Protein AF-0000000069470345 (afdb_homodimer)

Radius of gyration: 26.61 Å; Cα contacts (8 Å, |Δi|>4): 631; chains: 2; bounding box: 76×82×81 Å

Organism: Araneus ventricosus (NCBI:txid182803)

Structure (mmCIF, N/CA/C/O backbone):
data_AF-0000000069470345-model_v1
#
loop_
_entity.id
_entity.type
_entity.pdbx_description
1 polymer 'Retrovirus-related Pol polyprotein from transposon TNT 1-94'
#
loop_
_atom_site.group_PDB
_atom_site.id
_atom_site.type_symbol
_atom_site.label_atom_id
_atom_site.label_alt_id
_atom_site.label_comp_id
_atom_site.label_asym_id
_atom_site.label_entity_id
_atom_site.label_seq_id
_atom_site.pdbx_PDB_ins_code
_atom_site.Cartn_x
_atom_site.Cartn_y
_atom_site.Cartn_z
_atom_site.occupancy
_atom_site.B_iso_or_equiv
_atom_site.auth_seq_id
_atom_site.auth_comp_id
_atom_site.auth_asym_id
_atom_site.auth_atom_id
_atom_site.pdbx_PDB_model_num
ATOM 1 N N . MET A 1 1 ? 32.719 -18.219 -53.125 1 23.25 1 MET A N 1
ATOM 2 C CA . MET A 1 1 ? 32.312 -16.828 -53.281 1 23.25 1 MET A CA 1
ATOM 3 C C . MET A 1 1 ? 31.094 -16.547 -52.406 1 23.25 1 MET A C 1
ATOM 5 O O . MET A 1 1 ? 30.391 -15.555 -52.625 1 23.25 1 MET A O 1
ATOM 9 N N . SER A 1 2 ? 30.766 -17.188 -51.438 1 23.42 2 SER A N 1
ATOM 10 C C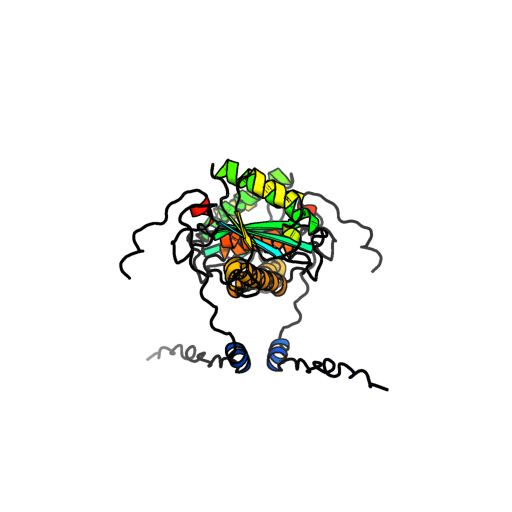A . SER A 1 2 ? 29.531 -17.5 -50.719 1 23.42 2 SER A CA 1
ATOM 11 C C . SER A 1 2 ? 29.094 -16.328 -49.812 1 23.42 2 SER A C 1
ATOM 13 O O . SER A 1 2 ? 29.797 -15.969 -48.875 1 23.42 2 SER A O 1
ATOM 15 N N . LYS A 1 3 ? 28.375 -15.18 -50.312 1 26.31 3 LYS A N 1
ATOM 16 C CA . LYS A 1 3 ? 27.953 -13.836 -49.938 1 26.31 3 LYS A CA 1
ATOM 17 C C . LYS A 1 3 ? 27.016 -13.875 -48.75 1 26.31 3 LYS A C 1
ATOM 19 O O . LYS A 1 3 ? 26.062 -14.648 -48.719 1 26.31 3 LYS A O 1
ATOM 24 N N . HIS A 1 4 ? 27.453 -13.414 -47.562 1 24.97 4 HIS A N 1
ATOM 25 C CA . HIS A 1 4 ? 27 -13.289 -46.156 1 24.97 4 HIS A CA 1
ATOM 26 C C . HIS A 1 4 ? 25.719 -12.461 -46.094 1 24.97 4 HIS A C 1
ATOM 28 O O . HIS A 1 4 ? 25.688 -11.312 -46.531 1 24.97 4 HIS A O 1
ATOM 34 N N . LYS A 1 5 ? 24.516 -12.969 -46.219 1 27.31 5 LYS A N 1
ATOM 35 C CA . LYS A 1 5 ? 23.203 -12.328 -46.344 1 27.31 5 LYS A CA 1
ATOM 36 C C . LYS A 1 5 ? 22.922 -11.422 -45.156 1 27.31 5 LYS A C 1
ATOM 38 O O . LYS A 1 5 ? 22.984 -11.859 -44 1 27.31 5 LYS A O 1
ATOM 43 N N . SER A 1 6 ? 23.109 -10.086 -45.219 1 26.3 6 SER A N 1
ATOM 44 C CA . SER A 1 6 ? 23.078 -8.875 -44.406 1 26.3 6 SER A CA 1
ATOM 45 C C . SER A 1 6 ? 21.719 -8.703 -43.75 1 26.3 6 SER A C 1
ATOM 47 O O . SER A 1 6 ? 20.672 -8.867 -44.375 1 26.3 6 SER A O 1
ATOM 49 N N . VAL A 1 7 ? 21.594 -9.039 -42.469 1 27.48 7 VAL A N 1
ATOM 50 C CA . VAL A 1 7 ? 20.469 -8.984 -41.531 1 27.48 7 VAL A CA 1
ATOM 51 C C . VAL A 1 7 ? 19.875 -7.578 -41.531 1 27.48 7 VAL A C 1
ATOM 53 O O . VAL A 1 7 ? 20.5 -6.633 -41.031 1 27.48 7 VAL A O 1
ATOM 56 N N . ILE A 1 8 ? 19.188 -7.035 -42.469 1 23.7 8 ILE A N 1
ATOM 57 C CA . ILE A 1 8 ? 18.75 -5.695 -42.875 1 23.7 8 ILE A CA 1
ATOM 58 C C . ILE A 1 8 ? 17.922 -5.086 -41.719 1 23.7 8 ILE A C 1
ATOM 60 O O . ILE A 1 8 ? 18.188 -3.965 -41.281 1 23.7 8 ILE A O 1
ATOM 64 N N . GLY A 1 9 ? 16.531 -5.23 -41.531 1 23.06 9 GLY A N 1
ATOM 65 C CA . GLY A 1 9 ? 15.484 -4.215 -41.562 1 23.06 9 GLY A CA 1
ATOM 66 C C . GLY A 1 9 ? 15.156 -3.672 -40.188 1 23.06 9 GLY A C 1
ATOM 67 O O . GLY A 1 9 ? 14.094 -3.094 -39.969 1 23.06 9 GLY A O 1
ATOM 68 N N . LEU A 1 10 ? 15.773 -3.971 -39.156 1 24 10 LEU A N 1
ATOM 69 C CA . LEU A 1 10 ? 15.281 -3.633 -37.812 1 24 10 LEU A CA 1
ATOM 70 C C . LEU A 1 10 ? 15.289 -2.123 -37.625 1 24 10 LEU A C 1
ATOM 72 O O . LEU A 1 10 ? 15.039 -1.647 -36.5 1 24 10 LEU A O 1
ATOM 76 N N . GLU A 1 11 ? 15.711 -1.311 -38.469 1 26.06 11 GLU A N 1
ATOM 77 C CA . GLU A 1 11 ? 16.062 0.085 -38.25 1 26.06 11 GLU A CA 1
ATOM 78 C C . GLU A 1 11 ? 14.852 0.891 -37.781 1 26.06 11 GLU A C 1
ATOM 80 O O . GLU A 1 11 ? 14.953 1.725 -36.875 1 26.06 11 GLU A O 1
ATOM 85 N N . ASN A 1 12 ? 13.781 1.126 -38.562 1 26.55 12 ASN A N 1
ATOM 86 C CA . ASN A 1 12 ? 12.984 2.344 -38.688 1 26.55 12 ASN A CA 1
ATOM 87 C C . ASN A 1 12 ? 11.906 2.418 -37.625 1 26.55 12 ASN A C 1
ATOM 89 O O . ASN A 1 12 ? 10.867 3.053 -37.812 1 26.55 12 ASN A O 1
ATOM 93 N N . LEU A 1 13 ? 11.789 1.723 -36.719 1 24.05 13 LEU A N 1
ATOM 94 C CA . LEU A 1 13 ? 10.594 1.872 -35.906 1 24.05 13 LEU A CA 1
ATOM 95 C C . LEU A 1 13 ? 10.625 3.186 -35.125 1 24.05 13 LEU A C 1
ATOM 97 O O . LEU A 1 13 ? 10.547 3.188 -33.906 1 24.05 13 LEU A O 1
ATOM 101 N N . LYS A 1 14 ? 11.289 4.379 -35.594 1 28.42 14 LYS A N 1
ATOM 102 C CA . LYS A 1 14 ? 11.195 5.754 -35.125 1 28.42 14 LYS A CA 1
ATOM 103 C C . LYS A 1 14 ? 9.766 6.277 -35.219 1 28.42 14 LYS A C 1
ATOM 105 O O . LYS A 1 14 ? 9.469 7.113 -36.094 1 28.42 14 LYS A O 1
ATOM 110 N N . GLY A 1 15 ? 8.805 5.555 -35.406 1 27.95 15 GLY A N 1
ATOM 111 C CA . GLY A 1 15 ? 7.59 6.324 -35.594 1 27.95 15 GLY A CA 1
ATOM 112 C C . GLY A 1 15 ? 7.379 7.391 -34.562 1 27.95 15 GLY A C 1
ATOM 113 O O . GLY A 1 15 ? 7.82 7.238 -33.406 1 27.95 15 GLY A O 1
ATOM 114 N N . SER A 1 16 ? 7.25 8.703 -34.938 1 26.62 16 SER A N 1
ATOM 115 C CA . SER A 1 16 ? 6.926 9.953 -34.25 1 26.62 16 SER A CA 1
ATOM 116 C C . SER A 1 16 ? 5.766 9.758 -33.281 1 26.62 16 SER A C 1
ATOM 118 O O . SER A 1 16 ? 4.66 9.391 -33.688 1 26.62 16 SER A O 1
ATOM 120 N N . LEU A 1 17 ? 5.918 9.234 -32.281 1 27.73 17 LEU A N 1
ATOM 121 C CA . LEU A 1 17 ? 4.914 9.336 -31.219 1 27.73 17 LEU A CA 1
ATOM 122 C C . LEU A 1 17 ? 4.391 10.758 -31.109 1 27.73 17 LEU A C 1
ATOM 124 O O . LEU A 1 17 ? 5.039 11.617 -30.5 1 27.73 17 LEU A O 1
ATOM 128 N N . GLU A 1 18 ? 3.883 11.328 -32.25 1 27.62 18 GLU A N 1
ATOM 129 C CA . GLU A 1 18 ? 3.135 12.578 -32.281 1 27.62 18 GLU A CA 1
ATOM 130 C C . GLU A 1 18 ? 2.221 12.68 -31.047 1 27.62 18 GLU A C 1
ATOM 132 O O . GLU A 1 18 ? 1.421 11.781 -30.797 1 27.62 18 GLU A O 1
ATOM 137 N N . CYS A 1 19 ? 2.688 13.344 -30.094 1 28.58 19 CYS A N 1
ATOM 138 C CA . CYS A 1 19 ? 2.074 13.867 -28.875 1 28.58 19 CYS A CA 1
ATOM 139 C C . CYS A 1 19 ? 0.67 14.391 -29.156 1 28.58 19 CYS A C 1
ATOM 141 O O . CYS A 1 19 ? 0.481 15.234 -30.031 1 28.58 19 CYS A O 1
ATOM 143 N N . CYS A 1 20 ? -0.293 13.531 -29.125 1 29.48 20 CYS A N 1
ATOM 144 C CA . CYS A 1 20 ? -1.642 13.992 -29.438 1 29.48 20 CYS A CA 1
ATOM 145 C C . CYS A 1 20 ? -1.871 15.406 -28.922 1 29.48 20 CYS A C 1
ATOM 147 O O . CYS A 1 20 ? -1.357 15.773 -27.859 1 29.48 20 CYS A O 1
ATOM 149 N N . ASP A 1 21 ? -2.18 16.391 -29.766 1 30.81 21 ASP A N 1
ATOM 150 C CA . ASP A 1 21 ? -2.561 17.781 -29.562 1 30.81 21 ASP A CA 1
ATOM 151 C C . ASP A 1 21 ? -3.4 17.953 -28.297 1 30.81 21 ASP A C 1
ATOM 153 O O . ASP A 1 21 ? -3.314 18.969 -27.609 1 30.81 21 ASP A O 1
ATOM 157 N N . ILE A 1 22 ? -4.324 17.031 -28.109 1 29.52 22 ILE A N 1
ATOM 158 C CA . ILE A 1 22 ? -5.203 17.203 -26.953 1 29.52 22 ILE A CA 1
ATOM 159 C C . ILE A 1 22 ? -4.379 17.188 -25.672 1 29.52 22 ILE A C 1
ATOM 161 O O . ILE A 1 22 ? -4.676 17.922 -24.734 1 29.52 22 ILE A O 1
ATOM 165 N N . CYS A 1 23 ? -3.387 16.297 -25.641 1 30.36 23 CYS A N 1
ATOM 166 C CA . CYS A 1 23 ? -2.57 16.328 -24.422 1 30.36 23 CYS A CA 1
ATOM 167 C C . CYS A 1 23 ? -1.811 17.656 -24.312 1 30.36 23 CYS A C 1
ATOM 169 O O . CYS A 1 23 ? -1.246 17.969 -23.266 1 30.36 23 CYS A O 1
ATOM 171 N N . LYS A 1 24 ? -1.574 18.297 -25.453 1 31.83 24 LYS A N 1
ATOM 172 C CA . LYS A 1 24 ? -0.945 19.625 -25.438 1 31.83 24 LYS A CA 1
ATOM 173 C C . LYS A 1 24 ? -1.844 20.656 -24.766 1 31.83 24 LYS A C 1
ATOM 175 O O . LYS A 1 24 ? -1.356 21.562 -24.078 1 31.83 24 LYS A O 1
ATOM 180 N N . VAL A 1 25 ? -3.17 20.688 -25.203 1 32.97 25 VAL A N 1
ATOM 181 C CA . VAL A 1 25 ? -4.055 21.703 -24.641 1 32.97 25 VAL A CA 1
ATOM 182 C C . VAL A 1 25 ? -4.172 21.5 -23.125 1 32.97 25 VAL A C 1
ATOM 184 O O . VAL A 1 25 ? -4.262 22.484 -22.375 1 32.97 25 VAL A O 1
ATOM 187 N N . SER A 1 26 ? -4.355 20.281 -22.688 1 31.19 26 SER A N 1
ATOM 188 C CA . SER A 1 26 ? -4.469 20.156 -21.234 1 31.19 26 SER A CA 1
ATOM 189 C C . SER A 1 26 ? -3.164 20.531 -20.547 1 31.19 26 SER A C 1
ATOM 191 O O . SER A 1 26 ? -3.111 20.641 -19.328 1 31.19 26 SER A O 1
ATOM 193 N N . LYS A 1 27 ? -2.113 20.484 -21.312 1 33.53 27 LYS A N 1
ATOM 194 C CA . LYS A 1 27 ? -0.826 21 -20.859 1 33.53 27 LYS A CA 1
ATOM 195 C C . LYS A 1 27 ? -0.884 22.516 -20.656 1 33.53 27 LYS A C 1
ATOM 197 O O . LYS A 1 27 ? 0.056 23.109 -20.125 1 33.53 27 LYS A O 1
ATOM 202 N N . LEU A 1 28 ? -1.699 23.172 -21.438 1 33.84 28 LEU A N 1
ATOM 203 C CA . LEU A 1 28 ? -1.59 24.641 -21.438 1 33.84 28 LEU A CA 1
ATOM 204 C C . LEU A 1 28 ? -1.852 25.203 -20.047 1 33.84 28 LEU A C 1
ATOM 206 O O . LEU A 1 28 ? -1.167 26.125 -19.609 1 33.84 28 LEU A O 1
ATOM 210 N N . THR A 1 29 ? -3.18 25.156 -19.547 1 33.75 29 THR A N 1
ATOM 211 C CA . THR A 1 29 ? -3.531 26.062 -18.469 1 33.75 29 THR A CA 1
ATOM 212 C C . THR A 1 29 ? -2.973 25.578 -17.141 1 33.75 29 THR A C 1
ATOM 214 O O . THR A 1 29 ? -3.689 25.531 -16.125 1 33.75 29 THR A O 1
ATOM 217 N N . LYS A 1 30 ? -2.203 24.453 -17.125 1 38.25 30 LYS A N 1
ATOM 218 C CA . LYS A 1 30 ? -1.75 24.188 -15.766 1 38.25 30 LYS A CA 1
ATOM 219 C C . LYS A 1 30 ? -0.969 25.375 -15.195 1 38.25 30 LYS A C 1
ATOM 221 O O . LYS A 1 30 ? 0.001 25.828 -15.805 1 38.25 30 LYS A O 1
ATOM 226 N N . LYS A 1 31 ? -1.584 26.328 -14.57 1 40.62 31 LYS A N 1
ATOM 227 C CA . LYS A 1 31 ? -0.811 27.25 -13.75 1 40.62 31 LYS A CA 1
ATOM 228 C C . LYS A 1 31 ? 0.409 26.562 -13.141 1 40.62 31 LYS A C 1
ATOM 230 O O . LYS A 1 31 ? 0.362 25.375 -12.82 1 40.62 31 LYS A O 1
ATOM 235 N N . PRO A 1 32 ? 1.59 27 -13.336 1 42.81 32 PRO A N 1
ATOM 236 C CA . PRO A 1 32 ? 2.816 26.453 -12.75 1 42.81 32 PRO A CA 1
ATOM 237 C C . PRO A 1 32 ? 2.596 25.859 -11.359 1 42.81 32 PRO A C 1
ATOM 239 O O . PRO A 1 32 ? 1.746 26.344 -10.609 1 42.81 32 PRO A O 1
ATOM 242 N N . SER A 1 33 ? 2.619 24.594 -11.172 1 48.12 33 SER A N 1
ATOM 243 C CA . SER A 1 33 ? 2.584 23.938 -9.867 1 48.12 33 SER A CA 1
ATOM 244 C C . SER A 1 33 ? 3.201 24.812 -8.789 1 48.12 33 SER A C 1
ATOM 246 O O . SER A 1 33 ? 4.367 25.203 -8.891 1 48.12 33 SER A O 1
ATOM 248 N N . LYS A 1 34 ? 2.514 25.719 -8.297 1 52.88 34 LYS A N 1
ATOM 249 C CA . LYS A 1 34 ? 3.055 26.531 -7.223 1 52.88 34 LYS A CA 1
ATOM 250 C C . LYS A 1 34 ? 3.955 25.719 -6.305 1 52.88 34 LYS A C 1
ATOM 252 O O . LYS A 1 34 ? 3.656 24.562 -6.008 1 52.88 34 LYS A O 1
ATOM 257 N N . GLU A 1 35 ? 5.23 26.047 -6.348 1 59.31 35 GLU A N 1
ATOM 258 C CA . GLU A 1 35 ? 6.25 25.453 -5.492 1 59.31 35 GLU A CA 1
ATOM 259 C C . GLU A 1 35 ? 5.715 25.203 -4.082 1 59.31 35 GLU A C 1
ATOM 261 O O . GLU A 1 35 ? 4.816 25.922 -3.625 1 59.31 35 GLU A O 1
ATOM 266 N N . LEU A 1 36 ? 5.902 24 -3.619 1 64.12 36 LEU A N 1
ATOM 267 C CA . LEU A 1 36 ? 5.559 23.703 -2.23 1 64.12 36 LEU A CA 1
ATOM 268 C C . LEU A 1 36 ? 6.008 24.844 -1.313 1 64.12 36 LEU A C 1
ATOM 270 O O . LEU A 1 36 ? 7.109 25.375 -1.471 1 64.12 36 LEU A O 1
ATOM 274 N N . PRO A 1 37 ? 5.066 25.344 -0.544 1 66.75 37 PRO A N 1
ATOM 275 C CA . PRO A 1 37 ? 5.496 26.344 0.429 1 66.75 37 PRO A CA 1
ATOM 276 C C . PRO A 1 37 ? 6.738 25.922 1.211 1 66.75 37 PRO A C 1
ATOM 278 O O . PRO A 1 37 ? 6.898 24.734 1.519 1 66.75 37 PRO A O 1
ATOM 281 N N . GLU A 1 38 ? 7.668 26.734 1.308 1 73.44 38 GLU A N 1
ATOM 282 C CA . GLU A 1 38 ? 8.906 26.469 2.029 1 73.44 38 GLU A CA 1
ATOM 283 C C . GLU A 1 38 ? 8.633 26.078 3.477 1 73.44 38 GLU A C 1
ATOM 285 O O . GLU A 1 38 ? 7.648 26.531 4.07 1 73.44 38 GLU A O 1
ATOM 290 N N . ARG A 1 39 ? 9.477 25.234 3.959 1 79.38 39 ARG A N 1
ATOM 291 C CA . ARG A 1 39 ? 9.43 24.844 5.367 1 79.38 39 ARG A CA 1
ATOM 292 C C . ARG A 1 39 ? 9.734 26.031 6.273 1 79.38 39 ARG A C 1
ATOM 294 O O . ARG A 1 39 ? 10.602 26.844 5.969 1 79.38 39 ARG A O 1
ATOM 301 N N . THR A 1 40 ? 9.008 26.156 7.258 1 81.44 40 THR A N 1
ATOM 302 C CA . THR A 1 40 ? 9.195 27.281 8.18 1 81.44 40 THR A CA 1
ATOM 303 C C . THR A 1 40 ? 9.719 26.781 9.523 1 81.44 40 THR A C 1
ATOM 305 O O . THR A 1 40 ? 9.906 27.578 10.453 1 81.44 40 THR A O 1
ATOM 308 N N . THR A 1 41 ? 9.938 25.422 9.602 1 92 41 THR A N 1
ATOM 309 C CA . THR A 1 41 ? 10.297 24.828 10.883 1 92 41 THR A CA 1
ATOM 310 C C . THR A 1 41 ? 11.648 24.125 10.797 1 92 41 THR A C 1
ATOM 312 O O . THR A 1 41 ? 12.156 23.875 9.703 1 92 41 THR A O 1
ATOM 315 N N . SER A 1 42 ? 12.258 23.906 11.984 1 90.88 42 SER A N 1
ATOM 316 C CA . SER A 1 42 ? 13.586 23.297 12.031 1 90.88 42 SER A CA 1
ATOM 317 C C . SER A 1 42 ? 13.57 21.984 12.789 1 90.88 42 SER A C 1
ATOM 319 O O . SER A 1 42 ? 14.586 21.266 12.836 1 90.88 42 SER A O 1
ATOM 321 N N . GLN A 1 43 ? 12.414 21.703 13.445 1 92.88 43 GLN A N 1
ATOM 322 C CA . GLN A 1 43 ? 12.266 20.453 14.188 1 92.88 43 GLN A CA 1
ATOM 323 C C . GLN A 1 43 ? 10.867 19.859 14.016 1 92.88 43 GLN A C 1
ATOM 325 O O . GLN A 1 43 ? 9.922 20.594 13.719 1 92.88 43 GLN A O 1
ATOM 330 N N . PRO A 1 44 ? 10.766 18.594 14.266 1 95.06 44 PRO A N 1
ATOM 331 C CA . PRO A 1 44 ? 9.438 17.969 14.172 1 95.06 44 PRO A CA 1
ATOM 332 C C . PRO A 1 44 ? 8.445 18.547 15.18 1 95.06 44 PRO A C 1
ATOM 334 O O . PRO A 1 44 ? 8.828 18.891 16.297 1 95.06 44 PRO A O 1
ATOM 337 N N . LEU A 1 45 ? 7.168 18.719 14.781 1 96.94 45 LEU A N 1
ATOM 338 C CA . LEU A 1 45 ? 6.016 19.047 15.625 1 96.94 45 LEU A CA 1
ATOM 339 C C . LEU A 1 45 ? 6 20.531 15.984 1 96.94 45 LEU A C 1
ATOM 341 O O . LEU A 1 45 ? 5.137 20.984 16.734 1 96.94 45 LEU A O 1
ATOM 345 N N . GLU A 1 46 ? 6.926 21.297 15.43 1 96.56 46 GLU A N 1
ATOM 346 C CA . GLU A 1 46 ? 6.84 22.734 15.609 1 96.56 46 GLU A CA 1
ATOM 347 C C . GLU A 1 46 ? 5.578 23.297 14.961 1 96.56 46 GLU A C 1
ATOM 349 O O . GLU A 1 46 ? 4.941 24.203 15.508 1 96.56 46 GLU A O 1
ATOM 354 N N . LEU A 1 47 ? 5.289 22.703 13.867 1 95.44 47 LEU A N 1
ATOM 355 C CA . LEU A 1 47 ? 4.086 23.062 13.125 1 95.44 47 LEU A CA 1
AT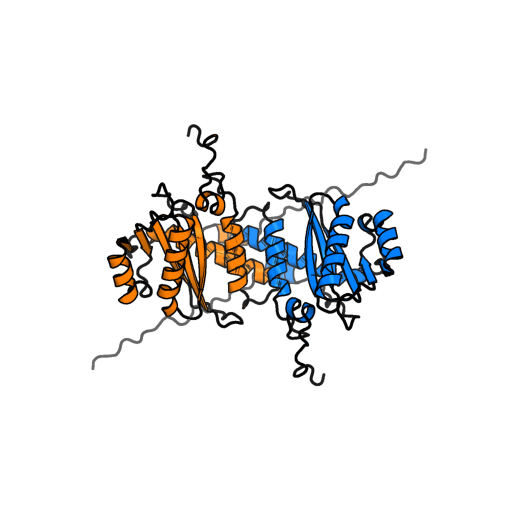OM 356 C C . LEU A 1 47 ? 3.508 21.844 12.406 1 95.44 47 LEU A C 1
ATOM 358 O O . LEU A 1 47 ? 4.234 21.109 11.734 1 95.44 47 LEU A O 1
ATOM 362 N N . ILE A 1 48 ? 2.26 21.656 12.594 1 95.75 48 ILE A N 1
ATOM 363 C CA . ILE A 1 48 ? 1.584 20.609 11.844 1 95.75 48 ILE A CA 1
ATOM 364 C C . ILE A 1 48 ? 0.464 21.203 11 1 95.75 48 ILE A C 1
ATOM 366 O O . ILE A 1 48 ? -0.247 22.109 11.445 1 95.75 48 ILE A O 1
ATOM 370 N N . HIS A 1 49 ? 0.326 20.734 9.773 1 94.25 49 HIS A N 1
ATOM 371 C CA . HIS A 1 49 ? -0.772 21.094 8.883 1 94.25 49 HIS A CA 1
ATOM 372 C C . HIS A 1 49 ? -1.88 20.047 8.938 1 94.25 49 HIS A C 1
ATOM 374 O O . HIS A 1 49 ? -1.614 18.844 8.828 1 94.25 49 HIS A O 1
ATOM 380 N N . MET A 1 50 ? -3.068 20.5 9.078 1 93.38 50 MET A N 1
ATOM 381 C CA . MET A 1 50 ? -4.191 19.562 9.156 1 93.38 50 MET A CA 1
ATOM 382 C C . MET A 1 50 ? -5.277 19.938 8.156 1 93.38 50 MET A C 1
ATOM 384 O O . MET A 1 50 ? -5.496 21.125 7.875 1 93.38 50 MET A O 1
ATOM 388 N N . ASP A 1 51 ? -5.922 18.938 7.645 1 92.5 51 ASP A N 1
ATOM 389 C CA . ASP A 1 51 ? -7.051 19.109 6.734 1 92.5 51 ASP A CA 1
ATOM 390 C C . ASP A 1 51 ? -7.973 17.891 6.785 1 92.5 51 ASP A C 1
ATOM 392 O O . ASP A 1 51 ? -7.531 16.781 7.086 1 92.5 51 ASP A O 1
ATOM 396 N N . VAL A 1 52 ? -9.227 18.172 6.617 1 93.69 52 VAL A N 1
ATOM 397 C CA . VAL A 1 52 ? -10.203 17.094 6.531 1 93.69 52 VAL A CA 1
ATOM 398 C C . VAL A 1 52 ? -10.766 17.016 5.113 1 93.69 52 VAL A C 1
ATOM 400 O O . VAL A 1 52 ? -11.195 18.031 4.555 1 93.69 52 VAL A O 1
ATOM 403 N N . TRP A 1 53 ? -10.742 15.82 4.586 1 93.56 53 TRP A N 1
ATOM 404 C CA . TRP A 1 53 ? -11.32 15.602 3.264 1 93.56 53 TRP A CA 1
ATOM 405 C C . TRP A 1 53 ? -12.578 14.742 3.359 1 93.56 53 TRP A C 1
ATOM 407 O O . TRP A 1 53 ? -12.609 13.766 4.117 1 93.56 53 TRP A O 1
ATOM 417 N N . GLY A 1 54 ? -13.508 15.023 2.561 1 91.81 54 GLY A N 1
ATOM 418 C CA . GLY A 1 54 ? -14.75 14.266 2.486 1 91.81 54 GLY A CA 1
ATOM 419 C C . GLY A 1 54 ? -15.984 15.148 2.477 1 91.81 54 GLY A C 1
ATOM 420 O O . GLY A 1 54 ? -15.875 16.375 2.498 1 91.81 54 GLY A O 1
ATOM 421 N N . PRO A 1 55 ? -17.172 14.727 2.381 1 93.31 55 PRO A N 1
ATOM 422 C CA . PRO A 1 55 ? -17.391 13.289 2.221 1 93.31 55 PRO A CA 1
ATOM 423 C C . PRO A 1 55 ? -16.969 12.781 0.843 1 93.31 55 PRO A C 1
ATOM 425 O O . PRO A 1 55 ? -17.109 13.492 -0.153 1 93.31 55 PRO A O 1
ATOM 428 N N . SER A 1 56 ? -16.422 11.602 0.867 1 93.62 56 SER A N 1
ATOM 429 C CA . SER A 1 56 ? -16.078 10.961 -0.401 1 93.62 56 SER A CA 1
ATOM 430 C C . SER A 1 56 ? -17.328 10.695 -1.231 1 93.62 56 SER A C 1
ATOM 432 O O . SER A 1 56 ? -18.359 10.281 -0.695 1 93.62 56 SER A O 1
ATOM 434 N N . PRO A 1 57 ? -17.203 10.875 -2.502 1 89.75 57 PRO A N 1
ATOM 435 C CA . PRO A 1 57 ? -18.344 10.531 -3.357 1 89.75 57 PRO A CA 1
ATOM 436 C C . PRO A 1 57 ? -18.672 9.039 -3.324 1 89.75 57 PRO A C 1
ATOM 438 O O . PRO A 1 57 ? -19.828 8.656 -3.535 1 89.75 57 PRO A O 1
ATOM 441 N N . ILE A 1 58 ? -17.703 8.227 -3.109 1 89.88 58 ILE A N 1
ATOM 442 C CA . ILE A 1 58 ? -17.875 6.785 -2.99 1 89.88 58 ILE A CA 1
ATOM 443 C C . ILE A 1 58 ? -17.562 6.34 -1.564 1 89.88 58 ILE A C 1
ATOM 445 O O . ILE A 1 58 ? -16.469 6.598 -1.062 1 89.88 58 ILE A O 1
ATOM 449 N N . LYS A 1 59 ? -18.609 5.773 -0.971 1 85.81 59 LYS A N 1
ATOM 450 C CA . LYS A 1 59 ? -18.344 5.207 0.349 1 85.81 59 LYS A CA 1
ATOM 451 C C . LYS A 1 59 ? -17.516 3.936 0.245 1 85.81 59 LYS A C 1
ATOM 453 O O . LYS A 1 59 ? -17.719 3.121 -0.658 1 85.81 59 LYS A O 1
ATOM 458 N N . SER A 1 60 ? -16.609 3.889 1.146 1 85.69 60 SER A N 1
ATOM 459 C CA . SER A 1 60 ? -15.836 2.648 1.171 1 85.69 60 SER A CA 1
ATOM 460 C C . SER A 1 60 ? -16.703 1.473 1.616 1 85.69 60 SER A C 1
ATOM 462 O O . SER A 1 60 ? -17.812 1.663 2.107 1 85.69 60 SER A O 1
ATOM 464 N N . LYS A 1 61 ? -16.219 0.209 1.4 1 76.19 61 LYS A N 1
ATOM 465 C CA . LYS A 1 61 ? -16.953 -0.99 1.792 1 76.19 61 LYS A CA 1
ATOM 466 C C . LYS A 1 61 ? -17.266 -0.976 3.285 1 76.19 61 LYS A C 1
ATOM 468 O O . LYS A 1 61 ? -18.344 -1.424 3.699 1 76.19 61 LYS A O 1
ATOM 473 N N . SER A 1 62 ? -16.359 -0.402 4.078 1 81.38 62 SER A N 1
ATOM 474 C CA . SER A 1 62 ? -16.531 -0.373 5.527 1 81.38 62 SER A CA 1
ATOM 475 C C . SER A 1 62 ? -17.328 0.851 5.969 1 81.38 62 SER A C 1
ATOM 477 O O . SER A 1 62 ? -17.578 1.039 7.16 1 81.38 62 SER A O 1
ATOM 479 N N . GLY A 1 63 ? -17.656 1.712 5.051 1 90 63 GLY A N 1
ATOM 480 C CA . GLY A 1 63 ? -18.469 2.873 5.371 1 90 63 GLY A CA 1
ATOM 481 C C . GLY A 1 63 ? -17.656 4.133 5.59 1 90 63 GLY A C 1
ATOM 482 O O . GLY A 1 63 ? -18.172 5.145 6.059 1 90 63 GLY A O 1
ATOM 483 N N . ILE A 1 64 ? -16.438 4.051 5.273 1 94 64 ILE A N 1
ATOM 484 C CA . ILE A 1 64 ? -15.547 5.195 5.426 1 94 64 ILE A CA 1
ATOM 485 C C . ILE A 1 64 ? -15.875 6.25 4.375 1 94 64 ILE A C 1
ATOM 487 O O . ILE A 1 64 ? -16.047 5.93 3.195 1 94 64 ILE A O 1
ATOM 491 N N . SER A 1 65 ? -15.938 7.574 4.855 1 95.62 65 SER A N 1
ATOM 492 C CA . SER A 1 65 ? -16.297 8.625 3.906 1 95.62 65 SER A CA 1
ATOM 493 C C . SER A 1 65 ? -15.375 9.836 4.047 1 95.62 65 SER A C 1
ATOM 495 O O . SER A 1 65 ? -15.391 10.734 3.205 1 95.62 65 SER A O 1
ATOM 497 N N . TYR A 1 66 ? -14.594 9.859 5.125 1 95.12 66 TYR A N 1
ATOM 498 C CA . TYR A 1 66 ? -13.727 11 5.402 1 95.12 66 TYR A CA 1
ATOM 499 C C . TYR A 1 66 ? -12.312 10.539 5.746 1 95.12 66 TYR A C 1
ATOM 501 O O . TYR A 1 66 ? -12.094 9.359 6.051 1 95.12 66 TYR A O 1
ATOM 509 N N . PHE A 1 67 ? -11.375 11.438 5.598 1 95.88 67 PHE A N 1
ATOM 510 C CA . PHE A 1 67 ? -10.094 11.195 6.258 1 95.88 67 PHE A CA 1
ATOM 511 C C . PHE A 1 67 ? -9.5 12.5 6.781 1 95.88 67 PHE A C 1
ATOM 513 O O . PHE A 1 67 ? -9.766 13.57 6.23 1 95.88 67 PHE A O 1
ATOM 520 N N . LEU A 1 68 ? -8.82 12.406 7.875 1 96.31 68 LEU A N 1
ATOM 521 C CA . LEU A 1 68 ? -8.039 13.484 8.469 1 96.31 68 LEU A CA 1
ATOM 522 C C . LEU A 1 68 ? -6.578 13.398 8.031 1 96.31 68 LEU A C 1
ATOM 524 O O . LEU A 1 68 ? -5.953 12.336 8.148 1 96.31 68 LEU A O 1
ATOM 528 N N . LEU A 1 69 ? -6.152 14.461 7.527 1 96.75 69 LEU A N 1
ATOM 529 C CA . LEU A 1 69 ? -4.758 14.578 7.102 1 96.75 69 LEU A CA 1
ATOM 530 C C . LEU A 1 69 ? -3.951 15.406 8.094 1 96.75 69 LEU A C 1
ATOM 532 O O . LEU A 1 69 ? -4.355 16.516 8.453 1 96.75 69 LEU A O 1
ATOM 536 N N . ILE A 1 70 ? -2.846 14.891 8.562 1 96.94 70 ILE A N 1
ATOM 537 C CA . ILE A 1 70 ? -1.903 15.602 9.422 1 96.94 70 ILE A CA 1
ATOM 538 C C . ILE A 1 70 ? -0.502 15.523 8.82 1 96.94 70 ILE A C 1
ATOM 540 O O . ILE A 1 70 ? 0.032 14.43 8.609 1 96.94 70 ILE A O 1
ATOM 544 N N . ILE A 1 71 ? 0.087 16.672 8.562 1 96.75 71 ILE A N 1
ATOM 545 C CA . ILE A 1 71 ? 1.421 16.719 7.977 1 96.75 71 ILE A CA 1
ATOM 546 C C . ILE A 1 71 ? 2.35 17.547 8.859 1 96.75 71 ILE A C 1
ATOM 548 O O . ILE A 1 71 ? 2.045 18.688 9.188 1 96.75 71 ILE A O 1
ATOM 552 N N . ASP A 1 72 ? 3.418 16.969 9.219 1 96.19 72 ASP A N 1
ATOM 553 C CA . ASP A 1 72 ? 4.453 17.719 9.922 1 96.19 72 ASP A CA 1
ATOM 554 C C . ASP A 1 72 ? 5.207 18.656 8.969 1 96.19 72 ASP A C 1
ATOM 556 O O . ASP A 1 72 ? 5.676 18.219 7.914 1 96.19 72 ASP A O 1
ATOM 560 N N . ASP A 1 73 ? 5.371 19.812 9.32 1 93.88 73 ASP A N 1
ATOM 561 C CA . ASP A 1 73 ? 5.965 20.797 8.438 1 93.88 73 ASP A CA 1
ATOM 562 C C . ASP A 1 73 ? 7.441 20.5 8.18 1 93.88 73 ASP A C 1
ATOM 564 O O . ASP A 1 73 ? 7.918 20.609 7.047 1 93.88 73 ASP A O 1
ATOM 568 N N . TYR A 1 74 ? 8.148 20.172 9.156 1 93.12 74 TYR A N 1
ATOM 569 C CA . TYR A 1 74 ? 9.586 19.984 9.047 1 93.12 74 TYR A CA 1
ATOM 570 C C . TYR A 1 74 ? 9.914 18.688 8.312 1 93.12 74 TYR A C 1
ATOM 572 O O . TYR A 1 74 ? 10.609 18.703 7.293 1 93.12 74 TYR A O 1
ATOM 580 N N . THR A 1 75 ? 9.367 17.562 8.805 1 93.38 75 THR A N 1
ATOM 581 C CA . THR A 1 75 ? 9.719 16.266 8.25 1 93.38 75 THR A CA 1
ATOM 582 C C . THR A 1 75 ? 8.898 15.977 6.996 1 93.38 75 THR A C 1
ATOM 584 O O . THR A 1 75 ? 9.266 15.117 6.195 1 93.38 75 THR A O 1
ATOM 587 N N . ARG A 1 76 ? 7.723 16.531 6.934 1 94.25 76 ARG A N 1
ATOM 588 C CA . ARG A 1 76 ? 6.723 16.281 5.902 1 94.25 76 ARG A CA 1
ATOM 589 C C . ARG A 1 76 ? 6.148 14.867 6.023 1 94.25 76 ARG A C 1
ATOM 591 O O . ARG A 1 76 ? 5.547 14.352 5.078 1 94.25 76 ARG A O 1
ATOM 598 N N . LYS A 1 77 ? 6.391 14.297 7.184 1 96.25 77 LYS A N 1
ATOM 599 C CA . LYS A 1 77 ? 5.699 13.047 7.473 1 96.25 77 LYS A CA 1
ATOM 600 C C . LYS A 1 77 ? 4.184 13.234 7.449 1 96.25 77 LYS A C 1
ATOM 602 O O . LYS A 1 77 ? 3.664 14.188 8.023 1 96.25 77 LYS A O 1
ATOM 607 N N . VAL A 1 78 ? 3.588 12.305 6.777 1 97.5 78 VAL A N 1
ATOM 608 C CA . VAL A 1 78 ? 2.143 12.391 6.594 1 97.5 78 VAL A CA 1
ATOM 609 C C . VAL A 1 78 ? 1.451 11.305 7.422 1 97.5 78 VAL A C 1
ATOM 611 O O . VAL A 1 78 ? 1.878 10.148 7.422 1 97.5 78 VAL A O 1
ATOM 614 N N . HIS A 1 79 ? 0.459 11.703 8.125 1 97.56 79 HIS A N 1
ATOM 615 C CA . HIS A 1 79 ? -0.446 10.789 8.82 1 97.56 79 HIS A CA 1
ATOM 616 C C . HIS A 1 79 ? -1.876 10.945 8.312 1 97.56 79 HIS A C 1
ATOM 618 O O . HIS A 1 79 ? -2.393 12.062 8.234 1 97.56 79 HIS A O 1
ATOM 624 N N . VAL A 1 80 ? -2.453 9.82 7.98 1 97.62 80 VAL A N 1
ATOM 625 C CA . VAL A 1 80 ? -3.83 9.82 7.5 1 97.62 80 VAL A CA 1
ATOM 626 C C . VAL A 1 80 ? -4.691 8.938 8.398 1 97.62 80 VAL A C 1
ATOM 628 O O . VAL A 1 80 ? -4.32 7.797 8.695 1 97.62 80 VAL A O 1
ATOM 631 N N . TYR A 1 81 ? -5.77 9.477 8.836 1 96.69 81 TYR A N 1
ATOM 632 C CA . TYR A 1 81 ? -6.77 8.742 9.594 1 96.69 81 TYR A CA 1
ATOM 633 C C . TYR A 1 81 ? -8.102 8.703 8.852 1 96.69 81 TYR A C 1
ATOM 635 O O . TYR A 1 81 ? -8.766 9.727 8.695 1 96.69 81 TYR A O 1
ATOM 643 N N . VAL A 1 82 ? -8.445 7.535 8.406 1 95.75 82 VAL A N 1
ATOM 644 C CA . VAL A 1 82 ? -9.719 7.391 7.719 1 95.75 82 VAL A CA 1
ATOM 645 C C . VAL A 1 82 ? -10.852 7.344 8.734 1 95.75 82 VAL A C 1
ATOM 647 O O . VAL A 1 82 ? -10.711 6.762 9.812 1 95.75 82 VAL A O 1
ATOM 650 N N . MET A 1 83 ? -11.953 8.039 8.406 1 95.25 83 MET A N 1
ATOM 651 C CA . MET A 1 83 ? -13.016 8.234 9.383 1 95.25 83 MET A CA 1
ATOM 652 C C . MET A 1 83 ? -14.383 7.984 8.758 1 95.25 83 MET A C 1
ATOM 654 O O . MET A 1 83 ? -14.586 8.258 7.57 1 95.25 83 MET A O 1
ATOM 658 N N . TYR A 1 84 ? -15.344 7.547 9.594 1 93.12 84 TYR A N 1
ATOM 659 C CA . TYR A 1 84 ? -16.719 7.336 9.172 1 93.12 84 TYR A CA 1
ATOM 660 C C . TYR A 1 84 ? -17.5 8.648 9.18 1 93.12 84 TYR A C 1
ATOM 662 O O . TYR A 1 84 ? -18.453 8.82 8.406 1 93.12 84 TYR A O 1
ATOM 670 N N . ASN A 1 85 ? -17.062 9.461 10.102 1 91.44 85 ASN A N 1
ATOM 671 C CA . ASN A 1 85 ? -17.797 10.711 10.344 1 91.44 85 ASN A CA 1
ATOM 672 C C . ASN A 1 85 ? -16.844 11.852 10.664 1 91.44 85 ASN A C 1
ATOM 674 O O . ASN A 1 85 ? -15.836 11.656 11.359 1 91.44 85 ASN A O 1
ATOM 678 N N . LYS A 1 86 ? -17.203 12.977 10.211 1 89.81 86 LYS A N 1
ATOM 679 C CA . LYS A 1 86 ? -16.375 14.164 10.398 1 89.81 86 LYS A CA 1
ATOM 680 C C . LYS A 1 86 ? -16.266 14.523 11.875 1 89.81 86 LYS A C 1
ATOM 682 O O . LYS A 1 86 ? -15.312 15.195 12.289 1 89.81 86 LYS A O 1
ATOM 687 N N . LYS A 1 87 ? -17.141 14.133 12.695 1 89.06 87 LYS A N 1
ATOM 688 C CA . LYS A 1 87 ? -17.172 14.453 14.125 1 89.06 87 LYS A CA 1
ATOM 689 C C . LYS A 1 87 ? -16.031 13.742 14.859 1 89.06 87 LYS A C 1
ATOM 691 O O . LYS A 1 87 ? -15.734 14.07 16.016 1 89.06 87 LYS A O 1
ATOM 696 N N . ASN A 1 88 ? -15.398 12.781 14.164 1 92.38 88 ASN A N 1
ATOM 697 C CA . ASN A 1 88 ? -14.367 11.984 14.812 1 92.38 88 ASN A CA 1
ATOM 698 C C . ASN A 1 88 ? -13 12.664 14.727 1 92.38 88 ASN A C 1
ATOM 700 O O . ASN A 1 88 ? -11.992 12.094 15.141 1 92.38 88 ASN A O 1
ATOM 704 N N . VAL A 1 89 ? -12.891 13.836 14.242 1 93.88 89 VAL A N 1
ATOM 705 C CA . VAL A 1 89 ? -11.633 14.539 14.016 1 93.88 89 VAL A CA 1
ATOM 706 C C . VAL A 1 89 ? -10.883 14.703 15.336 1 93.88 89 VAL A C 1
ATOM 708 O O . VAL A 1 89 ? -9.68 14.422 15.414 1 93.88 89 VAL A O 1
ATOM 711 N N . PHE A 1 90 ? -11.617 15.109 16.344 1 93.38 90 PHE A N 1
ATOM 712 C CA . PHE A 1 90 ? -10.984 15.359 17.641 1 93.38 90 PHE A CA 1
ATOM 713 C C . PHE A 1 90 ? -10.406 14.07 18.219 1 93.38 90 PHE A C 1
ATOM 715 O O . PHE A 1 90 ? -9.273 14.062 18.719 1 93.38 90 PHE A O 1
ATOM 722 N N . LYS A 1 91 ? -11.102 13.039 18.125 1 94.81 91 LYS A N 1
ATOM 723 C CA . LYS A 1 91 ? -10.648 11.734 18.609 1 94.81 91 LYS A CA 1
ATOM 724 C C . LYS A 1 91 ? -9.32 11.344 17.953 1 94.81 91 LYS A C 1
ATOM 726 O O . LYS A 1 91 ? -8.375 10.953 18.656 1 94.81 91 LYS A O 1
ATOM 731 N N . TYR A 1 92 ? -9.273 11.461 16.688 1 95.69 92 TYR A N 1
ATOM 732 C CA . TYR A 1 92 ? -8.086 11.039 15.961 1 95.69 92 TYR A CA 1
ATOM 733 C C . TYR A 1 92 ? -6.934 12.008 16.188 1 95.69 92 TYR A C 1
ATOM 735 O O . TYR A 1 92 ? -5.77 11.609 16.203 1 95.69 92 TYR A O 1
ATOM 743 N N . PHE A 1 93 ? -7.227 13.281 16.359 1 95.5 93 PHE A N 1
ATOM 744 C CA . PHE A 1 93 ? -6.184 14.227 16.719 1 95.5 93 PHE A CA 1
ATOM 745 C C . PHE A 1 93 ? -5.531 13.844 18.047 1 95.5 93 PHE A C 1
ATOM 747 O O . PHE A 1 93 ? -4.305 13.867 18.172 1 95.5 93 PHE A O 1
ATOM 754 N N . LEU A 1 94 ? -6.348 13.461 19.031 1 95.75 94 LEU A N 1
ATOM 755 C CA . LEU A 1 94 ? -5.816 13.047 20.312 1 95.75 94 LEU A CA 1
ATOM 756 C C . LEU A 1 94 ? -4.918 11.828 20.172 1 95.75 94 LEU A C 1
ATOM 758 O O . LEU A 1 94 ? -3.877 11.734 20.828 1 95.75 94 LEU A O 1
ATOM 762 N N . GLN A 1 95 ? -5.336 10.961 19.359 1 96.62 95 GLN A N 1
ATOM 763 C CA . GLN A 1 95 ? -4.523 9.781 19.094 1 96.62 95 GLN A CA 1
ATOM 764 C C . GLN A 1 95 ? -3.172 10.164 18.5 1 96.62 95 GLN A C 1
ATOM 766 O O . GLN A 1 95 ? -2.133 9.648 18.906 1 96.62 95 GLN A O 1
ATOM 771 N N . PHE A 1 96 ? -3.244 11.016 17.594 1 97.38 96 PHE A N 1
ATOM 772 C CA . PHE A 1 96 ? -2.012 11.484 16.984 1 97.38 96 PHE A CA 1
ATOM 773 C C . PHE A 1 96 ? -1.115 12.164 18 1 97.38 96 PHE A C 1
ATOM 775 O O . PHE A 1 96 ? 0.089 11.906 18.047 1 97.38 96 PHE A O 1
ATOM 782 N N . GLN A 1 97 ? -1.737 13.078 18.719 1 96.31 97 GLN A N 1
ATOM 783 C CA . GLN A 1 97 ? -0.999 13.82 19.734 1 96.31 97 GLN A CA 1
ATOM 784 C C . GLN A 1 97 ? -0.296 12.875 20.703 1 96.31 97 GLN A C 1
ATOM 786 O O . GLN A 1 97 ? 0.886 13.055 21 1 96.31 97 GLN A O 1
ATOM 791 N N . ALA A 1 98 ? -0.988 11.906 21.203 1 95.5 98 ALA A N 1
ATOM 792 C CA . ALA A 1 98 ? -0.43 10.93 22.125 1 95.5 98 ALA A CA 1
ATOM 793 C C . ALA A 1 98 ? 0.709 10.148 21.484 1 95.5 98 ALA A C 1
ATOM 795 O O . ALA A 1 98 ? 1.761 9.945 22.094 1 95.5 98 ALA A O 1
ATOM 796 N N . MET A 1 99 ? 0.478 9.711 20.297 1 95 99 MET A N 1
ATOM 797 C CA . MET A 1 99 ? 1.492 8.961 19.562 1 95 99 MET A CA 1
ATOM 798 C C . MET A 1 99 ? 2.746 9.805 19.359 1 95 99 MET A C 1
ATOM 800 O O . MET A 1 99 ? 3.859 9.344 19.609 1 95 99 MET A O 1
ATOM 804 N N . ALA A 1 100 ? 2.586 11.016 18.844 1 94.75 100 ALA A N 1
ATOM 805 C CA . ALA A 1 100 ? 3.709 11.906 18.562 1 94.75 100 ALA A CA 1
ATOM 806 C C . ALA A 1 100 ? 4.512 12.203 19.812 1 94.75 100 ALA A C 1
ATOM 808 O O . ALA A 1 100 ? 5.746 12.188 19.797 1 94.75 100 ALA A O 1
ATOM 809 N N . ASP A 1 101 ? 3.828 12.492 20.922 1 92.69 101 ASP A N 1
ATOM 810 C CA . ASP A 1 101 ? 4.469 12.758 22.203 1 92.69 101 ASP A CA 1
ATOM 811 C C . ASP A 1 101 ? 5.316 11.57 22.656 1 92.69 101 ASP A C 1
ATOM 813 O O . ASP A 1 101 ? 6.461 11.75 23.078 1 92.69 101 ASP A O 1
ATOM 817 N N . ARG A 1 102 ? 4.789 10.422 22.562 1 92.12 102 ARG A N 1
ATOM 818 C CA . ARG A 1 102 ? 5.457 9.211 23.047 1 92.12 102 ARG A CA 1
ATOM 819 C C . ARG A 1 102 ? 6.641 8.852 22.156 1 92.12 102 ARG A C 1
ATOM 821 O O . ARG A 1 102 ? 7.707 8.484 22.656 1 92.12 102 ARG A O 1
ATOM 828 N N . GLN A 1 103 ? 6.465 9.016 20.828 1 91.25 103 GLN A N 1
ATOM 829 C CA . GLN A 1 103 ? 7.48 8.57 19.875 1 91.25 103 GLN A CA 1
ATOM 830 C C . GLN A 1 103 ? 8.633 9.562 19.797 1 91.25 103 GLN A C 1
ATOM 832 O O . GLN A 1 103 ? 9.789 9.172 19.625 1 91.25 103 GLN A O 1
ATOM 837 N N . LEU A 1 104 ? 8.367 10.859 19.875 1 93 104 LEU A N 1
ATOM 838 C CA . LEU A 1 104 ? 9.383 11.867 19.594 1 93 104 LEU A CA 1
ATOM 839 C C . LEU A 1 104 ? 9.836 12.555 20.891 1 93 104 LEU A C 1
ATOM 841 O O . LEU A 1 104 ? 10.867 13.234 20.906 1 93 104 LEU A O 1
ATOM 845 N N . ASN A 1 105 ? 9.062 12.32 21.969 1 91.62 105 ASN A N 1
ATOM 846 C CA . ASN A 1 105 ? 9.297 13.062 23.203 1 91.62 105 ASN A CA 1
ATOM 847 C C . ASN A 1 105 ? 9.312 14.57 22.953 1 91.62 105 ASN A C 1
ATOM 849 O O . ASN A 1 105 ? 10.195 15.273 23.453 1 91.62 105 ASN A O 1
ATOM 853 N N . ARG A 1 106 ? 8.508 15.023 22.062 1 92.44 106 ARG A N 1
ATOM 854 C CA . ARG A 1 106 ? 8.273 16.422 21.719 1 92.44 106 ARG A CA 1
ATOM 855 C C . ARG A 1 106 ? 6.777 16.734 21.703 1 92.44 106 ARG A C 1
ATOM 857 O O . ARG A 1 106 ? 5.949 15.836 21.562 1 92.44 106 ARG A O 1
ATOM 864 N N . LYS A 1 107 ? 6.547 18 21.859 1 94.75 107 LYS A N 1
ATOM 865 C CA . LYS A 1 107 ? 5.148 18.422 21.891 1 94.75 107 LYS A CA 1
ATOM 866 C C . LYS A 1 107 ? 4.816 19.297 20.688 1 94.75 107 LYS A C 1
ATOM 868 O O . LYS A 1 107 ? 5.664 20.047 20.203 1 94.75 107 LYS A O 1
ATOM 873 N N . ILE A 1 108 ? 3.662 19.203 20.297 1 96.69 108 ILE A N 1
ATOM 874 C CA . ILE A 1 108 ? 3.178 20.047 19.203 1 96.69 108 ILE A CA 1
ATOM 875 C C . ILE A 1 108 ? 3.141 21.5 19.656 1 96.69 108 ILE A C 1
ATOM 877 O O . ILE A 1 108 ? 2.637 21.812 20.734 1 96.69 108 ILE A O 1
ATOM 881 N N . LYS A 1 109 ? 3.631 22.406 18.828 1 96.31 109 LYS A N 1
ATOM 882 C CA . LYS A 1 109 ? 3.648 23.812 19.219 1 96.31 109 LYS A CA 1
ATOM 883 C C . LYS A 1 109 ? 2.529 24.578 18.531 1 96.31 109 LYS A C 1
ATOM 885 O O . LYS A 1 109 ? 1.845 25.391 19.156 1 96.31 109 LYS A O 1
ATOM 890 N N . ARG A 1 110 ? 2.383 24.344 17.203 1 95 110 ARG A N 1
ATOM 891 C CA . ARG A 1 110 ? 1.399 25.062 16.422 1 95 110 ARG A CA 1
ATOM 892 C C . ARG A 1 110 ? 0.664 24.141 15.461 1 95 110 ARG A C 1
ATOM 894 O O . ARG A 1 110 ? 1.239 23.172 14.969 1 95 110 ARG A O 1
ATOM 901 N N . ILE A 1 111 ? -0.526 24.5 15.18 1 93.25 111 ILE A N 1
ATOM 902 C CA . ILE A 1 111 ? -1.324 23.781 14.188 1 93.25 111 ILE A CA 1
ATOM 903 C C . ILE A 1 111 ? -1.897 24.766 13.172 1 93.25 111 ILE A C 1
ATOM 905 O O . ILE A 1 111 ? -2.344 25.859 13.547 1 93.25 111 ILE A O 1
ATOM 909 N N . ARG A 1 112 ? -1.79 24.375 11.945 1 90.69 112 ARG A N 1
ATOM 910 C CA . ARG A 1 112 ? -2.387 25.156 10.859 1 90.69 112 ARG A CA 1
ATOM 911 C C . ARG A 1 112 ? -3.549 24.391 10.219 1 90.69 112 ARG A C 1
ATOM 913 O O . ARG A 1 112 ? -3.402 23.234 9.836 1 90.69 112 ARG A O 1
ATOM 920 N N . THR A 1 113 ? -4.68 24.906 10.227 1 87.62 113 THR A N 1
ATOM 921 C CA . THR A 1 113 ? -5.871 24.312 9.633 1 87.62 113 THR A CA 1
ATOM 922 C C . THR A 1 113 ? -6.629 25.344 8.789 1 87.62 113 THR A C 1
ATOM 924 O O . THR A 1 113 ? -6.406 26.547 8.93 1 87.62 113 THR A O 1
ATOM 927 N N . ASP A 1 114 ? -7.359 24.734 7.926 1 77.62 114 ASP A N 1
ATOM 928 C CA . ASP A 1 114 ? -8.281 25.656 7.27 1 77.62 114 ASP A CA 1
ATOM 929 C C . ASP A 1 114 ? -9.469 25.984 8.18 1 77.62 114 ASP A C 1
ATOM 931 O O . ASP A 1 114 ? -9.578 25.453 9.281 1 77.62 114 ASP A O 1
ATOM 935 N N . ASN A 1 115 ? -10.227 26.938 8.055 1 67 115 ASN A N 1
ATOM 936 C CA . ASN A 1 115 ? -11.32 27.406 8.906 1 67 115 ASN A CA 1
ATOM 937 C C . ASN A 1 115 ? -12.523 26.469 8.836 1 67 115 ASN A C 1
ATOM 939 O O . ASN A 1 115 ? -13.672 26.906 8.891 1 67 115 ASN A O 1
ATOM 943 N N . GLY A 1 116 ? -12.047 25.156 8.766 1 69.69 116 GLY A N 1
ATOM 944 C CA . GLY A 1 116 ? -13.164 24.219 8.766 1 69.69 116 GLY A CA 1
ATOM 945 C C . GLY A 1 116 ? -13.812 24.062 10.125 1 69.69 116 GLY A C 1
ATOM 946 O O . GLY A 1 116 ? -13.133 24.109 11.156 1 69.69 116 GLY A O 1
ATOM 947 N N . MET A 1 117 ? -15.016 23.891 10.195 1 69.06 117 MET A N 1
ATOM 948 C CA . MET A 1 117 ? -15.836 23.797 11.406 1 69.06 117 MET A CA 1
ATOM 949 C C . MET A 1 117 ? -15.422 22.609 12.25 1 69.06 117 MET A C 1
ATOM 951 O O . MET A 1 117 ? -15.656 22.578 13.461 1 69.06 117 MET A O 1
ATOM 955 N N . GLU A 1 118 ? -14.75 21.719 11.625 1 71 118 GLU A N 1
ATOM 956 C CA . GLU A 1 118 ? -14.375 20.484 12.32 1 71 118 GLU A CA 1
ATOM 957 C C . GLU A 1 118 ? -13.297 20.75 13.367 1 71 118 GLU A C 1
ATOM 959 O O . GLU A 1 118 ? -13.117 19.969 14.297 1 71 118 GLU A O 1
ATOM 964 N N . PHE A 1 119 ? -12.703 21.875 13.312 1 75.06 119 PHE A N 1
ATOM 965 C CA . PHE A 1 119 ? -11.586 22.172 14.195 1 75.06 119 PHE A CA 1
ATOM 966 C C . PHE A 1 119 ? -11.992 23.172 15.273 1 75.06 119 PHE A C 1
ATOM 968 O O . PHE A 1 119 ? -11.164 23.578 16.094 1 75.06 119 PHE A O 1
ATOM 975 N N . ILE A 1 120 ? -13.305 23.469 15.297 1 72.62 120 ILE A N 1
ATOM 976 C CA . ILE A 1 120 ? -13.703 24.562 16.156 1 72.62 120 ILE A CA 1
ATOM 977 C C . ILE A 1 120 ? -14.602 24.047 17.281 1 72.62 120 ILE A C 1
ATOM 979 O O . ILE A 1 120 ? -15.148 24.828 18.062 1 72.62 120 ILE A O 1
ATOM 983 N N . SER A 1 121 ? -14.641 22.812 17.422 1 81.62 121 SER A N 1
ATOM 984 C CA . SER A 1 121 ? -15.453 22.328 18.547 1 81.62 121 SER A CA 1
ATOM 985 C C . SER A 1 121 ? -14.883 22.781 19.875 1 81.62 121 SER A C 1
ATOM 987 O O . SER A 1 121 ? -13.695 23.094 19.984 1 81.62 121 SER A O 1
ATOM 989 N N . LYS A 1 122 ? -15.758 22.969 20.859 1 86.5 122 LYS A N 1
ATOM 990 C CA . LYS A 1 122 ? -15.352 23.406 22.188 1 86.5 122 LYS A CA 1
ATOM 991 C C . LYS A 1 122 ? -14.305 22.469 22.781 1 86.5 122 LYS A C 1
ATOM 993 O O . LYS A 1 122 ? -13.305 22.922 23.344 1 86.5 122 LYS A O 1
ATOM 998 N N . GLU A 1 123 ? -14.602 21.203 22.625 1 89.62 123 GLU A N 1
ATOM 999 C CA . GLU A 1 123 ? -13.672 20.219 23.172 1 89.62 123 GLU A CA 1
ATOM 1000 C C . GLU A 1 123 ? -12.297 20.328 22.516 1 89.62 123 GLU A C 1
ATOM 1002 O O . GLU A 1 123 ? -11.273 20.25 23.203 1 89.62 123 GLU A O 1
ATOM 1007 N N . PHE A 1 124 ? -12.312 20.562 21.281 1 90.38 124 PHE A N 1
ATOM 1008 C CA . PHE A 1 124 ? -11.062 20.688 20.531 1 90.38 124 PHE A CA 1
ATOM 1009 C C . PHE A 1 124 ? -10.305 21.938 20.969 1 90.38 124 PHE A C 1
ATOM 1011 O O . PHE A 1 124 ? -9.117 21.859 21.297 1 90.38 124 PHE A O 1
ATOM 1018 N N . THR A 1 125 ? -10.977 22.984 21.031 1 89.06 125 THR A N 1
ATOM 1019 C CA . THR A 1 125 ? -10.383 24.266 21.391 1 89.06 125 THR A CA 1
ATOM 1020 C C . THR A 1 125 ? -9.836 24.219 22.828 1 89.06 125 THR A C 1
ATOM 1022 O O . THR A 1 125 ? -8.742 24.719 23.094 1 89.06 125 THR A O 1
ATOM 1025 N N . GLU A 1 126 ? -10.555 23.641 23.656 1 92.56 126 GLU A N 1
ATOM 1026 C CA . GLU A 1 126 ? -10.117 23.531 25.047 1 92.56 126 GLU A CA 1
ATOM 1027 C C . GLU A 1 126 ? -8.852 22.688 25.172 1 92.56 126 GLU A C 1
ATOM 1029 O O . GLU A 1 126 ? -7.949 23.016 25.938 1 92.56 126 GLU A O 1
ATOM 1034 N N . ASN A 1 127 ? -8.875 21.625 24.438 1 93.06 127 ASN A N 1
ATOM 1035 C CA . ASN A 1 127 ? -7.684 20.781 24.453 1 93.06 127 ASN A CA 1
ATOM 1036 C C . ASN A 1 127 ? -6.457 21.531 23.953 1 93.06 127 ASN A C 1
ATOM 1038 O O . ASN A 1 127 ? -5.375 21.422 24.531 1 93.06 127 ASN A O 1
ATOM 1042 N N . LEU A 1 128 ? -6.586 22.234 22.906 1 92.31 128 LEU A N 1
ATOM 1043 C CA . LEU A 1 128 ? -5.477 23 22.344 1 92.31 128 LEU A CA 1
ATOM 1044 C C . LEU A 1 128 ? -4.965 24.031 23.344 1 92.31 128 LEU A C 1
ATOM 1046 O O . LEU A 1 128 ? -3.754 24.156 23.547 1 92.31 128 LEU A O 1
ATOM 1050 N N . LYS A 1 129 ? -5.836 24.719 24 1 92.31 129 LYS A N 1
ATOM 1051 C CA . LYS A 1 129 ? -5.477 25.719 24.984 1 92.31 129 LYS A CA 1
ATOM 1052 C C . LYS A 1 129 ? -4.766 25.094 26.188 1 92.31 129 LYS A C 1
ATOM 1054 O O . LYS A 1 129 ? -3.707 25.578 26.609 1 92.31 129 LYS A O 1
ATOM 1059 N N . SER A 1 130 ? -5.34 24.062 26.672 1 94.81 130 SER A N 1
ATOM 1060 C CA . SER A 1 130 ? -4.789 23.406 27.859 1 94.81 130 SER A CA 1
ATOM 1061 C C . SER A 1 130 ? -3.418 22.812 27.562 1 94.81 130 SER A C 1
ATOM 1063 O O . SER A 1 130 ? -2.576 22.719 28.469 1 94.81 130 SER A O 1
ATOM 1065 N N . SER A 1 131 ? -3.217 22.453 26.281 1 94.31 131 SER A N 1
ATOM 1066 C CA . SER A 1 131 ? -1.954 21.844 25.891 1 94.31 131 SER A CA 1
ATOM 1067 C C . SER A 1 131 ? -0.94 22.891 25.453 1 94.31 131 SER A C 1
ATOM 1069 O O . SER A 1 131 ? 0.212 22.562 25.156 1 94.31 131 SER A O 1
ATOM 1071 N N . GLY A 1 132 ? -1.385 24.141 25.375 1 94.25 132 GLY A N 1
ATOM 1072 C CA . GLY A 1 132 ? -0.493 25.219 24.969 1 94.25 132 GLY A CA 1
ATOM 1073 C C . GLY A 1 132 ? -0.2 25.219 23.484 1 94.25 132 GLY A C 1
ATOM 1074 O O . GLY A 1 132 ? 0.864 25.672 23.047 1 94.25 132 GLY A O 1
ATOM 1075 N N . ILE A 1 133 ? -1.044 24.625 22.719 1 94.38 133 ILE A N 1
ATOM 1076 C CA . ILE A 1 133 ? -0.865 24.562 21.266 1 94.38 133 ILE A CA 1
ATOM 1077 C C . ILE A 1 133 ? -1.489 25.797 20.625 1 94.38 133 ILE A C 1
ATOM 1079 O O . ILE A 1 133 ? -2.66 26.094 20.859 1 94.38 133 ILE A O 1
ATOM 1083 N N . LYS A 1 134 ? -0.749 26.5 19.797 1 93.5 134 LYS A N 1
ATOM 1084 C CA . LYS A 1 134 ? -1.253 27.672 19.078 1 93.5 134 LYS A CA 1
ATOM 1085 C C . LYS A 1 134 ? -1.936 27.266 17.781 1 93.5 134 LYS A C 1
ATOM 1087 O O . LYS A 1 134 ? -1.42 26.438 17.031 1 93.5 134 LYS A O 1
ATOM 1092 N N . VAL A 1 135 ? -3.035 27.906 17.531 1 89.06 135 VAL A N 1
ATOM 1093 C CA . VAL A 1 135 ? -3.783 27.594 16.312 1 89.06 135 VAL A CA 1
ATOM 1094 C C . VAL A 1 135 ? -3.594 28.719 15.297 1 89.06 135 VAL A C 1
ATOM 1096 O O . VAL A 1 135 ? -3.779 29.891 15.617 1 89.06 135 VAL A O 1
ATOM 1099 N N . GLU A 1 136 ? -3.174 28.312 14.102 1 86.44 136 GLU A N 1
ATOM 1100 C CA . GLU A 1 136 ? -3.074 29.234 12.977 1 86.44 136 GLU A CA 1
ATOM 1101 C C . GLU A 1 136 ? -4.125 28.922 11.914 1 86.44 136 GLU A C 1
ATOM 1103 O O . GLU A 1 136 ? -4.086 27.859 11.289 1 86.44 136 GLU A O 1
ATOM 1108 N N . ARG A 1 137 ? -5.051 29.734 11.781 1 80.94 137 ARG A N 1
ATOM 1109 C CA . ARG A 1 137 ? -6.113 29.531 10.805 1 80.94 137 ARG A CA 1
ATOM 1110 C C . ARG A 1 137 ? -5.789 30.219 9.484 1 80.94 137 ARG A C 1
ATOM 1112 O O . ARG A 1 137 ? -5.258 31.328 9.477 1 80.94 137 ARG A O 1
ATOM 1119 N N . THR A 1 138 ? -5.871 29.438 8.461 1 73.19 138 THR A N 1
ATOM 1120 C CA . THR A 1 138 ? -5.598 30.016 7.148 1 73.19 138 THR A CA 1
ATOM 1121 C C . THR A 1 138 ? -6.727 30.953 6.73 1 73.19 138 THR A C 1
ATOM 1123 O O . THR A 1 138 ? -7.902 30.672 6.988 1 73.19 138 THR A O 1
ATOM 1126 N N . ASN A 1 139 ? -6.348 32.25 6.633 1 61.22 139 ASN A N 1
ATOM 1127 C CA . ASN A 1 139 ? -7.312 33.281 6.258 1 61.22 139 ASN A CA 1
ATOM 1128 C C . ASN A 1 139 ? -7.805 33.094 4.824 1 61.22 139 ASN A C 1
ATOM 1130 O O . ASN A 1 139 ? -7.09 32.531 3.986 1 61.22 139 ASN A O 1
ATOM 1134 N N . ILE A 1 140 ? -9.102 33.281 4.684 1 59.06 140 ILE A N 1
ATOM 1135 C CA . ILE A 1 140 ? -9.75 33.25 3.377 1 59.06 140 ILE A CA 1
ATOM 1136 C C . ILE A 1 140 ? -8.883 34 2.363 1 59.06 140 ILE A C 1
ATOM 1138 O O . ILE A 1 140 ? -8.82 33.625 1.192 1 59.06 140 ILE A O 1
ATOM 1142 N N . TYR A 1 141 ? -8.078 34.938 2.865 1 55.19 141 TYR A N 1
ATOM 1143 C CA . TYR A 1 141 ? -7.336 35.781 1.95 1 55.19 141 TYR A CA 1
ATOM 1144 C C . TYR A 1 141 ? -5.961 35.188 1.65 1 55.19 141 TYR A C 1
ATOM 1146 O O . TYR A 1 141 ? -5.281 35.656 0.72 1 55.19 141 TYR A O 1
ATOM 1154 N N . CYS A 1 142 ? -5.535 34.156 2.449 1 60.31 142 CYS A N 1
ATOM 1155 C CA . CYS A 1 142 ? -4.234 33.562 2.18 1 60.31 142 CYS A CA 1
ATOM 1156 C C . CYS A 1 142 ? -4.344 32.031 2.105 1 60.31 142 CYS A C 1
ATOM 1158 O O . CYS A 1 142 ? -3.75 31.328 2.922 1 60.31 142 CYS A O 1
ATOM 1160 N N . PRO A 1 143 ? -5.094 31.578 1.223 1 60.72 143 PRO A N 1
ATOM 1161 C CA . PRO A 1 143 ? -5.34 30.141 1.091 1 60.72 143 PRO A CA 1
ATOM 1162 C C . PRO A 1 143 ? -4.059 29.328 0.906 1 60.72 143 PRO A C 1
ATOM 1164 O O . PRO A 1 143 ? -4.031 28.125 1.191 1 60.72 143 PRO A O 1
ATOM 1167 N N . GLU A 1 144 ? -3 30.031 0.58 1 63.91 144 GLU A N 1
ATOM 1168 C CA . GLU A 1 144 ? -1.723 29.375 0.317 1 63.91 144 GLU A CA 1
ATOM 1169 C C . GLU A 1 144 ? -1.143 28.766 1.591 1 63.91 144 GLU A C 1
ATOM 1171 O O . GLU A 1 144 ? -0.307 27.875 1.527 1 63.91 144 GLU A O 1
ATOM 1176 N N . MET A 1 145 ? -1.685 29.188 2.715 1 66.75 145 MET A N 1
ATOM 1177 C CA . MET A 1 145 ? -1.125 28.719 3.98 1 66.75 145 MET A CA 1
ATOM 1178 C C . MET A 1 145 ? -1.41 27.234 4.191 1 66.75 145 MET A C 1
ATOM 1180 O O . MET A 1 145 ? -0.619 26.531 4.816 1 66.75 145 MET A O 1
ATOM 1184 N N . ASN A 1 146 ? -2.498 26.781 3.625 1 79 146 ASN A N 1
ATOM 1185 C CA . ASN A 1 146 ? -2.773 25.359 3.762 1 79 146 ASN A CA 1
ATOM 1186 C C . ASN A 1 146 ? -2.363 24.594 2.514 1 79 146 ASN A C 1
ATOM 1188 O O . ASN A 1 146 ? -2.902 23.516 2.236 1 79 146 ASN A O 1
ATOM 1192 N N . GLY A 1 147 ? -1.446 25.188 1.815 1 85 147 GLY A N 1
ATOM 1193 C CA . GLY A 1 147 ? -0.995 24.672 0.535 1 85 147 GLY A CA 1
ATOM 1194 C C . GLY A 1 147 ? -0.349 23.297 0.644 1 85 147 GLY A C 1
ATOM 1195 O O . GLY A 1 147 ? -0.479 22.469 -0.261 1 85 147 GLY A O 1
ATOM 1196 N N . VAL A 1 148 ? 0.318 23.047 1.798 1 88.62 148 VAL A N 1
ATOM 1197 C CA . VAL A 1 148 ? 1.003 21.766 1.992 1 88.62 148 VAL A CA 1
ATOM 1198 C C . VAL A 1 148 ? -0.018 20.641 2.033 1 88.62 148 VAL A C 1
ATOM 1200 O O . VAL A 1 148 ? 0.116 19.641 1.312 1 88.62 148 VAL A O 1
ATOM 1203 N N . ALA A 1 149 ? -1.076 20.797 2.836 1 90.94 149 ALA A N 1
ATOM 1204 C CA . ALA A 1 149 ? -2.113 19.766 2.957 1 90.94 149 ALA A CA 1
ATOM 1205 C C . ALA A 1 149 ? -2.9 19.625 1.657 1 90.94 149 ALA A C 1
ATOM 1207 O O . ALA A 1 149 ? -3.195 18.516 1.222 1 90.94 149 ALA A O 1
ATOM 1208 N N . GLU A 1 150 ? -3.223 20.766 1.035 1 87.44 150 GLU A N 1
ATOM 1209 C CA . GLU A 1 150 ? -3.998 20.75 -0.202 1 87.44 150 GLU A CA 1
ATOM 1210 C C . GLU A 1 150 ? -3.248 20.047 -1.321 1 87.44 150 GLU A C 1
ATOM 1212 O O . GLU A 1 150 ? -3.84 19.266 -2.078 1 87.44 150 GLU A O 1
ATOM 1217 N N . ARG A 1 151 ? -2.031 20.328 -1.452 1 89.06 151 ARG A N 1
ATOM 1218 C CA . ARG A 1 151 ? -1.223 19.688 -2.486 1 89.06 151 ARG A CA 1
ATOM 1219 C C . ARG A 1 151 ? -1.153 18.188 -2.277 1 89.06 151 ARG A C 1
ATOM 1221 O O . ARG A 1 151 ? -1.237 17.406 -3.236 1 89.06 151 ARG A O 1
ATOM 1228 N N . TYR A 1 152 ? -0.919 17.781 -1.046 1 93.06 152 TYR A N 1
ATOM 1229 C CA . TYR A 1 152 ? -0.923 16.344 -0.771 1 93.06 152 TYR A CA 1
ATOM 1230 C C . TYR A 1 152 ? -2.242 15.711 -1.196 1 93.06 152 TYR A C 1
ATOM 1232 O O . TYR A 1 152 ? -2.254 14.68 -1.867 1 93.06 152 TYR A O 1
ATOM 1240 N N . ASN A 1 153 ? -3.334 16.328 -0.79 1 93.5 153 ASN A N 1
ATOM 1241 C CA . ASN A 1 153 ? -4.637 15.742 -1.098 1 93.5 153 ASN A CA 1
ATOM 1242 C C . ASN A 1 153 ? -4.84 15.586 -2.602 1 9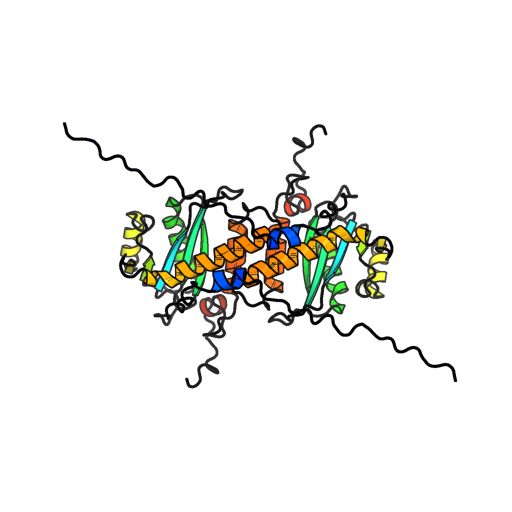3.5 153 ASN A C 1
ATOM 1244 O O . ASN A 1 153 ? -5.305 14.539 -3.062 1 93.5 153 ASN A O 1
ATOM 1248 N N . ARG A 1 154 ? -4.492 16.594 -3.287 1 92.69 154 ARG A N 1
ATOM 1249 C CA . ARG A 1 154 ? -4.645 16.547 -4.738 1 92.69 154 ARG A CA 1
ATOM 1250 C C . ARG A 1 154 ? -3.838 15.391 -5.332 1 92.69 154 ARG A C 1
ATOM 1252 O O . ARG A 1 154 ? -4.375 14.562 -6.074 1 92.69 154 ARG A O 1
ATOM 1259 N N . THR A 1 155 ? -2.594 15.336 -4.953 1 94.19 155 THR A N 1
ATOM 1260 C CA . THR A 1 155 ? -1.682 14.336 -5.488 1 94.19 155 THR A CA 1
ATOM 1261 C C . THR A 1 155 ? -2.094 12.938 -5.035 1 94.19 155 THR A C 1
ATOM 1263 O O . THR A 1 155 ? -2.121 12 -5.84 1 94.19 155 THR A O 1
ATOM 1266 N N . ALA A 1 156 ? -2.369 12.805 -3.809 1 96.25 156 ALA A N 1
ATOM 1267 C CA . ALA A 1 156 ? -2.74 11.516 -3.244 1 96.25 156 ALA A CA 1
ATOM 1268 C C . ALA A 1 156 ? -4.008 10.969 -3.9 1 96.25 156 ALA A C 1
ATOM 1270 O O . ALA A 1 156 ? -4.047 9.812 -4.332 1 96.25 156 ALA A O 1
ATOM 1271 N N . LEU A 1 157 ? -4.984 11.789 -4.023 1 96.06 157 LEU A N 1
ATOM 1272 C CA . LEU A 1 157 ? -6.266 11.344 -4.555 1 96.06 157 LEU A CA 1
ATOM 1273 C C . LEU A 1 157 ? -6.156 11.016 -6.039 1 96.06 157 LEU A C 1
ATOM 1275 O O . LEU A 1 157 ? -6.773 10.062 -6.52 1 96.06 157 LEU A O 1
ATOM 1279 N N . GLU A 1 158 ? -5.355 11.781 -6.703 1 95.31 158 GLU A N 1
ATOM 1280 C CA . GLU A 1 158 ? -5.113 11.469 -8.109 1 95.31 158 GLU A CA 1
ATOM 1281 C C . GLU A 1 158 ? -4.398 10.133 -8.258 1 95.31 158 GLU A C 1
ATOM 1283 O O . GLU A 1 158 ? -4.766 9.312 -9.109 1 95.31 158 GLU A O 1
ATOM 1288 N N . GLY A 1 159 ? -3.371 9.945 -7.477 1 95.62 159 GLY A N 1
ATOM 1289 C CA . GLY A 1 159 ? -2.666 8.672 -7.488 1 95.62 159 GLY A CA 1
ATOM 1290 C C . GLY A 1 159 ? -3.555 7.496 -7.137 1 95.62 159 GLY A C 1
ATOM 1291 O O . GLY A 1 159 ? -3.525 6.469 -7.816 1 95.62 159 GLY A O 1
ATOM 1292 N N . VAL A 1 160 ? -4.336 7.66 -6.156 1 95.94 160 VAL A N 1
ATOM 1293 C CA . VAL A 1 160 ? -5.223 6.609 -5.672 1 95.94 160 VAL A CA 1
ATOM 1294 C C . VAL A 1 160 ? -6.258 6.273 -6.746 1 95.94 160 VAL A C 1
ATOM 1296 O O . VAL A 1 160 ? -6.492 5.098 -7.043 1 95.94 160 VAL A O 1
ATOM 1299 N N . ARG A 1 161 ? -6.824 7.277 -7.289 1 95.38 161 ARG A N 1
ATOM 1300 C CA . ARG A 1 161 ? -7.812 7.07 -8.344 1 95.38 161 ARG A CA 1
ATOM 1301 C C . ARG A 1 161 ? -7.203 6.316 -9.523 1 95.38 161 ARG A C 1
ATOM 1303 O O . ARG A 1 161 ? -7.816 5.387 -10.055 1 95.38 161 ARG A O 1
ATOM 1310 N N . SER A 1 162 ? -6.094 6.719 -9.898 1 95.56 162 SER A N 1
ATOM 1311 C CA . SER A 1 162 ? -5.422 6.09 -11.031 1 95.56 162 SER A CA 1
ATOM 1312 C C . SER A 1 162 ? -5.086 4.633 -10.734 1 95.56 162 SER A C 1
ATOM 1314 O O . SER A 1 162 ? -5.262 3.764 -11.594 1 95.56 162 SER A O 1
ATOM 1316 N N . LEU A 1 163 ? -4.57 4.375 -9.578 1 95.06 163 LEU A N 1
ATOM 1317 C CA . LEU A 1 163 ? -4.254 3.012 -9.164 1 95.06 163 LEU A CA 1
ATOM 1318 C C . LEU A 1 163 ? -5.48 2.113 -9.266 1 95.06 163 LEU A C 1
ATOM 1320 O O . LEU A 1 163 ? -5.418 1.032 -9.859 1 95.06 163 LEU A O 1
ATOM 1324 N N . LEU A 1 164 ? -6.562 2.584 -8.703 1 94.94 164 LEU A N 1
ATOM 1325 C CA . LEU A 1 164 ? -7.773 1.774 -8.656 1 94.94 164 LEU A CA 1
ATOM 1326 C C . LEU A 1 164 ? -8.336 1.547 -10.055 1 94.94 164 LEU A C 1
ATOM 1328 O O . LEU A 1 164 ? -8.734 0.43 -10.391 1 94.94 164 LEU A O 1
ATOM 1332 N N . ASN A 1 165 ? -8.312 2.572 -10.836 1 95.06 165 ASN A N 1
ATOM 1333 C CA . ASN A 1 165 ? -8.844 2.475 -12.188 1 95.06 165 ASN A CA 1
ATOM 1334 C C . ASN A 1 165 ? -7.996 1.552 -13.062 1 95.06 165 ASN A C 1
ATOM 1336 O O . ASN A 1 165 ? -8.508 0.587 -13.633 1 95.06 165 ASN A O 1
ATOM 1340 N N . GLU A 1 166 ? -6.734 1.818 -13.102 1 93.88 166 GLU A N 1
ATOM 1341 C CA . GLU A 1 166 ? -5.844 1.059 -13.977 1 93.88 166 GLU A CA 1
ATOM 1342 C C . GLU A 1 166 ? -5.57 -0.332 -13.414 1 93.88 166 GLU A C 1
ATOM 1344 O O . GLU A 1 166 ? -5.266 -1.263 -14.156 1 93.88 166 GLU A O 1
ATOM 1349 N N . GLY A 1 167 ? -5.668 -0.455 -12.141 1 93.19 167 GLY A N 1
ATOM 1350 C CA . GLY A 1 167 ? -5.484 -1.741 -11.484 1 93.19 167 GLY A CA 1
ATOM 1351 C C . GLY A 1 167 ? -6.746 -2.588 -11.469 1 93.19 167 GLY A C 1
ATOM 1352 O O . GLY A 1 167 ? -6.742 -3.703 -10.945 1 93.19 167 GLY A O 1
ATOM 1353 N N . LYS A 1 168 ? -7.844 -2.027 -11.977 1 92.25 168 LYS A N 1
ATOM 1354 C CA . LYS A 1 168 ? -9.133 -2.713 -12.039 1 92.25 168 LYS A CA 1
ATOM 1355 C C . LYS A 1 168 ? -9.594 -3.139 -10.656 1 92.25 168 LYS A C 1
ATOM 1357 O O . LYS A 1 168 ? -10.031 -4.277 -10.461 1 92.25 168 LYS A O 1
ATOM 1362 N N . LEU A 1 169 ? -9.375 -2.326 -9.773 1 92.81 169 LEU A N 1
ATOM 1363 C CA . LEU A 1 169 ? -9.875 -2.492 -8.414 1 92.81 169 LEU A CA 1
ATOM 1364 C C . LEU A 1 169 ? -11.102 -1.61 -8.172 1 92.81 169 LEU A C 1
ATOM 1366 O O . LEU A 1 169 ? -11.242 -0.555 -8.789 1 92.81 169 LEU A O 1
ATOM 1370 N N . PRO A 1 170 ? -11.992 -2.043 -7.344 1 91.81 170 PRO A N 1
ATOM 1371 C CA . PRO A 1 170 ? -13.195 -1.238 -7.102 1 91.81 170 PRO A CA 1
ATOM 1372 C C . PRO A 1 170 ? -12.883 0.107 -6.449 1 91.81 170 PRO A C 1
ATOM 1374 O O . PRO A 1 170 ? -11.984 0.194 -5.605 1 91.81 170 PRO A O 1
ATOM 1377 N N . ALA A 1 171 ? -13.602 1.08 -6.75 1 92.56 171 ALA A N 1
ATOM 1378 C CA . ALA A 1 171 ? -13.406 2.441 -6.262 1 92.56 171 ALA A CA 1
ATOM 1379 C C . ALA A 1 171 ? -13.633 2.52 -4.754 1 92.56 171 ALA A C 1
ATOM 1381 O O . ALA A 1 171 ? -13.086 3.393 -4.078 1 92.56 171 ALA A O 1
ATOM 1382 N N . ASN A 1 172 ? -14.43 1.613 -4.254 1 92.44 172 ASN A N 1
ATOM 1383 C CA . ASN A 1 172 ? -14.75 1.667 -2.832 1 92.44 172 ASN A CA 1
ATOM 1384 C C . ASN A 1 172 ? -13.57 1.227 -1.974 1 92.44 172 ASN A C 1
ATOM 1386 O O . ASN A 1 172 ? -13.656 1.213 -0.745 1 92.44 172 ASN A O 1
ATOM 1390 N N . MET A 1 173 ? -12.438 0.938 -2.617 1 94.44 173 MET A N 1
ATOM 1391 C CA . MET A 1 173 ? -11.219 0.599 -1.896 1 94.44 173 MET A CA 1
ATOM 1392 C C . MET A 1 173 ? -10.312 1.819 -1.751 1 94.44 173 MET A C 1
ATOM 1394 O O . MET A 1 173 ? -9.125 1.686 -1.444 1 94.44 173 MET A O 1
ATOM 1398 N N . TRP A 1 174 ? -10.836 3.006 -1.913 1 95.31 174 TRP A N 1
ATOM 1399 C CA . TRP A 1 174 ? -10.039 4.227 -1.94 1 95.31 174 TRP A CA 1
ATOM 1400 C C . TRP A 1 174 ? -9.344 4.453 -0.603 1 95.31 174 TRP A C 1
ATOM 1402 O O . TRP A 1 174 ? -8.219 4.961 -0.558 1 95.31 174 TRP A O 1
ATOM 1412 N N . ALA A 1 175 ? -10.008 4.098 0.48 1 94.81 175 ALA A N 1
ATOM 1413 C CA . ALA A 1 175 ? -9.406 4.332 1.791 1 94.81 175 ALA A CA 1
ATOM 1414 C C . ALA A 1 175 ? -8.141 3.494 1.973 1 94.81 175 ALA A C 1
ATOM 1416 O O . ALA A 1 175 ? -7.105 4.008 2.396 1 94.81 175 ALA A O 1
ATOM 1417 N N . GLU A 1 176 ? -8.219 2.225 1.605 1 94.19 176 GLU A N 1
ATOM 1418 C CA . GLU A 1 176 ? -7.059 1.345 1.675 1 94.19 176 GLU A CA 1
ATOM 1419 C C . GLU A 1 176 ? -5.957 1.809 0.725 1 94.19 176 GLU A C 1
ATOM 1421 O O . GLU A 1 176 ? -4.777 1.782 1.076 1 94.19 176 GLU A O 1
ATOM 1426 N N . ALA A 1 177 ? -6.367 2.174 -0.41 1 95.94 177 ALA A N 1
ATOM 1427 C CA . ALA A 1 177 ? -5.41 2.66 -1.398 1 95.94 177 ALA A CA 1
ATOM 1428 C C . ALA A 1 177 ? -4.719 3.932 -0.914 1 95.94 177 ALA A C 1
ATOM 1430 O O . ALA A 1 177 ? -3.52 4.117 -1.134 1 95.94 177 ALA A O 1
ATOM 1431 N N . LEU A 1 178 ? -5.457 4.777 -0.298 1 96.56 178 LEU A N 1
ATOM 1432 C CA . LEU A 1 178 ? -4.906 6.02 0.238 1 96.56 178 LEU A CA 1
ATOM 1433 C C . LEU A 1 178 ? -3.852 5.73 1.3 1 96.56 178 LEU A C 1
ATOM 1435 O O . LEU A 1 178 ? -2.799 6.371 1.323 1 96.56 178 LEU A O 1
ATOM 1439 N N . LEU A 1 179 ? -4.164 4.84 2.137 1 95.81 179 LEU A N 1
ATOM 1440 C CA . LEU A 1 179 ? -3.205 4.457 3.166 1 95.81 179 LEU A CA 1
ATOM 1441 C C . LEU A 1 179 ? -1.932 3.898 2.543 1 95.81 179 LEU A C 1
ATOM 1443 O O . LEU A 1 179 ? -0.829 4.18 3.016 1 95.81 179 LEU A O 1
ATOM 1447 N N . SER A 1 180 ? -2.088 3.137 1.504 1 93.94 180 SER A N 1
ATOM 1448 C CA . SER A 1 180 ? -0.933 2.619 0.776 1 93.94 180 SER A CA 1
ATOM 1449 C C . SER A 1 180 ? -0.12 3.748 0.153 1 93.94 180 SER A C 1
ATOM 1451 O O . SER A 1 180 ? 1.11 3.746 0.221 1 93.94 180 SER A O 1
ATOM 1453 N N . PHE A 1 181 ? -0.808 4.656 -0.437 1 96.62 181 PHE A N 1
ATOM 1454 C CA . PHE A 1 181 ? -0.137 5.805 -1.033 1 96.62 181 PHE A CA 1
ATOM 1455 C C . PHE A 1 181 ? 0.67 6.562 0.013 1 96.62 181 PHE A C 1
ATOM 1457 O O . PHE A 1 181 ? 1.826 6.918 -0.224 1 96.62 181 PHE A O 1
ATOM 1464 N N . THR A 1 182 ? 0.041 6.797 1.109 1 96.75 182 THR A N 1
ATOM 1465 C CA . THR A 1 182 ? 0.695 7.531 2.188 1 96.75 182 THR A CA 1
ATOM 1466 C C . THR A 1 182 ? 1.93 6.781 2.682 1 96.75 182 THR A C 1
ATOM 1468 O O . THR A 1 182 ? 2.961 7.395 2.963 1 96.75 182 THR A O 1
ATOM 1471 N N . TYR A 1 183 ? 1.792 5.516 2.762 1 95.62 183 TYR A N 1
ATOM 1472 C CA . TYR A 1 183 ? 2.92 4.664 3.119 1 95.62 183 TYR A CA 1
ATOM 1473 C C . TYR A 1 183 ? 4.094 4.891 2.176 1 95.62 183 TYR A C 1
ATOM 1475 O O . TYR A 1 183 ? 5.23 5.062 2.621 1 95.62 183 TYR A O 1
ATOM 1483 N N . LEU A 1 184 ? 3.818 4.906 0.931 1 94.25 184 LEU A N 1
ATOM 1484 C CA . LEU A 1 184 ? 4.852 5.109 -0.078 1 94.25 184 LEU A CA 1
ATOM 1485 C C . LEU A 1 184 ? 5.441 6.512 0.024 1 94.25 184 LEU A C 1
ATOM 1487 O O . LEU A 1 184 ? 6.664 6.68 -0.014 1 94.25 184 LEU A O 1
ATOM 1491 N N . LYS A 1 185 ? 4.602 7.457 0.185 1 94.88 185 LYS A N 1
ATOM 1492 C CA . LYS A 1 185 ? 5.023 8.852 0.257 1 94.88 185 LYS A CA 1
ATOM 1493 C C . LYS A 1 185 ? 5.984 9.078 1.422 1 94.88 185 LYS A C 1
ATOM 1495 O O . LYS A 1 185 ? 6.965 9.812 1.293 1 94.88 185 LYS A O 1
ATOM 1500 N N . ASN A 1 186 ? 5.746 8.453 2.529 1 95.44 186 ASN A N 1
ATOM 1501 C CA . ASN A 1 186 ? 6.555 8.625 3.73 1 95.44 186 ASN A CA 1
ATOM 1502 C C . ASN A 1 186 ? 7.918 7.957 3.584 1 95.44 186 ASN A C 1
ATOM 1504 O O . ASN A 1 186 ? 8.82 8.203 4.387 1 95.44 186 ASN A O 1
ATOM 1508 N N . ARG A 1 187 ? 8.031 7.184 2.57 1 91.69 187 ARG A N 1
ATOM 1509 C CA . ARG A 1 187 ? 9.266 6.438 2.389 1 91.69 187 ARG A CA 1
ATOM 1510 C C . ARG A 1 187 ? 10.008 6.895 1.136 1 91.69 187 ARG A C 1
ATOM 1512 O O . ARG A 1 187 ? 11.039 6.328 0.776 1 91.69 187 ARG A O 1
ATOM 1519 N N . PHE A 1 188 ? 9.492 7.883 0.605 1 89.06 188 PHE A N 1
ATOM 1520 C CA . PHE A 1 188 ? 10.094 8.508 -0.564 1 89.06 188 PHE A CA 1
ATOM 1521 C C . PHE A 1 188 ? 11.172 9.508 -0.148 1 89.06 188 PHE A C 1
ATOM 1523 O O . PHE A 1 188 ? 10.945 10.336 0.735 1 89.06 188 PHE A O 1
ATOM 1530 N N . ILE A 1 189 ? 12.289 9.352 -0.821 1 82.31 189 ILE A N 1
ATOM 1531 C CA . ILE A 1 189 ? 13.367 10.289 -0.528 1 82.31 189 ILE A CA 1
ATOM 1532 C C . ILE A 1 189 ? 13.031 11.664 -1.082 1 82.31 189 ILE A C 1
ATOM 1534 O O . ILE A 1 189 ? 12.688 11.805 -2.26 1 82.31 189 ILE A O 1
ATOM 1538 N N . GLN A 1 190 ? 13.055 12.516 -0.287 1 81.38 190 GLN A N 1
ATOM 1539 C CA . GLN A 1 190 ? 12.789 13.891 -0.707 1 81.38 190 GLN A CA 1
ATOM 1540 C C . GLN A 1 190 ? 14.039 14.539 -1.29 1 81.38 190 GLN A C 1
ATOM 1542 O O . GLN A 1 190 ? 15.125 14.43 -0.718 1 81.38 190 GLN A O 1
ATOM 1547 N N . ARG A 1 191 ? 13.875 15.141 -2.41 1 73.56 191 ARG A N 1
ATOM 1548 C CA . ARG A 1 191 ? 14.992 15.727 -3.143 1 73.56 191 ARG A CA 1
ATOM 1549 C C . ARG A 1 191 ? 15.711 16.781 -2.303 1 73.56 191 ARG A C 1
ATOM 1551 O O . ARG A 1 191 ? 16.938 16.875 -2.314 1 73.56 191 ARG A O 1
ATOM 1558 N N . LYS A 1 192 ? 14.945 17.562 -1.534 1 72.31 192 LYS A N 1
ATOM 1559 C CA . LYS A 1 192 ? 15.516 18.688 -0.794 1 72.31 192 LYS A CA 1
ATOM 1560 C C . LYS A 1 192 ? 16.391 18.203 0.357 1 72.31 192 LYS A C 1
ATOM 1562 O O . LYS A 1 192 ? 17.438 18.797 0.644 1 72.31 192 LYS A O 1
ATOM 1567 N N . THR A 1 193 ? 16.031 17.062 0.969 1 75.69 193 THR A N 1
ATOM 1568 C CA . THR A 1 193 ? 16.719 16.641 2.186 1 75.69 193 THR A CA 1
ATOM 1569 C C . THR A 1 193 ? 17.5 15.352 1.957 1 75.69 193 THR A C 1
ATOM 1571 O O . THR A 1 193 ? 18.344 14.977 2.77 1 75.69 193 THR A O 1
ATOM 1574 N N . ASN A 1 194 ? 17.172 14.625 0.888 1 82.19 194 ASN A N 1
ATOM 1575 C CA . ASN A 1 194 ? 17.734 13.32 0.575 1 82.19 194 ASN A CA 1
ATOM 1576 C C . ASN A 1 194 ? 17.484 12.312 1.693 1 82.19 194 ASN A C 1
ATOM 1578 O O . ASN A 1 194 ? 18.328 11.469 1.986 1 82.19 194 ASN A O 1
ATOM 1582 N N . ILE A 1 195 ? 16.594 12.641 2.482 1 90.25 195 ILE A N 1
ATOM 1583 C CA . ILE A 1 195 ? 16.125 11.773 3.561 1 90.25 195 ILE A CA 1
ATOM 1584 C C . ILE A 1 195 ? 14.609 11.586 3.453 1 90.25 195 ILE A C 1
ATOM 1586 O O . ILE A 1 195 ? 13.898 12.461 2.949 1 90.25 195 ILE A O 1
ATOM 1590 N N . THR A 1 196 ? 14.141 10.461 3.803 1 92.5 196 THR A N 1
ATOM 1591 C CA . THR A 1 196 ? 12.703 10.242 3.736 1 92.5 196 THR A CA 1
ATOM 1592 C C . THR A 1 196 ? 11.992 10.906 4.914 1 92.5 196 THR A C 1
ATOM 1594 O O . THR A 1 196 ? 12.586 11.078 5.98 1 92.5 196 THR A O 1
ATOM 1597 N N . PRO A 1 197 ? 10.734 11.258 4.762 1 93.81 197 PRO A N 1
ATOM 1598 C CA . PRO A 1 197 ? 9.961 11.797 5.883 1 93.81 197 PRO A CA 1
ATOM 1599 C C . PRO A 1 197 ? 9.953 10.867 7.094 1 93.81 197 PRO A C 1
ATOM 1601 O O . PRO A 1 197 ? 10.062 11.336 8.234 1 93.81 197 PRO A O 1
ATOM 1604 N N . LEU A 1 198 ? 9.906 9.617 6.82 1 93.31 198 LEU A N 1
ATOM 1605 C CA . LEU A 1 198 ? 9.891 8.648 7.906 1 93.31 198 LEU A CA 1
ATOM 1606 C C . LEU A 1 198 ? 11.211 8.664 8.672 1 93.31 198 LEU A C 1
ATOM 1608 O O . LEU A 1 198 ? 11.219 8.656 9.906 1 93.31 198 LEU A O 1
ATOM 1612 N N . GLU A 1 199 ? 12.281 8.695 7.961 1 91.81 199 GLU A N 1
ATOM 1613 C CA . GLU A 1 199 ? 13.602 8.734 8.594 1 91.81 199 GLU A CA 1
ATOM 1614 C C . GLU A 1 199 ? 13.797 10.023 9.375 1 91.81 199 GLU A C 1
ATOM 1616 O O . GLU A 1 199 ? 14.328 10.008 10.492 1 91.81 199 GLU A O 1
ATOM 1621 N N . LEU A 1 200 ? 13.414 11.102 8.797 1 91.06 200 LEU A N 1
ATOM 1622 C CA . LEU A 1 200 ? 13.523 12.383 9.477 1 91.06 200 LEU A CA 1
ATOM 1623 C C . LEU A 1 200 ? 12.664 12.398 10.742 1 91.06 200 LEU A C 1
ATOM 1625 O O . LEU A 1 200 ? 13.078 12.922 11.773 1 91.06 200 LEU A O 1
ATOM 1629 N N . TRP A 1 201 ? 11.492 11.812 10.664 1 92.94 201 TRP A N 1
ATOM 1630 C CA . TRP A 1 201 ? 10.578 11.695 11.789 1 92.94 201 TRP A CA 1
ATOM 1631 C C . TRP A 1 201 ? 11.203 10.875 12.914 1 92.94 201 TRP A C 1
ATOM 1633 O O . TRP A 1 201 ? 11.023 11.188 14.094 1 92.94 201 TRP A O 1
ATOM 1643 N N . CYS A 1 202 ? 12.023 9.906 12.492 1 90.56 202 CYS A N 1
ATOM 1644 C CA . CYS A 1 202 ? 12.656 9.023 13.477 1 90.56 202 CYS A CA 1
ATOM 1645 C C . CYS A 1 202 ? 13.961 9.617 13.984 1 90.56 202 CYS A C 1
ATOM 1647 O O . CYS A 1 202 ? 14.633 9.016 14.82 1 90.56 202 CYS A O 1
ATOM 1649 N N . GLY A 1 203 ? 14.352 10.766 13.484 1 86.31 203 GLY A N 1
ATOM 1650 C CA . GLY A 1 203 ? 15.477 11.484 14.062 1 86.31 203 GLY A CA 1
ATOM 1651 C C . GLY A 1 203 ? 16.734 11.391 13.227 1 86.31 203 GLY A C 1
ATOM 1652 O O . GLY A 1 203 ? 17.797 11.875 13.633 1 86.31 203 GLY A O 1
ATOM 1653 N N . LYS A 1 204 ? 16.641 10.688 12.055 1 81.25 204 LYS A N 1
ATOM 1654 C CA . LYS A 1 204 ? 17.812 10.672 11.18 1 81.25 204 LYS A CA 1
ATOM 1655 C C . LYS A 1 204 ? 18.062 12.055 10.578 1 81.25 204 LYS A C 1
ATOM 1657 O O . LYS A 1 204 ? 17.109 12.742 10.188 1 81.25 204 LYS A O 1
ATOM 1662 N N . LYS A 1 205 ? 19.297 12.484 10.609 1 75.12 205 LYS A N 1
ATOM 1663 C CA . LYS A 1 205 ? 19.641 13.812 10.102 1 75.12 205 LYS A CA 1
ATOM 1664 C C . LYS A 1 205 ? 19.984 13.758 8.609 1 75.12 205 LYS A C 1
ATOM 1666 O O . LYS A 1 205 ? 20.562 12.781 8.141 1 75.12 205 LYS A O 1
ATOM 1671 N N . PRO A 1 206 ? 19.516 14.773 7.879 1 67.31 206 PRO A N 1
ATOM 1672 C CA . PRO A 1 206 ? 19.906 14.844 6.469 1 67.31 206 PRO A CA 1
ATOM 1673 C C . PRO A 1 206 ? 21.406 14.922 6.281 1 67.31 206 PRO A C 1
ATOM 1675 O O . PRO A 1 206 ? 22.125 15.398 7.168 1 67.31 206 PRO A O 1
ATOM 1678 N N . SER A 1 207 ? 21.875 14.156 5.242 1 55.88 207 SER A N 1
ATOM 1679 C CA . SER A 1 207 ? 23.312 14.242 4.957 1 55.88 207 SER A CA 1
ATOM 1680 C C . SER A 1 207 ? 23.688 15.617 4.414 1 55.88 207 SER A C 1
ATOM 1682 O O . SER A 1 207 ? 22.969 16.172 3.584 1 55.88 207 SER A O 1
ATOM 1684 N N . ILE A 1 208 ? 24.297 16.5 5.129 1 44.53 208 ILE A N 1
ATOM 1685 C CA . ILE A 1 208 ? 24.812 17.812 4.754 1 44.53 208 ILE A CA 1
ATOM 1686 C C . ILE A 1 208 ? 25.672 17.688 3.492 1 44.53 208 ILE A C 1
ATOM 1688 O O . ILE A 1 208 ? 26.234 18.672 3.016 1 44.53 208 ILE A O 1
ATOM 1692 N N . ARG A 1 209 ? 26 16.656 2.967 1 40.44 209 ARG A N 1
ATOM 1693 C CA . ARG A 1 209 ? 26.984 16.859 1.905 1 40.44 209 ARG A CA 1
ATOM 1694 C C . ARG A 1 209 ? 26.422 17.734 0.802 1 40.44 209 ARG A C 1
ATOM 1696 O O . ARG A 1 209 ? 27.141 18.562 0.224 1 40.44 209 ARG A O 1
ATOM 1703 N N . HIS A 1 210 ? 25.266 17.453 0.236 1 37.88 210 HIS A N 1
ATOM 1704 C CA . HIS A 1 210 ? 24.969 18.141 -1.008 1 37.88 210 HIS A CA 1
ATOM 1705 C C . HIS A 1 210 ? 24.328 19.5 -0.736 1 37.88 210 HIS A C 1
ATOM 1707 O O . HIS A 1 210 ? 23.938 20.219 -1.669 1 37.88 210 HIS A O 1
ATOM 1713 N N . ILE A 1 211 ? 23.891 19.828 0.459 1 33.84 211 ILE A N 1
ATOM 1714 C CA . ILE A 1 211 ? 23.516 21.234 0.459 1 33.84 211 ILE A CA 1
ATOM 1715 C C . ILE A 1 211 ? 24.719 22.094 0.07 1 33.84 211 ILE A C 1
ATOM 1717 O O . ILE A 1 211 ? 25.5 22.516 0.933 1 33.84 211 ILE A O 1
ATOM 1721 N N . LYS A 1 212 ? 25.734 21.656 -0.541 1 28 212 LYS A N 1
ATOM 1722 C CA . LYS A 1 212 ? 26.625 22.734 -0.959 1 28 212 LYS A CA 1
ATOM 1723 C C . LYS A 1 212 ? 25.844 23.922 -1.516 1 28 212 LYS A C 1
ATOM 1725 O O . LYS A 1 212 ? 24.688 23.766 -1.946 1 28 212 LYS A O 1
ATOM 1730 N N . LYS A 1 213 ? 26.625 24.891 -2.035 1 29.47 213 LYS A N 1
ATOM 1731 C CA . LYS A 1 213 ? 26.641 26.297 -2.43 1 29.47 213 LYS A CA 1
ATOM 1732 C C . LYS A 1 213 ? 25.609 26.562 -3.514 1 29.47 213 LYS A C 1
ATOM 1734 O O . LYS A 1 213 ? 25.703 26.047 -4.625 1 29.47 213 LYS A O 1
ATOM 1739 N N . ILE A 1 214 ? 24.188 26.438 -3.314 1 22.12 214 ILE A N 1
ATOM 1740 C CA . ILE A 1 214 ? 23.828 27.625 -4.07 1 22.12 214 ILE A CA 1
ATOM 1741 C C . ILE A 1 214 ? 24.344 28.875 -3.352 1 22.12 214 ILE A C 1
ATOM 1743 O O . ILE A 1 214 ? 24.109 29.047 -2.152 1 22.12 214 ILE A O 1
ATOM 1747 N N . MET B 1 1 ? -44.125 47.906 -6.586 1 23.72 1 MET B N 1
ATOM 1748 C CA . MET B 1 1 ? -44.188 47.062 -7.773 1 23.72 1 MET B CA 1
ATOM 1749 C C . MET B 1 1 ? -42.812 46.438 -8.055 1 23.72 1 MET B C 1
ATOM 1751 O O . MET B 1 1 ? -42.594 45.906 -9.141 1 23.72 1 MET B O 1
ATOM 1755 N N . SER B 1 2 ? -41.812 46.625 -7.297 1 23.12 2 SER B N 1
ATOM 1756 C CA . SER B 1 2 ? -40.375 46.469 -7.578 1 23.12 2 SER B CA 1
ATOM 1757 C C . SER B 1 2 ? -40 45.031 -7.789 1 23.12 2 SER B C 1
ATOM 1759 O O . SER B 1 2 ? -40.25 44.188 -6.91 1 23.12 2 SER B O 1
ATOM 1761 N N . LYS B 1 3 ? -39.938 44.469 -9.125 1 26.78 3 LYS B N 1
ATOM 1762 C CA . LYS B 1 3 ? -39.719 43.25 -9.914 1 26.78 3 LYS B CA 1
ATOM 1763 C C . LYS B 1 3 ? -38.406 42.594 -9.555 1 26.78 3 LYS B C 1
ATOM 1765 O O . LYS B 1 3 ? -37.344 43.25 -9.617 1 26.78 3 LYS B O 1
ATOM 1770 N N . HIS B 1 4 ? -38.375 41.594 -8.648 1 24.84 4 HIS B N 1
ATOM 1771 C CA . HIS B 1 4 ? -37.406 40.719 -8.047 1 24.84 4 HIS B CA 1
ATOM 1772 C C . HIS B 1 4 ? -36.531 40.031 -9.109 1 24.84 4 HIS B C 1
ATOM 1774 O O . HIS B 1 4 ? -37.062 39.375 -10.016 1 24.84 4 HIS B O 1
ATOM 1780 N N . LYS B 1 5 ? -35.438 40.594 -9.586 1 26.64 5 LYS B N 1
ATOM 1781 C CA . LYS B 1 5 ? -34.531 40.25 -10.672 1 26.64 5 LYS B CA 1
ATOM 1782 C C . LYS B 1 5 ? -34.031 38.812 -10.555 1 26.64 5 LYS B C 1
ATOM 1784 O O . LYS B 1 5 ? -33.5 38.406 -9.508 1 26.64 5 LYS B O 1
ATOM 1789 N N . SER B 1 6 ? -34.562 37.812 -11.289 1 26.36 6 SER B N 1
ATOM 1790 C CA . SER B 1 6 ? -34.562 36.375 -11.516 1 26.36 6 SER B CA 1
ATOM 1791 C C . SER B 1 6 ? -33.125 35.906 -11.844 1 26.36 6 SER B C 1
ATOM 1793 O O . SER B 1 6 ? -32.438 36.469 -12.672 1 26.36 6 SER B O 1
ATOM 1795 N N . VAL B 1 7 ? -32.375 35.406 -10.852 1 26.72 7 VAL B N 1
ATOM 1796 C CA . VAL B 1 7 ? -31.016 34.875 -10.883 1 26.72 7 VAL B CA 1
ATOM 1797 C C . VAL B 1 7 ? -30.875 33.875 -12.016 1 26.72 7 VAL B C 1
ATOM 1799 O O . VAL B 1 7 ? -31.484 32.812 -11.992 1 26.72 7 VAL B O 1
ATOM 1802 N N . ILE B 1 8 ? -30.719 34.156 -13.273 1 23.5 8 ILE B N 1
ATOM 1803 C CA . ILE B 1 8 ? -30.797 33.531 -14.586 1 23.5 8 ILE B CA 1
ATOM 1804 C C . ILE B 1 8 ? -29.828 32.344 -14.633 1 23.5 8 ILE B C 1
ATOM 1806 O O . ILE B 1 8 ? -30.234 31.234 -14.992 1 23.5 8 ILE B O 1
ATOM 1810 N N . GLY B 1 9 ? -28.453 32.375 -15.031 1 22.39 9 GLY B N 1
ATOM 1811 C CA . GLY B 1 9 ? -27.781 31.75 -16.172 1 22.39 9 GLY B CA 1
ATOM 1812 C C . GLY B 1 9 ? -27.156 30.422 -15.828 1 22.39 9 GLY B C 1
ATOM 1813 O O . GLY B 1 9 ? -26.266 29.938 -16.547 1 22.39 9 GLY B O 1
ATOM 1814 N N . LEU B 1 10 ? -27.203 29.859 -14.719 1 23.83 10 LEU B N 1
ATOM 1815 C CA . LEU B 1 10 ? -26.344 28.734 -14.375 1 23.83 10 LEU B CA 1
ATOM 1816 C C . LEU B 1 10 ? -26.703 27.516 -15.203 1 23.83 10 LEU B C 1
ATOM 1818 O O . LEU B 1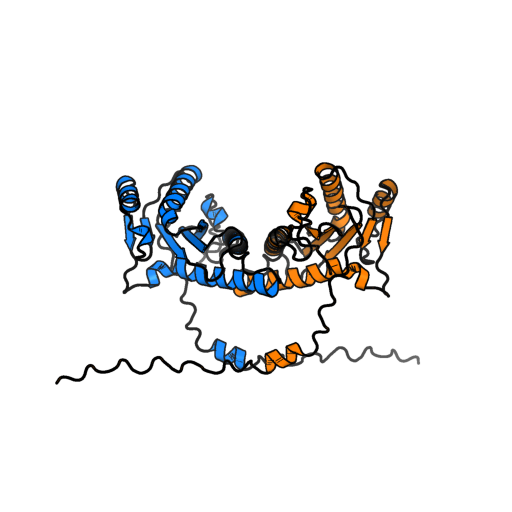 10 ? -26.203 26.422 -14.938 1 23.83 10 LEU B O 1
ATOM 1822 N N . GLU B 1 11 ? -27.641 27.547 -16.094 1 25.45 11 GLU B N 1
ATOM 1823 C CA . GLU B 1 11 ? -28.219 26.344 -16.688 1 25.45 11 GLU B CA 1
ATOM 1824 C C . GLU B 1 11 ? -27.172 25.547 -17.469 1 25.45 11 GLU B C 1
ATOM 1826 O O . GLU B 1 11 ? -27.156 24.328 -17.406 1 25.45 11 GLU B O 1
ATOM 1831 N N . ASN B 1 12 ? -26.531 26 -18.578 1 25.78 12 ASN B N 1
ATOM 1832 C CA . ASN B 1 12 ? -26.188 25.297 -19.797 1 25.78 12 ASN B CA 1
ATOM 1833 C C . ASN B 1 12 ? -24.859 24.562 -19.672 1 25.78 12 ASN B C 1
ATOM 1835 O O . ASN B 1 12 ? -24.172 24.297 -20.672 1 25.78 12 ASN B O 1
ATOM 1839 N N . LEU B 1 13 ? -24.203 24.453 -18.719 1 24.02 13 LEU B N 1
ATOM 1840 C CA . LEU B 1 13 ? -22.859 23.891 -18.875 1 24.02 13 LEU B CA 1
ATOM 1841 C C . LEU B 1 13 ? -22.953 22.406 -19.266 1 24.02 13 LEU B C 1
ATOM 1843 O O . LEU B 1 13 ? -22.625 21.531 -18.469 1 24.02 13 LEU B O 1
ATOM 1847 N N . LYS B 1 14 ? -24.016 21.875 -20.062 1 28.22 14 LYS B N 1
ATOM 1848 C CA . LYS B 1 14 ? -24.078 20.578 -20.734 1 28.22 14 LYS B CA 1
ATOM 1849 C C . LYS B 1 14 ? -22.938 20.406 -21.734 1 28.22 14 LYS B C 1
ATOM 1851 O O . LYS B 1 14 ? -23.141 20.438 -22.938 1 28.22 14 LYS B O 1
ATOM 1856 N N . GLY B 1 15 ? -21.938 21.125 -21.703 1 27.83 15 GLY B N 1
ATOM 1857 C CA . GLY B 1 15 ? -21.078 20.844 -22.844 1 27.83 15 GLY B CA 1
ATOM 1858 C C . GLY B 1 15 ? -20.797 19.359 -23.031 1 27.83 15 GLY B C 1
ATOM 1859 O O . GLY B 1 15 ? -20.812 18.594 -22.062 1 27.83 15 GLY B O 1
ATOM 1860 N N . SER B 1 16 ? -21.109 18.766 -24.203 1 26.55 16 SER B N 1
ATOM 1861 C CA . SER B 1 16 ? -20.859 17.469 -24.812 1 26.55 16 SER B CA 1
ATOM 1862 C C . SER B 1 16 ? -19.438 16.984 -24.531 1 26.55 16 SER B C 1
ATOM 1864 O O . SER B 1 16 ? -18.469 17.656 -24.922 1 26.55 16 SER B O 1
ATOM 1866 N N . LEU B 1 17 ? -19.172 16.531 -23.5 1 27.64 17 LEU B N 1
ATOM 1867 C CA . LEU B 1 17 ? -17.922 15.789 -23.312 1 27.64 17 LEU B CA 1
ATOM 1868 C C . LEU B 1 17 ? -17.656 14.852 -24.484 1 27.64 17 LEU B C 1
ATOM 1870 O O . LEU B 1 17 ? -18.234 13.766 -24.547 1 27.64 17 LEU B O 1
ATOM 1874 N N . GLU B 1 18 ? -17.672 15.422 -25.719 1 27.53 18 GLU B N 1
ATOM 1875 C CA . GLU B 1 18 ? -17.219 14.711 -26.906 1 27.53 18 GLU B CA 1
ATOM 1876 C C . GLU B 1 18 ? -15.984 13.859 -26.609 1 27.53 18 GLU B C 1
ATOM 1878 O O . GLU B 1 18 ? -14.992 14.359 -26.078 1 27.53 18 GLU B O 1
ATOM 1883 N N . CYS B 1 19 ? -16.234 12.648 -26.375 1 28.31 19 CYS B N 1
ATOM 1884 C CA . CYS B 1 19 ? -15.367 11.477 -26.266 1 28.31 19 CYS B CA 1
ATOM 1885 C C . CYS B 1 19 ? -14.242 11.531 -27.297 1 28.31 19 CYS B C 1
ATOM 1887 O O . CYS B 1 19 ? -14.492 11.648 -28.5 1 28.31 19 CYS B O 1
ATOM 1889 N N . CYS B 1 20 ? -13.18 12.211 -26.969 1 29.28 20 CYS B N 1
ATOM 1890 C CA . CYS B 1 20 ? -12.094 12.32 -27.938 1 29.28 20 CYS B CA 1
ATOM 1891 C C . CYS B 1 20 ? -11.953 11.039 -28.75 1 29.28 20 CYS B C 1
ATOM 1893 O O . CYS B 1 20 ? -12.094 9.938 -28.203 1 29.28 20 CYS B O 1
ATOM 1895 N N . ASP B 1 21 ? -12.211 11.023 -30.047 1 30.88 21 ASP B N 1
ATOM 1896 C CA . ASP B 1 21 ? -12.039 10.023 -31.094 1 30.88 21 ASP B CA 1
ATOM 1897 C C . ASP B 1 21 ? -10.805 9.164 -30.844 1 30.88 21 ASP B C 1
ATOM 1899 O O . ASP B 1 21 ? -10.789 7.977 -31.172 1 30.88 21 ASP B O 1
ATOM 1903 N N . ILE B 1 22 ? -9.742 9.828 -30.391 1 29.88 22 ILE B N 1
ATOM 1904 C CA . ILE B 1 22 ? -8.523 9.055 -30.25 1 29.88 22 ILE B CA 1
ATOM 1905 C C . ILE B 1 22 ? -8.727 7.945 -29.219 1 29.88 22 ILE B C 1
ATOM 1907 O O . ILE B 1 22 ? -8.219 6.832 -29.375 1 29.88 22 ILE B O 1
ATOM 1911 N N . CYS B 1 23 ? -9.422 8.289 -28.156 1 30.45 23 CYS B N 1
ATOM 1912 C CA . CYS B 1 23 ? -9.633 7.219 -27.188 1 30.45 23 CYS B CA 1
ATOM 1913 C C . CYS B 1 23 ? -10.523 6.129 -27.766 1 30.45 23 CYS B C 1
ATOM 1915 O O . CYS B 1 23 ? -10.672 5.059 -27.172 1 30.45 23 CYS B O 1
ATOM 1917 N N . LYS B 1 24 ? -11.312 6.504 -28.766 1 32.34 24 LYS B N 1
ATOM 1918 C CA . LYS B 1 24 ? -12.109 5.496 -29.453 1 32.34 24 LYS B CA 1
ATOM 1919 C C . LYS B 1 24 ? -11.219 4.496 -30.188 1 32.34 24 LYS B C 1
ATOM 1921 O O . LYS B 1 24 ? -11.555 3.311 -30.266 1 32.34 24 LYS B O 1
ATOM 1926 N N . VAL B 1 25 ? -10.219 5.074 -30.953 1 33.56 25 VAL B N 1
ATOM 1927 C CA . VAL B 1 25 ? -9.406 4.168 -31.766 1 33.56 25 VAL B CA 1
ATOM 1928 C C . VAL B 1 25 ? -8.688 3.176 -30.844 1 33.56 25 VAL B C 1
ATOM 1930 O O . VAL B 1 25 ? -8.508 2.008 -31.203 1 33.56 25 VAL B O 1
ATOM 1933 N N . SER B 1 26 ? -8.141 3.703 -29.75 1 32.06 26 SER B N 1
ATOM 1934 C CA . SER B 1 26 ? -7.422 2.701 -28.969 1 32.06 26 SER B CA 1
ATOM 1935 C C . SER B 1 26 ? -8.383 1.674 -28.375 1 32.06 26 SER B C 1
ATOM 1937 O O . SER B 1 26 ? -7.945 0.674 -27.797 1 32.06 26 SER B O 1
ATOM 1939 N N . LYS B 1 27 ? -9.656 1.977 -28.344 1 34.09 27 LYS B N 1
ATOM 1940 C CA . LYS B 1 27 ? -10.719 1.043 -27.984 1 34.09 27 LYS B CA 1
ATOM 1941 C C . LYS B 1 27 ? -10.797 -0.114 -28.984 1 34.09 27 LYS B C 1
ATOM 1943 O O . LYS B 1 27 ? -11.531 -1.079 -28.766 1 34.09 27 LYS B O 1
ATOM 1948 N N . LEU B 1 28 ? -10.523 0.194 -30.234 1 34.41 28 LEU B N 1
ATOM 1949 C CA . LEU B 1 28 ? -10.875 -0.833 -31.219 1 34.41 28 LEU B CA 1
ATOM 1950 C C . LEU B 1 28 ? -10.227 -2.166 -30.859 1 34.41 28 LEU B C 1
ATOM 1952 O O . LEU B 1 28 ? -10.859 -3.219 -30.969 1 34.41 28 LEU B O 1
ATOM 1956 N N . THR B 1 29 ? -8.836 -2.277 -31.062 1 34.06 29 THR B N 1
ATOM 1957 C CA . THR B 1 29 ? -8.32 -3.631 -31.219 1 34.06 29 THR B CA 1
ATOM 1958 C C . THR B 1 29 ? -8.234 -4.344 -29.875 1 34.06 29 THR B C 1
ATOM 1960 O O . THR B 1 29 ? -7.242 -5.016 -29.578 1 34.06 29 THR B O 1
ATOM 1963 N N . LYS B 1 30 ? -8.625 -3.693 -28.766 1 37.66 30 LYS B N 1
ATOM 1964 C CA . LYS B 1 30 ? -8.445 -4.555 -27.609 1 37.66 30 LYS B CA 1
ATOM 1965 C C . LYS B 1 30 ? -9.25 -5.848 -27.75 1 37.66 30 LYS B C 1
ATOM 1967 O O . LYS B 1 30 ? -10.461 -5.809 -27.984 1 37.66 30 LYS B O 1
ATOM 1972 N N . LYS B 1 31 ? -8.688 -6.922 -28.328 1 40.56 31 LYS B N 1
ATOM 1973 C CA . LYS B 1 31 ? -9.305 -8.234 -28.188 1 40.56 31 LYS B CA 1
ATOM 1974 C C . LYS B 1 31 ? -10.016 -8.367 -26.844 1 40.56 31 LYS B C 1
ATOM 1976 O O . LYS B 1 31 ? -9.57 -7.812 -25.844 1 40.56 31 LYS B O 1
ATOM 1981 N N . PRO B 1 32 ? -11.258 -8.672 -26.781 1 43.19 32 PRO B N 1
ATOM 1982 C CA . PRO B 1 32 ? -12.031 -8.891 -25.562 1 43.19 32 PRO B CA 1
ATOM 1983 C C . PRO B 1 32 ? -11.188 -9.492 -24.438 1 43.19 32 PRO B C 1
ATOM 1985 O O . PRO B 1 32 ? -10.266 -10.273 -24.703 1 43.19 32 PRO B O 1
ATOM 1988 N N . SER B 1 33 ? -10.844 -8.805 -23.422 1 48.59 33 SER B N 1
ATOM 1989 C CA . SER B 1 33 ? -10.172 -9.305 -22.219 1 48.59 33 SER B CA 1
ATOM 1990 C C . SER B 1 33 ? -10.523 -10.766 -21.953 1 48.59 33 SER B C 1
ATOM 1992 O O . SER B 1 33 ? -11.695 -11.109 -21.812 1 48.59 33 SER B O 1
ATOM 1994 N N . LYS B 1 34 ? -9.898 -11.648 -22.578 1 53.22 34 LYS B N 1
ATOM 1995 C CA . LYS B 1 34 ? -10.148 -13.062 -22.359 1 53.22 34 LYS B CA 1
ATOM 1996 C C . LYS B 1 34 ? -10.453 -13.336 -20.875 1 53.22 34 LYS B C 1
ATOM 1998 O O . LYS B 1 34 ? -9.859 -12.727 -20 1 53.22 34 LYS B O 1
ATOM 2003 N N . GLU B 1 35 ? -11.688 -13.719 -20.672 1 60.34 35 GLU B N 1
ATOM 2004 C CA . GLU B 1 35 ? -12.164 -14.125 -19.344 1 60.34 35 GLU B CA 1
ATOM 2005 C C . GLU B 1 35 ? -11.086 -14.891 -18.578 1 60.34 35 GLU B C 1
ATOM 2007 O O . GLU B 1 35 ? -10.227 -15.531 -19.188 1 60.34 35 GLU B O 1
ATOM 2012 N N . LEU B 1 36 ? -10.883 -14.438 -17.359 1 64.5 36 LEU B N 1
ATOM 2013 C CA . LEU B 1 36 ? -9.977 -15.195 -16.5 1 64.5 36 LEU B CA 1
ATOM 2014 C C . LEU B 1 36 ? -10.227 -16.688 -16.625 1 64.5 36 LEU B C 1
ATOM 2016 O O . LEU B 1 36 ? -11.375 -17.125 -16.672 1 64.5 36 LEU B O 1
ATOM 2020 N N . PRO B 1 37 ? -9.156 -17.406 -16.922 1 67 37 PRO B N 1
ATOM 2021 C CA . PRO B 1 37 ? -9.344 -18.859 -16.953 1 67 37 PRO B CA 1
ATOM 2022 C C . PRO B 1 37 ? -10.086 -19.375 -15.719 1 67 37 PRO B C 1
ATOM 2024 O O . PRO B 1 37 ? -9.906 -18.859 -14.617 1 67 37 PRO B O 1
ATOM 2027 N N . GLU B 1 38 ? -11.023 -20.156 -15.914 1 73.62 38 GLU B N 1
ATOM 2028 C CA . GLU B 1 38 ? -11.82 -20.734 -14.836 1 73.62 38 GLU B CA 1
ATOM 2029 C C . GLU B 1 38 ? -10.938 -21.484 -13.844 1 73.62 38 GLU B C 1
ATOM 2031 O O . GLU B 1 38 ? -9.898 -22.031 -14.211 1 73.62 38 GLU B O 1
ATOM 2036 N N . ARG B 1 39 ? -11.359 -21.422 -12.617 1 79.5 39 ARG B N 1
ATOM 2037 C CA . ARG B 1 39 ? -10.711 -22.188 -11.555 1 79.5 39 ARG B CA 1
ATOM 2038 C C . ARG B 1 39 ? -10.844 -23.688 -11.805 1 79.5 39 ARG B C 1
ATOM 2040 O O . ARG B 1 39 ? -11.898 -24.156 -12.234 1 79.5 39 ARG B O 1
ATOM 2047 N N . THR B 1 40 ? -9.836 -24.359 -11.609 1 81.62 40 THR B N 1
ATOM 2048 C CA . THR B 1 40 ? -9.859 -25.812 -11.828 1 81.62 40 THR B CA 1
ATOM 2049 C C . THR B 1 40 ? -9.719 -26.562 -10.508 1 81.62 40 THR B C 1
ATOM 2051 O O . THR B 1 40 ? -9.656 -27.797 -10.492 1 81.62 40 THR B O 1
ATOM 2054 N N . THR B 1 41 ? -9.648 -25.766 -9.398 1 92.06 41 THR B N 1
ATOM 2055 C CA . THR B 1 41 ? -9.367 -26.375 -8.102 1 92.06 41 THR B CA 1
ATOM 2056 C C . THR B 1 41 ? -10.5 -26.094 -7.113 1 92.06 41 THR B C 1
ATOM 2058 O O . THR B 1 41 ? -11.336 -25.219 -7.352 1 92.06 41 THR B O 1
ATOM 2061 N N . SER B 1 42 ? -10.547 -26.906 -6.023 1 91.12 42 SER B N 1
ATOM 2062 C CA . SER B 1 42 ? -11.625 -26.781 -5.047 1 91.12 42 SER B CA 1
ATOM 2063 C C . SER B 1 42 ? -11.078 -26.469 -3.662 1 91.12 42 SER B C 1
ATOM 2065 O O . SER B 1 42 ? -11.844 -26.203 -2.73 1 91.12 42 SER B O 1
ATOM 2067 N N . GLN B 1 43 ? -9.727 -26.547 -3.541 1 93.12 43 GLN B N 1
ATOM 2068 C CA . GLN B 1 43 ? -9.086 -26.234 -2.268 1 93.12 43 GLN B CA 1
ATOM 2069 C C . GLN B 1 43 ? -7.777 -25.469 -2.479 1 93.12 43 GLN B C 1
ATOM 2071 O O . GLN B 1 43 ? -7.164 -25.578 -3.543 1 93.12 43 GLN B O 1
ATOM 2076 N N . PRO B 1 44 ? -7.355 -24.797 -1.454 1 95.12 44 PRO B N 1
ATOM 2077 C CA . PRO B 1 44 ? -6.082 -24.078 -1.567 1 95.12 44 PRO B CA 1
ATOM 2078 C C . PRO B 1 44 ? -4.898 -25.016 -1.805 1 95.12 44 PRO B C 1
ATOM 2080 O O . PRO B 1 44 ? -4.871 -26.141 -1.272 1 95.12 44 PRO B O 1
ATOM 2083 N N . LEU B 1 45 ? -3.932 -24.609 -2.65 1 97 45 LEU B N 1
ATOM 2084 C CA . LEU B 1 45 ? -2.625 -25.219 -2.861 1 97 45 LEU B CA 1
ATOM 2085 C C . LEU B 1 45 ? -2.738 -26.469 -3.746 1 97 45 LEU B C 1
ATOM 2087 O O . LEU B 1 45 ? -1.744 -27.156 -3.986 1 97 45 LEU B O 1
ATOM 2091 N N . GLU B 1 46 ? -3.918 -26.734 -4.254 1 96.62 46 GLU B N 1
ATOM 2092 C CA . GLU B 1 46 ? -4.035 -27.812 -5.242 1 96.62 46 GLU B CA 1
ATOM 2093 C C . GLU B 1 46 ? -3.248 -27.484 -6.508 1 96.62 46 GLU B C 1
ATOM 2095 O O . GLU B 1 46 ? -2.637 -28.359 -7.113 1 96.62 46 GLU B O 1
ATOM 2100 N N . LEU B 1 47 ? -3.299 -26.234 -6.797 1 95.5 47 LEU B N 1
ATOM 2101 C CA . LEU B 1 47 ? -2.568 -25.719 -7.945 1 95.5 47 LEU B CA 1
ATOM 2102 C C . LEU B 1 47 ? -2.107 -24.281 -7.695 1 95.5 47 LEU B C 1
ATOM 2104 O O . LEU B 1 47 ? -2.893 -23.438 -7.254 1 95.5 47 LEU B O 1
ATOM 2108 N N . ILE B 1 48 ? -0.871 -24.078 -7.934 1 95.81 48 ILE B N 1
ATOM 2109 C CA . ILE B 1 48 ? -0.361 -22.719 -7.848 1 95.81 48 ILE B CA 1
ATOM 2110 C C . ILE B 1 48 ? 0.214 -22.281 -9.195 1 95.81 48 ILE B C 1
ATOM 2112 O O . ILE B 1 48 ? 0.868 -23.078 -9.875 1 95.81 48 ILE B O 1
ATOM 2116 N N . HIS B 1 49 ? -0.045 -21.062 -9.594 1 94.31 49 HIS B N 1
ATOM 2117 C CA . HIS B 1 49 ? 0.537 -20.438 -10.781 1 94.31 49 HIS B CA 1
ATOM 2118 C C . HIS B 1 49 ? 1.75 -19.594 -10.414 1 94.31 49 HIS B C 1
ATOM 2120 O O . HIS B 1 49 ? 1.685 -18.766 -9.5 1 94.31 49 HIS B O 1
ATOM 2126 N N . MET B 1 50 ? 2.803 -19.781 -11.133 1 93.5 50 MET B N 1
ATOM 2127 C CA . MET B 1 50 ? 4.02 -19.031 -10.844 1 93.5 50 MET B CA 1
ATOM 2128 C C . MET B 1 50 ? 4.547 -18.344 -12.102 1 93.5 50 MET B C 1
ATOM 2130 O O . MET B 1 50 ? 4.422 -18.891 -13.203 1 93.5 50 MET B O 1
ATOM 2134 N N . ASP B 1 51 ? 5.113 -17.188 -11.914 1 92.62 51 ASP B N 1
ATOM 2135 C CA . ASP B 1 51 ? 5.754 -16.438 -12.984 1 92.62 51 ASP B CA 1
ATOM 2136 C C . ASP B 1 51 ? 6.828 -15.5 -12.43 1 92.62 51 ASP B C 1
ATOM 2138 O O . ASP B 1 51 ? 6.742 -15.062 -11.281 1 92.62 51 ASP B O 1
ATOM 2142 N N . VAL B 1 52 ? 7.852 -15.352 -13.203 1 93.81 52 VAL B N 1
ATOM 2143 C CA . VAL B 1 52 ? 8.898 -14.398 -12.844 1 93.81 52 VAL B CA 1
ATOM 2144 C C . VAL B 1 52 ? 8.867 -13.219 -13.812 1 93.81 52 VAL B C 1
ATOM 2146 O O . VAL B 1 52 ? 8.859 -13.406 -15.031 1 93.81 52 VAL B O 1
ATOM 2149 N N . TRP B 1 53 ? 8.844 -12.031 -13.234 1 93.56 53 TRP B N 1
ATOM 2150 C CA . TRP B 1 53 ? 8.898 -10.82 -14.039 1 93.56 53 TRP B CA 1
ATOM 2151 C C . TRP B 1 53 ? 10.227 -10.094 -13.852 1 93.56 53 TRP B C 1
ATOM 2153 O O . TRP B 1 53 ? 10.734 -10 -12.727 1 93.56 53 TRP B O 1
ATOM 2163 N N . GLY B 1 54 ? 10.719 -9.531 -14.867 1 91.94 54 GLY B N 1
ATOM 2164 C CA . GLY B 1 54 ? 11.945 -8.758 -14.844 1 91.94 54 GLY B CA 1
ATOM 2165 C C . GLY B 1 54 ? 12.898 -9.109 -15.969 1 91.94 54 GLY B C 1
ATOM 2166 O O . GLY B 1 54 ? 12.594 -9.961 -16.812 1 91.94 54 GLY B O 1
ATOM 2167 N N . PRO B 1 55 ? 14 -8.547 -16.172 1 93.25 55 PRO B N 1
ATOM 2168 C CA . PRO B 1 55 ? 14.391 -7.441 -15.297 1 93.25 55 PRO B CA 1
ATOM 2169 C C . PRO B 1 55 ? 13.57 -6.176 -15.539 1 93.25 55 PRO B C 1
ATOM 2171 O O . PRO B 1 55 ? 13.188 -5.891 -16.672 1 93.25 55 PRO B O 1
ATOM 2174 N N . SER B 1 56 ? 13.289 -5.512 -14.453 1 93.62 56 SER B N 1
ATOM 2175 C CA . SER B 1 56 ? 12.609 -4.227 -14.57 1 93.62 56 SER B CA 1
ATOM 2176 C C . SER B 1 56 ? 13.469 -3.215 -15.328 1 93.62 56 SER B C 1
ATOM 2178 O O . SER B 1 56 ? 14.68 -3.15 -15.125 1 93.62 56 SER B O 1
ATOM 2180 N N . PRO B 1 57 ? 12.836 -2.432 -16.141 1 89.75 57 PRO B N 1
ATOM 2181 C CA . PRO B 1 57 ? 13.594 -1.378 -16.812 1 89.75 57 PRO B CA 1
ATOM 2182 C C . PRO B 1 57 ? 14.188 -0.36 -15.836 1 89.75 57 PRO B C 1
ATOM 2184 O O . PRO B 1 57 ? 15.211 0.253 -16.125 1 89.75 57 PRO B O 1
ATOM 2187 N N . ILE B 1 58 ? 13.531 -0.154 -14.727 1 90 58 ILE B N 1
ATOM 2188 C CA . ILE B 1 58 ? 14.008 0.742 -13.68 1 90 58 ILE B CA 1
ATOM 2189 C C . ILE B 1 58 ? 14.344 -0.062 -12.43 1 90 58 ILE B C 1
ATOM 2191 O O . ILE B 1 58 ? 13.492 -0.792 -11.906 1 90 58 ILE B O 1
ATOM 2195 N N . LYS B 1 59 ? 15.625 0.065 -12.086 1 85.88 59 LYS B N 1
ATOM 2196 C CA . LYS B 1 59 ? 15.992 -0.572 -10.828 1 85.88 59 LYS B CA 1
ATOM 2197 C C . LYS B 1 59 ? 15.43 0.197 -9.641 1 85.88 59 LYS B C 1
ATOM 2199 O O . LYS B 1 59 ? 15.422 1.43 -9.633 1 85.88 59 LYS B O 1
ATOM 2204 N N . SER B 1 60 ? 14.969 -0.589 -8.742 1 86.06 60 SER B N 1
ATOM 2205 C CA . SER B 1 60 ? 14.508 0.076 -7.523 1 86.06 60 SER B CA 1
ATOM 2206 C C . SER B 1 60 ? 15.68 0.684 -6.754 1 86.06 60 SER B C 1
ATOM 2208 O O . SER B 1 60 ? 16.844 0.401 -7.047 1 86.06 60 SER B O 1
ATOM 2210 N N . LYS B 1 61 ? 15.375 1.591 -5.758 1 76.44 61 LYS B N 1
ATOM 2211 C CA . LYS B 1 61 ? 16.406 2.23 -4.949 1 76.44 61 LYS B CA 1
ATOM 2212 C C . LYS B 1 61 ? 17.281 1.191 -4.246 1 76.44 61 LYS B C 1
ATOM 2214 O O . LYS B 1 61 ? 18.484 1.381 -4.098 1 76.44 61 LYS B O 1
ATOM 2219 N N . SER B 1 62 ? 16.672 0.063 -3.865 1 81.75 62 SER B N 1
ATOM 2220 C CA . SER B 1 62 ? 17.375 -0.981 -3.139 1 81.75 62 SER B CA 1
ATOM 2221 C C . SER B 1 62 ? 18.047 -1.963 -4.098 1 81.75 62 SER B C 1
ATOM 2223 O O . SER B 1 62 ? 18.703 -2.916 -3.662 1 81.75 62 SER B O 1
ATOM 2225 N N . GLY B 1 63 ? 17.828 -1.814 -5.367 1 90.06 63 GLY B N 1
ATOM 2226 C CA . GLY B 1 63 ? 18.484 -2.664 -6.352 1 90.06 63 GLY B CA 1
ATOM 2227 C C . GLY B 1 63 ? 17.609 -3.805 -6.828 1 90.06 63 GLY B C 1
ATOM 2228 O O . GLY B 1 63 ? 18.078 -4.715 -7.512 1 90.06 63 GLY B O 1
ATOM 2229 N N . ILE B 1 64 ? 16.406 -3.744 -6.477 1 94.06 64 ILE B N 1
ATOM 2230 C CA . ILE B 1 64 ? 15.453 -4.773 -6.875 1 94.06 64 ILE B CA 1
ATOM 2231 C C . ILE B 1 64 ? 15.148 -4.645 -8.367 1 94.06 64 ILE B C 1
ATOM 2233 O O . ILE B 1 64 ? 14.914 -3.541 -8.867 1 94.06 64 ILE B O 1
ATOM 2237 N N . SER B 1 65 ? 15.141 -5.855 -9.078 1 95.62 65 SER B N 1
ATOM 2238 C CA . SER B 1 65 ? 14.906 -5.789 -10.516 1 95.62 65 SER B CA 1
ATOM 2239 C C . SER B 1 65 ? 13.906 -6.855 -10.961 1 95.62 65 SER B C 1
ATOM 2241 O O . SER B 1 65 ? 13.43 -6.832 -12.102 1 95.62 65 SER B O 1
ATOM 2243 N N . TYR B 1 66 ? 13.617 -7.797 -10.086 1 95.12 66 TYR B N 1
ATOM 2244 C CA . TYR B 1 66 ? 12.734 -8.906 -10.422 1 95.12 66 TYR B CA 1
ATOM 2245 C C . TYR B 1 66 ? 11.672 -9.109 -9.344 1 95.12 66 TYR B C 1
ATOM 2247 O O . TYR B 1 66 ? 11.805 -8.594 -8.234 1 95.12 66 TYR B O 1
ATOM 2255 N N . PHE B 1 67 ? 10.602 -9.766 -9.719 1 95.88 67 PHE B N 1
ATOM 2256 C CA . PHE B 1 67 ? 9.742 -10.32 -8.672 1 95.88 67 PHE B CA 1
ATOM 2257 C C . PHE B 1 67 ? 9.172 -11.672 -9.102 1 95.88 67 PHE B C 1
ATOM 2259 O O . PHE B 1 67 ? 9 -11.93 -10.289 1 95.88 67 PHE B O 1
ATOM 2266 N N . LEU B 1 68 ? 9 -12.523 -8.141 1 96.38 68 LEU B N 1
ATOM 2267 C CA . LEU B 1 68 ? 8.328 -13.812 -8.289 1 96.38 68 LEU B CA 1
ATOM 2268 C C . LEU B 1 68 ? 6.855 -13.695 -7.902 1 96.38 68 LEU B C 1
ATOM 2270 O O . LEU B 1 68 ? 6.531 -13.195 -6.824 1 96.38 68 LEU B O 1
ATOM 2274 N N . LEU B 1 69 ? 6.078 -14.125 -8.805 1 96.75 69 LEU B N 1
ATOM 2275 C CA . LEU B 1 69 ? 4.637 -14.141 -8.586 1 96.75 69 LEU B CA 1
ATOM 2276 C C . LEU B 1 69 ? 4.141 -15.555 -8.312 1 96.75 69 LEU B C 1
ATOM 2278 O O . LEU B 1 69 ? 4.449 -16.484 -9.07 1 96.75 69 LEU B O 1
ATOM 2282 N N . ILE B 1 70 ? 3.42 -15.742 -7.242 1 97 70 ILE B N 1
ATOM 2283 C CA . ILE B 1 70 ? 2.771 -17 -6.91 1 97 70 ILE B CA 1
ATOM 2284 C C . ILE B 1 70 ? 1.285 -16.766 -6.648 1 97 70 ILE B C 1
ATOM 2286 O O . ILE B 1 70 ? 0.92 -16 -5.758 1 97 70 ILE B O 1
ATOM 2290 N N . ILE B 1 71 ? 0.438 -17.453 -7.402 1 96.81 71 ILE B N 1
ATOM 2291 C CA . ILE B 1 71 ? -1.004 -17.297 -7.246 1 96.81 71 ILE B CA 1
ATOM 2292 C C . ILE B 1 71 ? -1.65 -18.656 -6.992 1 96.81 71 ILE B C 1
ATOM 2294 O O . ILE B 1 71 ? -1.454 -19.594 -7.762 1 96.81 71 ILE B O 1
ATOM 2298 N N . ASP B 1 72 ? -2.371 -18.719 -5.961 1 96.25 72 ASP B N 1
ATOM 2299 C CA . ASP B 1 72 ? -3.17 -19.922 -5.711 1 96.25 72 ASP B CA 1
ATOM 2300 C C . ASP B 1 72 ? -4.387 -19.969 -6.633 1 96.25 72 ASP B C 1
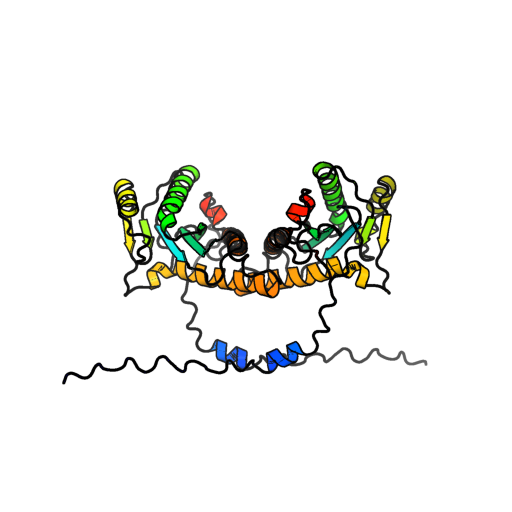ATOM 2302 O O . ASP B 1 72 ? -5.137 -19 -6.734 1 96.25 72 ASP B O 1
ATOM 2306 N N . ASP B 1 73 ? -4.613 -21.016 -7.219 1 93.94 73 ASP B N 1
ATOM 2307 C CA . ASP B 1 73 ? -5.676 -21.141 -8.211 1 93.94 73 ASP B CA 1
ATOM 2308 C C . ASP B 1 73 ? -7.051 -21.016 -7.562 1 93.94 73 ASP B C 1
ATOM 2310 O O . ASP B 1 73 ? -7.941 -20.359 -8.094 1 93.94 73 ASP B O 1
ATOM 2314 N N . TYR B 1 74 ? -7.246 -21.641 -6.5 1 93.19 74 TYR B N 1
ATOM 2315 C CA . TYR B 1 74 ? -8.555 -21.688 -5.859 1 93.19 74 TYR B CA 1
ATOM 2316 C C . TYR B 1 74 ? -8.898 -20.359 -5.203 1 93.19 74 TYR B C 1
ATOM 2318 O O . TYR B 1 74 ? -9.93 -19.75 -5.512 1 93.19 74 TYR B O 1
ATOM 2326 N N . THR B 1 75 ? -8.008 -19.891 -4.328 1 93.44 75 THR B N 1
ATOM 2327 C CA . THR B 1 75 ? -8.305 -18.688 -3.557 1 93.44 75 THR B CA 1
ATOM 2328 C C . THR B 1 75 ? -7.996 -17.438 -4.367 1 93.44 75 THR B C 1
ATOM 2330 O O . THR B 1 75 ? -8.477 -16.344 -4.047 1 93.44 75 THR B O 1
ATOM 2333 N N . ARG B 1 76 ? -7.059 -17.531 -5.258 1 94.31 76 ARG B N 1
ATOM 2334 C CA . ARG B 1 76 ? -6.512 -16.438 -6.047 1 94.31 76 ARG B CA 1
ATOM 2335 C C . ARG B 1 76 ? -5.691 -15.492 -5.18 1 94.31 76 ARG B C 1
ATOM 2337 O O . ARG B 1 76 ? -5.426 -14.352 -5.57 1 94.31 76 ARG B O 1
ATOM 2344 N N . LYS B 1 77 ? -5.363 -16.016 -4.012 1 96.31 77 LYS B N 1
ATOM 2345 C CA . LYS B 1 77 ? -4.402 -15.266 -3.201 1 96.31 77 LYS B CA 1
ATOM 2346 C C . LYS B 1 77 ? -3.074 -15.109 -3.939 1 96.31 77 LYS B C 1
ATOM 2348 O O . LYS B 1 77 ? -2.557 -16.062 -4.516 1 96.31 77 LYS B O 1
ATOM 2353 N N . VAL B 1 78 ? -2.613 -13.891 -3.875 1 97.5 78 VAL B N 1
ATOM 2354 C CA . VAL B 1 78 ? -1.394 -13.555 -4.602 1 97.5 78 VAL B CA 1
ATOM 2355 C C . VAL B 1 78 ? -0.254 -13.32 -3.611 1 97.5 78 VAL B C 1
ATOM 2357 O O . VAL B 1 78 ? -0.429 -12.633 -2.602 1 97.5 78 VAL B O 1
ATOM 2360 N N . HIS B 1 79 ? 0.843 -13.914 -3.883 1 97.56 79 HIS B N 1
ATOM 2361 C CA . HIS B 1 79 ? 2.096 -13.656 -3.182 1 97.56 79 HIS B CA 1
ATOM 2362 C C . HIS B 1 79 ? 3.166 -13.141 -4.133 1 97.56 79 HIS B C 1
ATOM 2364 O O . HIS B 1 79 ? 3.395 -13.719 -5.195 1 97.56 79 HIS B O 1
ATOM 2370 N N . VAL B 1 80 ? 3.76 -12.047 -3.725 1 97.62 80 VAL B N 1
ATOM 2371 C CA . VAL B 1 80 ? 4.82 -11.453 -4.535 1 97.62 80 VAL B CA 1
ATOM 2372 C C . VAL B 1 80 ? 6.105 -11.359 -3.717 1 97.62 80 VAL B C 1
ATOM 2374 O O . VAL B 1 80 ? 6.094 -10.898 -2.574 1 97.62 80 VAL B O 1
ATOM 2377 N N . TYR B 1 81 ? 7.148 -11.844 -4.281 1 96.69 81 TYR B N 1
ATOM 2378 C CA . TYR B 1 81 ? 8.484 -11.734 -3.709 1 96.69 81 TYR B CA 1
ATOM 2379 C C . TYR B 1 81 ? 9.398 -10.922 -4.617 1 96.69 81 TYR B C 1
ATOM 2381 O O . TYR B 1 81 ? 9.75 -11.367 -5.715 1 96.69 81 TYR B O 1
ATOM 2389 N N . VAL B 1 82 ? 9.75 -9.758 -4.156 1 95.81 82 VAL B N 1
ATOM 2390 C CA . VAL B 1 82 ? 10.664 -8.938 -4.938 1 95.81 82 VAL B CA 1
ATOM 2391 C C . VAL B 1 82 ? 12.094 -9.438 -4.77 1 95.81 82 VAL B C 1
ATOM 2393 O O . VAL B 1 82 ? 12.484 -9.867 -3.682 1 95.81 82 VAL B O 1
ATOM 2396 N N . MET B 1 83 ? 12.836 -9.461 -5.891 1 95.25 83 MET B N 1
ATOM 2397 C CA . MET B 1 83 ? 14.141 -10.109 -5.891 1 95.25 83 MET B CA 1
ATOM 2398 C C . MET B 1 83 ? 15.18 -9.242 -6.598 1 95.25 83 MET B C 1
ATOM 2400 O O . MET B 1 83 ? 14.852 -8.531 -7.547 1 95.25 83 MET B O 1
ATOM 2404 N N . TYR B 1 84 ? 16.453 -9.391 -6.172 1 93.12 84 TYR B N 1
ATOM 2405 C CA . TYR B 1 84 ? 17.562 -8.695 -6.797 1 93.12 84 TYR B CA 1
ATOM 2406 C C . TYR B 1 84 ? 18.031 -9.43 -8.047 1 93.12 84 TYR B C 1
ATOM 2408 O O . TYR B 1 84 ? 18.562 -8.812 -8.977 1 93.12 84 TYR B O 1
ATOM 2416 N N . ASN B 1 85 ? 17.844 -10.711 -7.949 1 91.38 85 ASN B N 1
ATOM 2417 C CA . ASN B 1 85 ? 18.359 -11.586 -9 1 91.38 85 ASN B CA 1
ATOM 2418 C C . ASN B 1 85 ? 17.422 -12.75 -9.281 1 91.38 85 ASN B C 1
ATOM 2420 O O . ASN B 1 85 ? 16.812 -13.297 -8.352 1 91.38 85 ASN B O 1
ATOM 2424 N N . LYS B 1 86 ? 17.375 -13.109 -10.5 1 89.62 86 LYS B N 1
ATOM 2425 C CA . LYS B 1 86 ? 16.484 -14.188 -10.93 1 89.62 86 LYS B CA 1
ATOM 2426 C C . LYS B 1 86 ? 16.891 -15.516 -10.305 1 89.62 86 LYS B C 1
ATOM 2428 O O . LYS B 1 86 ? 16.062 -16.438 -10.203 1 89.62 86 LYS B O 1
ATOM 2433 N N . LYS B 1 87 ? 18.062 -15.688 -9.898 1 88.88 87 LYS B N 1
ATOM 2434 C CA . LYS B 1 87 ? 18.594 -16.938 -9.328 1 88.88 87 LYS B CA 1
ATOM 2435 C C . LYS B 1 87 ? 17.984 -17.203 -7.957 1 88.88 87 LYS B C 1
ATOM 2437 O O . LYS B 1 87 ? 18.094 -18.312 -7.43 1 88.88 87 LYS B O 1
ATOM 2442 N N . ASN B 1 88 ? 17.312 -16.172 -7.414 1 92.19 88 ASN B N 1
ATOM 2443 C CA . ASN B 1 88 ? 16.766 -16.312 -6.066 1 92.19 88 ASN B CA 1
ATOM 2444 C C . ASN B 1 88 ? 15.383 -16.938 -6.082 1 92.19 88 ASN B C 1
ATOM 2446 O O . ASN B 1 88 ? 14.727 -17.047 -5.039 1 92.19 88 ASN B O 1
ATOM 2450 N N . VAL B 1 89 ? 14.875 -17.391 -7.16 1 93.88 89 VAL B N 1
ATOM 2451 C CA . VAL B 1 89 ? 13.523 -17.906 -7.312 1 93.88 89 VAL B CA 1
ATOM 2452 C C . VAL B 1 89 ? 13.336 -19.109 -6.395 1 93.88 89 VAL B C 1
ATOM 2454 O O . VAL B 1 89 ? 12.328 -19.203 -5.68 1 93.88 89 VAL B O 1
ATOM 2457 N N . PHE B 1 90 ? 14.312 -19.984 -6.406 1 93.38 90 PHE B N 1
ATOM 2458 C CA . PHE B 1 90 ? 14.195 -21.203 -5.613 1 93.38 90 PHE B CA 1
ATOM 2459 C C . PHE B 1 90 ? 14.125 -20.875 -4.129 1 93.38 90 PHE B C 1
ATOM 2461 O O . PHE B 1 90 ? 13.305 -21.438 -3.4 1 93.38 90 PHE B O 1
ATOM 2468 N N . LYS B 1 91 ? 14.914 -20.016 -3.693 1 94.81 91 LYS B N 1
ATOM 2469 C CA . LYS B 1 91 ? 14.93 -19.578 -2.295 1 94.81 91 LYS B CA 1
ATOM 2470 C C . LYS B 1 91 ? 13.547 -19.094 -1.861 1 94.81 91 LYS B C 1
ATOM 2472 O O . LYS B 1 91 ? 13.031 -19.516 -0.823 1 94.81 91 LYS B O 1
ATOM 2477 N N . TYR B 1 92 ? 13 -18.25 -2.643 1 95.75 92 TYR B N 1
ATOM 2478 C CA . TYR B 1 92 ? 11.711 -17.656 -2.283 1 95.75 92 TYR B CA 1
ATOM 2479 C C . TYR B 1 92 ? 10.586 -18.672 -2.42 1 95.75 92 TYR B C 1
ATOM 2481 O O . TYR B 1 92 ? 9.617 -18.625 -1.663 1 95.75 92 TYR B O 1
ATOM 2489 N N . PHE B 1 93 ? 10.695 -19.578 -3.365 1 95.5 93 PHE B N 1
ATOM 2490 C CA . PHE B 1 93 ? 9.719 -20.656 -3.449 1 95.5 93 PHE B CA 1
ATOM 2491 C C . PHE B 1 93 ? 9.711 -21.484 -2.17 1 95.5 93 PHE B C 1
ATOM 2493 O O . PHE B 1 93 ? 8.648 -21.812 -1.646 1 95.5 93 PHE B O 1
ATOM 2500 N N . LEU B 1 94 ? 10.898 -21.797 -1.657 1 95.81 94 LEU B N 1
ATOM 2501 C CA . LEU B 1 94 ? 10.992 -22.562 -0.421 1 95.81 94 LEU B CA 1
ATOM 2502 C C . LEU B 1 94 ? 10.344 -21.812 0.737 1 95.81 94 LEU B C 1
ATOM 2504 O O . LEU B 1 94 ? 9.672 -22.422 1.575 1 95.81 94 LEU B O 1
ATOM 2508 N N . GLN B 1 95 ? 10.555 -20.578 0.753 1 96.69 95 GLN B N 1
ATOM 2509 C CA . GLN B 1 95 ? 9.93 -19.75 1.779 1 96.69 95 GLN B CA 1
ATOM 2510 C C . GLN B 1 95 ? 8.406 -19.812 1.683 1 96.69 95 GLN B C 1
ATOM 2512 O O . GLN B 1 95 ? 7.723 -19.969 2.695 1 96.69 95 GLN B O 1
ATOM 2517 N N . PHE B 1 96 ? 7.977 -19.703 0.522 1 97.31 96 PHE B N 1
ATOM 2518 C CA . PHE B 1 96 ? 6.535 -19.781 0.304 1 97.31 96 PHE B CA 1
ATOM 2519 C C . PHE B 1 96 ? 6 -21.141 0.731 1 97.31 96 PHE B C 1
ATOM 2521 O O . PHE B 1 96 ? 4.977 -21.219 1.415 1 97.31 96 PHE B O 1
ATOM 2528 N N . GLN B 1 97 ? 6.676 -22.156 0.24 1 96.31 97 GLN B N 1
ATOM 2529 C CA . GLN B 1 97 ? 6.266 -23.516 0.558 1 96.31 97 GLN B CA 1
ATOM 2530 C C . GLN B 1 97 ? 6.18 -23.719 2.066 1 96.31 97 GLN B C 1
ATOM 2532 O O . GLN B 1 97 ? 5.195 -24.281 2.564 1 96.31 97 GLN B O 1
ATOM 2537 N N . ALA B 1 98 ? 7.172 -23.312 2.783 1 95.62 98 ALA B N 1
ATOM 2538 C CA . ALA B 1 98 ? 7.203 -23.453 4.238 1 95.62 98 ALA B CA 1
ATOM 2539 C C . ALA B 1 98 ? 6.066 -22.672 4.887 1 95.62 98 ALA B C 1
ATOM 2541 O O . ALA B 1 98 ? 5.391 -23.172 5.785 1 95.62 98 ALA B O 1
ATOM 2542 N N . MET B 1 99 ? 5.883 -21.469 4.434 1 95.19 99 MET B N 1
ATOM 2543 C CA . MET B 1 99 ? 4.816 -20.625 4.957 1 95.19 99 MET B CA 1
ATOM 2544 C C . MET B 1 99 ? 3.447 -21.25 4.711 1 95.19 99 MET B C 1
ATOM 2546 O O . MET B 1 99 ? 2.623 -21.328 5.625 1 95.19 99 MET B O 1
ATOM 2550 N N . ALA B 1 100 ? 3.184 -21.656 3.482 1 94.81 100 ALA B N 1
ATOM 2551 C CA . ALA B 1 100 ? 1.896 -22.234 3.107 1 94.81 100 ALA B CA 1
ATOM 2552 C C . ALA B 1 100 ? 1.607 -23.5 3.916 1 94.81 100 ALA B C 1
ATOM 2554 O O . ALA B 1 100 ? 0.485 -23.703 4.387 1 94.81 100 ALA B O 1
ATOM 2555 N N . ASP B 1 101 ? 2.604 -24.359 4.07 1 92.75 101 ASP B N 1
ATOM 2556 C CA . ASP B 1 101 ? 2.475 -25.578 4.848 1 92.75 101 ASP B CA 1
ATOM 2557 C C . ASP B 1 101 ? 2.094 -25.281 6.297 1 92.75 101 ASP B C 1
ATOM 2559 O O . ASP B 1 101 ? 1.197 -25.906 6.855 1 92.75 101 ASP B O 1
ATOM 2563 N N . ARG B 1 102 ? 2.748 -24.359 6.879 1 92.19 102 ARG B N 1
ATOM 2564 C CA . ARG B 1 102 ? 2.545 -24.031 8.281 1 92.19 102 ARG B CA 1
ATOM 2565 C C . ARG B 1 102 ? 1.191 -23.359 8.5 1 92.19 102 ARG B C 1
ATOM 2567 O O . ARG B 1 102 ? 0.49 -23.656 9.469 1 92.19 102 ARG B O 1
ATOM 2574 N N . GLN B 1 103 ? 0.81 -22.469 7.562 1 91.25 103 GLN B N 1
ATOM 2575 C CA . GLN B 1 103 ? -0.399 -21.672 7.742 1 91.25 103 GLN B CA 1
ATOM 2576 C C . GLN B 1 103 ? -1.648 -22.484 7.418 1 91.25 103 GLN B C 1
ATOM 2578 O O . GLN B 1 103 ? -2.693 -22.297 8.047 1 91.25 103 GLN B O 1
ATOM 2583 N N . LEU B 1 104 ? -1.617 -23.344 6.41 1 93.12 104 LEU B N 1
ATOM 2584 C CA . LEU B 1 104 ? -2.824 -24 5.91 1 93.12 104 LEU B CA 1
ATOM 2585 C C . LEU B 1 104 ? -2.855 -25.469 6.305 1 93.12 104 LEU B C 1
ATOM 2587 O O . LEU B 1 104 ? -3.902 -26.109 6.223 1 93.12 104 LEU B O 1
ATOM 2591 N N . ASN B 1 105 ? -1.687 -25.953 6.797 1 91.75 105 ASN B N 1
ATOM 2592 C CA . ASN B 1 105 ? -1.552 -27.391 7.039 1 91.75 105 ASN B CA 1
ATOM 2593 C C . ASN B 1 105 ? -1.941 -28.203 5.809 1 91.75 105 ASN B C 1
ATOM 2595 O O . ASN B 1 105 ? -2.67 -29.203 5.918 1 91.75 105 ASN B O 1
ATOM 2599 N N . ARG B 1 106 ? -1.66 -27.719 4.672 1 92.5 106 ARG B N 1
ATOM 2600 C CA . ARG B 1 106 ? -1.833 -28.344 3.369 1 92.5 106 ARG B CA 1
ATOM 2601 C C . ARG B 1 106 ? -0.547 -28.281 2.551 1 92.5 106 ARG B C 1
ATOM 2603 O O . ARG B 1 106 ? 0.304 -27.422 2.795 1 92.5 106 ARG B O 1
ATOM 2610 N N . LYS B 1 107 ? -0.499 -29.203 1.628 1 94.75 107 LYS B N 1
ATOM 2611 C CA . LYS B 1 107 ? 0.699 -29.25 0.796 1 94.75 107 LYS B CA 1
ATOM 2612 C C . LYS B 1 107 ? 0.379 -28.891 -0.651 1 94.75 107 LYS B C 1
ATOM 2614 O O . LYS B 1 107 ? -0.713 -29.172 -1.144 1 94.75 107 LYS B O 1
ATOM 2619 N N . ILE B 1 108 ? 1.289 -28.312 -1.25 1 96.75 108 ILE B N 1
ATOM 2620 C CA . ILE B 1 108 ? 1.154 -27.984 -2.664 1 96.75 108 ILE B CA 1
ATOM 2621 C C . ILE B 1 108 ? 1.1 -29.281 -3.488 1 96.75 108 ILE B C 1
ATOM 2623 O O . ILE B 1 108 ? 1.921 -30.172 -3.299 1 96.75 108 ILE B O 1
ATOM 2627 N N . LYS B 1 109 ? 0.179 -29.359 -4.422 1 96.38 109 LYS B N 1
ATOM 2628 C CA . LYS B 1 109 ? 0.057 -30.562 -5.227 1 96.38 109 LYS B CA 1
ATOM 2629 C C . LYS B 1 109 ? 0.663 -30.359 -6.613 1 96.38 109 LYS B C 1
ATOM 2631 O O . LYS B 1 109 ? 1.376 -31.234 -7.113 1 96.38 109 LYS B O 1
ATOM 2636 N N . ARG B 1 110 ? 0.327 -29.219 -7.238 1 95.06 110 ARG B N 1
ATOM 2637 C CA . ARG B 1 110 ? 0.778 -28.953 -8.602 1 95.06 110 ARG B CA 1
ATOM 2638 C C . ARG B 1 110 ? 1.239 -27.5 -8.742 1 95.06 110 ARG B C 1
ATOM 2640 O O . ARG B 1 110 ? 0.704 -26.609 -8.094 1 95.06 110 ARG B O 1
ATOM 2647 N N . ILE B 1 111 ? 2.152 -27.312 -9.609 1 93.31 111 ILE B N 1
ATOM 2648 C CA . ILE B 1 111 ? 2.613 -25.984 -9.961 1 93.31 111 ILE B CA 1
ATOM 2649 C C . ILE B 1 111 ? 2.559 -25.797 -11.477 1 93.31 111 ILE B C 1
ATOM 2651 O O . ILE B 1 111 ? 2.91 -26.703 -12.234 1 93.31 111 ILE B O 1
ATOM 2655 N N . ARG B 1 112 ? 2.051 -24.656 -11.844 1 90.81 112 ARG B N 1
ATOM 2656 C CA . ARG B 1 112 ? 2.027 -24.266 -13.25 1 90.81 112 ARG B CA 1
ATOM 2657 C C . ARG B 1 112 ? 2.967 -23.094 -13.516 1 90.81 112 ARG B C 1
ATOM 2659 O O . ARG B 1 112 ? 2.895 -22.078 -12.828 1 90.81 112 ARG B O 1
ATOM 2666 N N . THR B 1 113 ? 3.898 -23.234 -14.328 1 87.81 113 THR B N 1
ATOM 2667 C CA . THR B 1 113 ? 4.852 -22.188 -14.695 1 87.81 113 THR B CA 1
ATOM 2668 C C . THR B 1 113 ? 5.012 -22.109 -16.203 1 87.81 113 THR B C 1
ATOM 2670 O O . THR B 1 113 ? 4.637 -23.031 -16.938 1 87.81 113 THR B O 1
ATOM 2673 N N . ASP B 1 114 ? 5.449 -20.953 -16.531 1 77.62 114 ASP B N 1
ATOM 2674 C CA . ASP B 1 114 ? 5.852 -20.906 -17.938 1 77.62 114 ASP B CA 1
ATOM 2675 C C . ASP B 1 114 ? 7.207 -21.578 -18.141 1 77.62 114 ASP B C 1
ATOM 2677 O O . ASP B 1 114 ? 7.836 -22.031 -17.172 1 77.62 114 ASP B O 1
ATOM 2681 N N . ASN B 1 115 ? 7.664 -21.984 -19.203 1 67.06 115 ASN B N 1
ATOM 2682 C CA . ASN B 1 115 ? 8.898 -22.703 -19.484 1 67.06 115 ASN B CA 1
ATOM 2683 C C . ASN B 1 115 ? 10.125 -21.828 -19.312 1 67.06 115 ASN B C 1
ATOM 2685 O O . ASN B 1 115 ? 11.094 -21.953 -20.062 1 67.06 115 ASN B O 1
ATOM 2689 N N . GLY B 1 116 ? 9.922 -21.016 -18.203 1 69.69 116 GLY B N 1
ATOM 2690 C CA . GLY B 1 116 ? 11.094 -20.188 -17.953 1 69.69 116 GLY B CA 1
ATOM 2691 C C . GLY B 1 116 ? 12.234 -20.953 -17.328 1 69.69 116 GLY B C 1
ATOM 2692 O O . GLY B 1 116 ? 12.008 -21.859 -16.516 1 69.69 116 GLY B O 1
ATOM 2693 N N . MET B 1 117 ? 13.375 -20.688 -17.625 1 68.88 117 MET B N 1
ATOM 2694 C CA . MET B 1 117 ? 14.602 -21.359 -17.188 1 68.88 117 MET B CA 1
ATOM 2695 C C . MET B 1 117 ? 14.773 -21.25 -15.68 1 68.88 117 MET B C 1
ATOM 2697 O O . MET B 1 117 ? 15.469 -22.062 -15.07 1 68.88 117 MET B O 1
ATOM 2701 N N . GLU B 1 118 ? 14.078 -20.328 -15.133 1 71.25 118 GLU B N 1
ATOM 2702 C CA . GLU B 1 118 ? 14.234 -20.078 -13.703 1 71.25 118 GLU B CA 1
ATOM 2703 C C . GLU B 1 118 ? 13.633 -21.203 -12.875 1 71.25 118 GLU B C 1
ATOM 2705 O O . GLU B 1 118 ? 13.977 -21.391 -11.703 1 71.25 118 GLU B O 1
ATOM 2710 N N . PHE B 1 119 ? 12.883 -22.031 -13.492 1 75.12 119 PHE B N 1
ATOM 2711 C CA . PHE B 1 119 ? 12.172 -23.078 -12.75 1 75.12 119 PHE B CA 1
ATOM 2712 C C . PHE B 1 119 ? 12.773 -24.438 -13.031 1 75.12 119 PHE B C 1
ATOM 2714 O O . PHE B 1 119 ? 12.266 -25.453 -12.555 1 75.12 119 PHE B O 1
ATOM 2721 N N . ILE B 1 120 ? 13.922 -24.406 -13.727 1 72.94 120 ILE B N 1
ATOM 2722 C CA . ILE B 1 120 ? 14.414 -25.703 -14.195 1 72.94 120 ILE B CA 1
ATOM 2723 C C . ILE B 1 120 ? 15.758 -26.016 -13.531 1 72.94 120 ILE B C 1
ATOM 2725 O O . ILE B 1 120 ? 16.406 -27 -13.867 1 72.94 120 ILE B O 1
ATOM 2729 N N . SER B 1 121 ? 16.078 -25.281 -12.57 1 81.56 121 SER B N 1
ATOM 2730 C CA . SER B 1 121 ? 17.328 -25.625 -11.898 1 81.56 121 SER B CA 1
ATOM 2731 C C . SER B 1 121 ? 17.25 -27.016 -11.258 1 81.56 121 SER B C 1
ATOM 2733 O O . SER B 1 121 ? 16.172 -27.5 -10.961 1 81.56 121 SER B O 1
ATOM 2735 N N . LYS B 1 122 ? 18.391 -27.688 -11.18 1 86.38 122 LYS B N 1
ATOM 2736 C CA . LYS B 1 122 ? 18.453 -29.031 -10.594 1 86.38 122 LYS B CA 1
ATOM 2737 C C . LYS B 1 122 ? 17.906 -29.031 -9.172 1 86.38 122 LYS B C 1
ATOM 2739 O O . LYS B 1 122 ? 17.141 -29.938 -8.805 1 86.38 122 LYS B O 1
ATOM 2744 N N . GLU B 1 123 ? 18.344 -28.031 -8.445 1 89.75 123 GLU B N 1
ATOM 2745 C CA . GLU B 1 123 ? 17.906 -27.953 -7.059 1 89.75 123 GLU B CA 1
ATOM 2746 C C . GLU B 1 123 ? 16.375 -27.797 -6.98 1 89.75 123 GLU B C 1
ATOM 2748 O O . GLU B 1 123 ? 15.734 -28.438 -6.145 1 89.75 123 GLU B O 1
ATOM 2753 N N . PHE B 1 124 ? 15.867 -27.047 -7.855 1 90.5 124 PHE B N 1
ATOM 2754 C CA . PHE B 1 124 ? 14.43 -26.812 -7.883 1 90.5 124 PHE B CA 1
ATOM 2755 C C . PHE B 1 124 ? 13.68 -28.094 -8.258 1 90.5 124 PHE B C 1
ATOM 2757 O O . PHE B 1 124 ? 12.75 -28.5 -7.566 1 90.5 124 PHE B O 1
ATOM 2764 N N . THR B 1 125 ? 14.133 -28.703 -9.25 1 89.06 125 THR B N 1
ATOM 2765 C CA . THR B 1 125 ? 13.5 -29.922 -9.75 1 89.06 125 THR B CA 1
ATOM 2766 C C . THR B 1 125 ? 13.562 -31.031 -8.703 1 89.06 125 THR B C 1
ATOM 2768 O O . THR B 1 125 ? 12.594 -31.75 -8.5 1 89.06 125 THR B O 1
ATOM 2771 N N . GLU B 1 126 ? 14.648 -31.141 -8.094 1 92.62 126 GLU B N 1
ATOM 2772 C CA . GLU B 1 126 ? 14.82 -32.156 -7.059 1 92.62 126 GLU B CA 1
ATOM 2773 C C . GLU B 1 126 ? 13.875 -31.922 -5.887 1 92.62 126 GLU B C 1
ATOM 2775 O O . GLU B 1 126 ? 13.289 -32.875 -5.348 1 92.62 126 GLU B O 1
ATOM 2780 N N . ASN B 1 127 ? 13.797 -30.688 -5.523 1 93.19 127 ASN B N 1
ATOM 2781 C CA . ASN B 1 127 ? 12.883 -30.344 -4.438 1 93.19 127 ASN B CA 1
ATOM 2782 C C . ASN B 1 127 ? 11.438 -30.703 -4.797 1 93.19 127 ASN B C 1
ATOM 2784 O O . ASN B 1 127 ? 10.703 -31.25 -3.973 1 93.19 127 ASN B O 1
ATOM 2788 N N . LEU B 1 128 ? 11.016 -30.375 -5.957 1 92.38 128 LEU B N 1
ATOM 2789 C CA . LEU B 1 128 ? 9.656 -30.672 -6.398 1 92.38 128 LEU B CA 1
ATOM 2790 C C . LEU B 1 128 ? 9.391 -32.156 -6.398 1 92.38 128 LEU B C 1
ATOM 2792 O O . LEU B 1 128 ? 8.352 -32.625 -5.91 1 92.38 128 LEU B O 1
ATOM 2796 N N . LYS B 1 129 ? 10.32 -32.938 -6.859 1 92.38 129 LYS B N 1
ATOM 2797 C CA . LYS B 1 129 ? 10.195 -34.406 -6.902 1 92.38 129 LYS B CA 1
ATOM 2798 C C . LYS B 1 129 ? 10.133 -34.969 -5.492 1 92.38 129 LYS B C 1
ATOM 2800 O O . LYS B 1 129 ? 9.25 -35.781 -5.195 1 92.38 129 LYS B O 1
ATOM 2805 N N . SER B 1 130 ? 11.031 -34.531 -4.688 1 94.88 130 SER B N 1
ATOM 2806 C CA . SER B 1 130 ? 11.109 -35.094 -3.336 1 94.88 130 SER B CA 1
ATOM 2807 C C . SER B 1 130 ? 9.867 -34.719 -2.523 1 94.88 130 SER B C 1
ATOM 2809 O O . SER B 1 130 ? 9.469 -35.469 -1.622 1 94.88 130 SER B O 1
ATOM 2811 N N . SER B 1 131 ? 9.25 -33.594 -2.91 1 94.38 131 SER B N 1
ATOM 2812 C CA . SER B 1 131 ? 8.062 -33.125 -2.191 1 94.38 131 SER B CA 1
ATOM 2813 C C . SER B 1 131 ? 6.789 -33.688 -2.811 1 94.38 131 SER B C 1
ATOM 2815 O O . SER B 1 131 ? 5.695 -33.469 -2.293 1 94.38 131 SER B O 1
ATOM 2817 N N . GLY B 1 132 ? 6.938 -34.375 -3.951 1 94.31 132 GLY B N 1
ATOM 2818 C CA . GLY B 1 132 ? 5.781 -34.938 -4.613 1 94.31 132 GLY B CA 1
ATOM 2819 C C . GLY B 1 132 ? 4.938 -33.938 -5.348 1 94.31 132 GLY B C 1
ATOM 2820 O O . GLY B 1 132 ? 3.73 -34.125 -5.508 1 94.31 132 GLY B O 1
ATOM 2821 N N . ILE B 1 133 ? 5.516 -32.812 -5.66 1 94.5 133 ILE B N 1
ATOM 2822 C CA . ILE B 1 133 ? 4.801 -31.766 -6.359 1 94.5 133 ILE B CA 1
ATOM 2823 C C . ILE B 1 133 ? 4.891 -31.984 -7.867 1 94.5 133 ILE B C 1
ATOM 2825 O O . ILE B 1 133 ? 5.984 -32.156 -8.414 1 94.5 133 ILE B O 1
ATOM 2829 N N . LYS B 1 134 ? 3.779 -31.984 -8.57 1 93.5 134 LYS B N 1
ATOM 2830 C CA . LYS B 1 134 ? 3.746 -32.156 -10.016 1 93.5 134 LYS B CA 1
ATOM 2831 C C . LYS B 1 134 ? 3.932 -30.797 -10.719 1 93.5 134 LYS B C 1
ATOM 2833 O O . LYS B 1 134 ? 3.33 -29.797 -10.328 1 93.5 134 LYS B O 1
ATOM 2838 N N . VAL B 1 135 ? 4.703 -30.828 -11.75 1 89.12 135 VAL B N 1
ATOM 2839 C CA . VAL B 1 135 ? 4.961 -29.609 -12.5 1 89.12 135 VAL B CA 1
ATOM 2840 C C . VAL B 1 135 ? 4.191 -29.641 -13.82 1 89.12 135 VAL B C 1
ATOM 2842 O O . VAL B 1 135 ? 4.273 -30.625 -14.57 1 89.12 135 VAL B O 1
ATOM 2845 N N . GLU B 1 136 ? 3.426 -28.578 -14.039 1 86.5 136 GLU B N 1
ATOM 2846 C CA . GLU B 1 136 ? 2.732 -28.375 -15.305 1 86.5 136 GLU B CA 1
ATOM 2847 C C . GLU B 1 136 ? 3.33 -27.219 -16.078 1 86.5 136 GLU B C 1
ATOM 2849 O O . GLU B 1 136 ? 3.242 -26.062 -15.648 1 86.5 136 GLU B O 1
ATOM 2854 N N . ARG B 1 137 ? 3.975 -27.5 -17.109 1 81.06 137 ARG B N 1
ATOM 2855 C CA . ARG B 1 137 ? 4.594 -26.453 -17.922 1 81.06 137 ARG B CA 1
ATOM 2856 C C . ARG B 1 137 ? 3.662 -26 -19.047 1 81.06 137 ARG B C 1
ATOM 2858 O O . ARG B 1 137 ? 2.973 -26.828 -19.656 1 81.06 137 ARG B O 1
ATOM 2865 N N . THR B 1 138 ? 3.473 -24.734 -19.078 1 73.19 138 THR B N 1
ATOM 2866 C CA . THR B 1 138 ? 2.611 -24.203 -20.141 1 73.19 138 THR B CA 1
ATOM 2867 C C . THR B 1 138 ? 3.295 -24.328 -21.5 1 73.19 138 THR B C 1
ATOM 2869 O O . THR B 1 138 ? 4.508 -24.125 -21.609 1 73.19 138 THR B O 1
ATOM 2872 N N . ASN B 1 139 ? 2.664 -25.188 -22.359 1 61 139 ASN B N 1
ATOM 2873 C CA . ASN B 1 139 ? 3.201 -25.422 -23.703 1 61 139 ASN B CA 1
ATOM 2874 C C . ASN B 1 139 ? 3.146 -24.156 -24.547 1 61 139 ASN B C 1
ATOM 2876 O O . ASN B 1 139 ? 2.283 -23.297 -24.344 1 61 139 ASN B O 1
ATOM 2880 N N . ILE B 1 140 ? 4.238 -23.953 -25.266 1 58.97 140 ILE B N 1
ATOM 2881 C CA . ILE B 1 140 ? 4.34 -22.875 -26.234 1 58.97 140 ILE B CA 1
ATOM 2882 C C . ILE B 1 140 ? 3.037 -22.75 -27.016 1 58.97 140 ILE B C 1
ATOM 2884 O O . ILE B 1 140 ? 2.615 -21.641 -27.375 1 58.97 140 ILE B O 1
ATOM 2888 N N . TYR B 1 141 ? 2.312 -23.875 -27.109 1 55.03 141 TYR B N 1
ATOM 2889 C CA . TYR B 1 141 ? 1.135 -23.875 -27.969 1 55.03 141 TYR B CA 1
ATOM 2890 C C . TYR B 1 141 ? -0.118 -23.516 -27.188 1 55.03 141 TYR B C 1
ATOM 2892 O O . TYR B 1 141 ? -1.17 -23.25 -27.766 1 55.03 141 TYR B O 1
ATOM 2900 N N . CYS B 1 142 ? -0.011 -23.5 -25.797 1 59.81 142 CYS B N 1
ATOM 2901 C CA . CYS B 1 142 ? -1.182 -23.125 -25.016 1 59.81 142 CYS B CA 1
ATOM 2902 C C . CYS B 1 142 ? -0.834 -22.062 -23.984 1 59.81 142 CYS B C 1
ATOM 2904 O O . CYS B 1 142 ? -0.929 -22.312 -22.781 1 59.81 142 CYS B O 1
ATOM 2906 N N . PRO B 1 143 ? -0.408 -20.984 -24.438 1 60.62 143 PRO B N 1
ATOM 2907 C CA . PRO B 1 143 ? 0.028 -19.891 -23.562 1 60.62 143 PRO B CA 1
ATOM 2908 C C . PRO B 1 143 ? -1.058 -19.469 -22.578 1 60.62 143 PRO B C 1
ATOM 2910 O O . PRO B 1 143 ? -0.753 -18.891 -21.531 1 60.62 143 PRO B O 1
ATOM 2913 N N . GLU B 1 144 ? -2.273 -19.875 -22.875 1 63.75 144 GLU B N 1
ATOM 2914 C CA . GLU B 1 144 ? -3.412 -19.469 -22.047 1 63.75 144 GLU B CA 1
ATOM 2915 C C . GLU B 1 144 ? -3.344 -20.109 -20.672 1 63.75 144 GLU B C 1
ATOM 2917 O O . GLU B 1 144 ? -3.965 -19.625 -19.719 1 63.75 144 GLU B O 1
ATOM 2922 N N . MET B 1 145 ? -2.488 -21.094 -20.547 1 66.56 145 MET B N 1
ATOM 2923 C CA . MET B 1 145 ? -2.438 -21.828 -19.281 1 66.56 145 MET B CA 1
ATOM 2924 C C . MET B 1 145 ? -1.828 -20.969 -18.188 1 66.56 145 MET B C 1
ATOM 2926 O O . MET B 1 145 ? -2.18 -21.109 -17.016 1 66.56 145 MET B O 1
ATOM 2930 N N . ASN B 1 146 ? -0.979 -20.047 -18.578 1 79.19 146 ASN B N 1
ATOM 2931 C CA . ASN B 1 146 ? -0.427 -19.172 -17.547 1 79.19 146 ASN B CA 1
ATOM 2932 C C . ASN B 1 146 ? -1.135 -17.812 -17.531 1 79.19 146 ASN B C 1
ATOM 2934 O O . ASN B 1 146 ? -0.556 -16.812 -17.109 1 79.19 146 ASN B O 1
ATOM 2938 N N . GLY B 1 147 ? -2.334 -17.859 -18.016 1 85.25 147 GLY B N 1
ATOM 2939 C CA . GLY B 1 147 ? -3.143 -16.672 -18.172 1 85.25 147 GLY B CA 1
ATOM 2940 C C . GLY B 1 147 ? -3.434 -15.961 -16.875 1 85.25 147 GLY B C 1
ATOM 2941 O O . GLY B 1 147 ? -3.504 -14.727 -16.828 1 85.25 147 GLY B O 1
ATOM 2942 N N . VAL B 1 148 ? -3.539 -16.766 -15.773 1 88.94 148 VAL B N 1
ATOM 2943 C CA . VAL B 1 148 ? -3.852 -16.188 -14.469 1 88.94 148 VAL B CA 1
ATOM 2944 C C . VAL B 1 148 ? -2.707 -15.289 -14.016 1 88.94 148 VAL B C 1
ATOM 2946 O O . VAL B 1 148 ? -2.926 -14.133 -13.648 1 88.94 148 VAL B O 1
ATOM 2949 N N . ALA B 1 149 ? -1.469 -15.789 -14.086 1 91.19 149 ALA B N 1
ATOM 2950 C CA . ALA B 1 149 ? -0.296 -15.023 -13.672 1 91.19 149 ALA B CA 1
ATOM 2951 C C . ALA B 1 149 ? -0.061 -13.836 -14.609 1 91.19 149 ALA B C 1
ATOM 2953 O O . ALA B 1 149 ? 0.242 -12.734 -14.156 1 91.19 149 ALA B O 1
ATOM 2954 N N . GLU B 1 150 ? -0.222 -14.062 -15.906 1 87.69 150 GLU B N 1
ATOM 2955 C CA . GLU B 1 150 ? 0.007 -13.016 -16.906 1 87.69 150 GLU B CA 1
ATOM 2956 C C . GLU B 1 150 ? -0.974 -11.859 -16.719 1 87.69 150 GLU B C 1
ATOM 2958 O O . GLU B 1 150 ? -0.591 -10.695 -16.828 1 87.69 150 GLU B O 1
ATOM 2963 N N . ARG B 1 151 ? -2.172 -12.18 -16.531 1 89.31 151 ARG B N 1
ATOM 2964 C CA . ARG B 1 151 ? -3.186 -11.148 -16.344 1 89.31 151 ARG B CA 1
ATOM 2965 C C . ARG B 1 151 ? -2.895 -10.312 -15.094 1 89.31 151 ARG B C 1
ATOM 2967 O O . ARG B 1 151 ? -3.045 -9.094 -15.109 1 89.31 151 ARG B O 1
ATOM 2974 N N . TYR B 1 152 ? -2.559 -10.992 -14.016 1 93.25 152 TYR B N 1
ATOM 2975 C CA . TYR B 1 152 ? -2.188 -10.25 -12.82 1 93.25 152 TYR B CA 1
ATOM 2976 C C . TYR B 1 152 ? -1.043 -9.289 -13.109 1 93.25 152 TYR B C 1
ATOM 2978 O O . TYR B 1 152 ? -1.103 -8.109 -12.742 1 93.25 152 TYR B O 1
ATOM 2986 N N . ASN B 1 153 ? -0.006 -9.789 -13.75 1 93.69 153 ASN B N 1
ATOM 2987 C CA . ASN B 1 153 ? 1.159 -8.953 -14.008 1 93.69 153 ASN B CA 1
ATOM 2988 C C . ASN B 1 153 ? 0.788 -7.711 -14.82 1 93.69 153 ASN B C 1
ATOM 2990 O O . ASN B 1 153 ? 1.222 -6.602 -14.5 1 93.69 153 ASN B O 1
ATOM 2994 N N . ARG B 1 154 ? 0.024 -7.934 -15.805 1 92.75 154 ARG B N 1
ATOM 2995 C CA . ARG B 1 154 ? -0.387 -6.812 -16.641 1 92.75 154 ARG B CA 1
ATOM 2996 C C . ARG B 1 154 ? -1.139 -5.766 -15.836 1 92.75 154 ARG B C 1
ATOM 2998 O O . ARG B 1 154 ? -0.789 -4.582 -15.859 1 92.75 154 ARG B O 1
ATOM 3005 N N . THR B 1 155 ? -2.105 -6.234 -15.109 1 94.25 155 THR B N 1
ATOM 3006 C CA . THR B 1 155 ? -2.955 -5.34 -14.328 1 94.25 155 THR B CA 1
ATOM 3007 C C . THR B 1 155 ? -2.156 -4.672 -13.211 1 94.25 155 THR B C 1
ATOM 3009 O O . THR B 1 155 ? -2.275 -3.467 -12.992 1 94.25 155 THR B O 1
ATOM 3012 N N . ALA B 1 156 ? -1.41 -5.441 -12.531 1 96.38 156 ALA B N 1
ATOM 3013 C CA . ALA B 1 156 ? -0.621 -4.93 -11.414 1 96.38 156 ALA B CA 1
ATOM 3014 C C . ALA B 1 156 ? 0.369 -3.867 -11.883 1 96.38 156 ALA B C 1
ATOM 3016 O O . ALA B 1 156 ? 0.447 -2.783 -11.297 1 96.38 156 ALA B O 1
ATOM 3017 N N . LEU B 1 157 ? 1.053 -4.137 -12.922 1 96.06 157 LEU B N 1
ATOM 3018 C CA . LEU B 1 157 ? 2.09 -3.225 -13.391 1 96.06 157 LEU B CA 1
ATOM 3019 C C . LEU B 1 157 ? 1.476 -1.945 -13.953 1 96.06 157 LEU B C 1
ATOM 3021 O O . LEU B 1 157 ? 2.025 -0.856 -13.773 1 96.06 157 LEU B O 1
ATOM 3025 N N . GLU B 1 158 ? 0.354 -2.105 -14.578 1 95.31 158 GLU B N 1
ATOM 3026 C CA . GLU B 1 158 ? -0.352 -0.919 -15.055 1 95.31 158 GLU B CA 1
ATOM 3027 C C . GLU B 1 158 ? -0.817 -0.051 -13.891 1 95.31 158 GLU B C 1
ATOM 3029 O O . GLU B 1 158 ? -0.66 1.171 -13.914 1 95.31 158 GLU B O 1
ATOM 3034 N N . GLY B 1 159 ? -1.406 -0.691 -12.914 1 95.69 159 GLY B N 1
ATOM 3035 C CA . GLY B 1 159 ? -1.822 0.031 -11.727 1 95.69 159 GLY B CA 1
ATOM 3036 C C . GLY B 1 159 ? -0.672 0.714 -11.008 1 95.69 159 GLY B C 1
ATOM 3037 O O . GLY B 1 159 ? -0.777 1.883 -10.633 1 95.69 159 GLY B O 1
ATOM 3038 N N . VAL B 1 160 ? 0.383 0.023 -10.875 1 96 160 VAL B N 1
ATOM 3039 C CA . VAL B 1 160 ? 1.562 0.524 -10.18 1 96 160 VAL B CA 1
ATOM 3040 C C . VAL B 1 160 ? 2.145 1.714 -10.938 1 96 160 VAL B C 1
ATOM 3042 O O . VAL B 1 160 ? 2.453 2.748 -10.344 1 96 160 VAL B O 1
ATOM 3045 N N . ARG B 1 161 ? 2.27 1.564 -12.195 1 95.38 161 ARG B N 1
ATOM 3046 C CA . ARG B 1 161 ? 2.793 2.646 -13.023 1 95.38 161 ARG B CA 1
ATOM 3047 C C . ARG B 1 161 ? 1.927 3.896 -12.906 1 95.38 161 ARG B C 1
ATOM 3049 O O . ARG B 1 161 ? 2.443 5.004 -12.758 1 95.38 161 ARG B O 1
ATOM 3056 N N . SER B 1 162 ? 0.706 3.705 -12.977 1 95.56 162 SER B N 1
ATOM 3057 C CA . SER B 1 162 ? -0.226 4.824 -12.906 1 95.56 162 SER B CA 1
ATOM 3058 C C . SER B 1 162 ? -0.154 5.512 -11.547 1 95.56 162 SER B C 1
ATOM 3060 O O . SER B 1 162 ? -0.168 6.742 -11.461 1 95.56 162 SER B O 1
ATOM 3062 N N . LEU B 1 163 ? -0.122 4.742 -10.508 1 95.06 163 LEU B N 1
ATOM 3063 C CA . LEU B 1 163 ? -0.004 5.285 -9.156 1 95.06 163 LEU B CA 1
ATOM 3064 C C . LEU B 1 163 ? 1.229 6.172 -9.031 1 95.06 163 LEU B C 1
ATOM 3066 O O . LEU B 1 163 ? 1.138 7.305 -8.555 1 95.06 163 LEU B O 1
ATOM 3070 N N . LEU B 1 164 ? 2.334 5.645 -9.477 1 94.94 164 LEU B N 1
ATOM 3071 C CA . LEU B 1 164 ? 3.596 6.359 -9.328 1 94.94 164 LEU B CA 1
ATOM 3072 C C . LEU B 1 164 ? 3.602 7.629 -10.172 1 94.94 164 LEU B C 1
ATOM 3074 O O . LEU B 1 164 ? 4.031 8.688 -9.695 1 94.94 164 LEU B O 1
ATOM 3078 N N . ASN B 1 165 ? 3.094 7.523 -11.344 1 95 165 ASN B N 1
ATOM 3079 C CA . ASN B 1 165 ? 3.07 8.672 -12.242 1 95 165 ASN B CA 1
ATOM 3080 C C . ASN B 1 165 ? 2.133 9.766 -11.734 1 95 165 ASN B C 1
ATOM 3082 O O . ASN B 1 165 ? 2.547 10.914 -11.555 1 95 165 ASN B O 1
ATOM 3086 N N . GLU B 1 166 ? 0.932 9.391 -11.469 1 93.81 166 GLU B N 1
ATOM 3087 C CA . GLU B 1 166 ? -0.077 10.367 -11.062 1 93.81 166 GLU B CA 1
ATOM 3088 C C . GLU B 1 166 ? 0.147 10.828 -9.617 1 93.81 166 GLU B C 1
ATOM 3090 O O . GLU B 1 166 ? -0.248 11.93 -9.25 1 93.81 166 GLU B O 1
ATOM 3095 N N . GLY B 1 167 ? 0.743 9.992 -8.852 1 93.12 167 GLY B N 1
ATOM 3096 C CA . GLY B 1 167 ? 1.062 10.336 -7.473 1 93.12 167 GLY B CA 1
ATOM 3097 C C . GLY B 1 167 ? 2.359 11.109 -7.336 1 93.12 167 GLY B C 1
ATOM 3098 O O . GLY B 1 167 ? 2.766 11.461 -6.227 1 93.12 167 GLY B O 1
ATOM 3099 N N . LYS B 1 168 ? 3.051 11.312 -8.461 1 92.31 168 LYS B N 1
ATOM 3100 C CA . LYS B 1 168 ? 4.312 12.047 -8.492 1 92.31 168 LYS B CA 1
ATOM 3101 C C . LYS B 1 168 ? 5.352 11.398 -7.582 1 92.31 168 LYS B C 1
ATOM 3103 O O . LYS B 1 168 ? 6.023 12.086 -6.812 1 92.31 168 LYS B O 1
ATOM 3108 N N . LEU B 1 169 ? 5.348 10.164 -7.59 1 92.88 169 LEU B N 1
ATOM 3109 C CA . LEU B 1 169 ? 6.359 9.375 -6.898 1 92.88 169 LEU B CA 1
ATOM 3110 C C . LEU B 1 169 ? 7.395 8.836 -7.879 1 92.88 169 LEU B C 1
ATOM 3112 O O . LEU B 1 169 ? 7.086 8.609 -9.055 1 92.88 169 LEU B O 1
ATOM 3116 N N . PRO B 1 170 ? 8.602 8.695 -7.438 1 91.94 170 PRO B N 1
ATOM 3117 C CA . PRO B 1 170 ? 9.633 8.203 -8.352 1 91.94 170 PRO B CA 1
ATOM 3118 C C . PRO B 1 170 ? 9.359 6.785 -8.844 1 91.94 170 PRO B C 1
ATOM 3120 O O . PRO B 1 170 ? 8.859 5.949 -8.086 1 91.94 170 PRO B O 1
ATOM 3123 N N . ALA B 1 171 ? 9.727 6.488 -10.008 1 92.62 171 ALA B N 1
ATOM 3124 C CA . ALA B 1 171 ? 9.492 5.195 -10.641 1 92.62 171 ALA B CA 1
ATOM 3125 C C . ALA B 1 171 ? 10.266 4.086 -9.938 1 92.62 171 ALA B C 1
ATOM 3127 O O . ALA B 1 171 ? 9.875 2.918 -9.984 1 92.62 171 ALA B O 1
ATOM 3128 N N . ASN B 1 172 ? 11.344 4.461 -9.305 1 92.5 172 ASN B N 1
ATOM 3129 C CA . ASN B 1 172 ? 12.172 3.447 -8.664 1 92.5 172 ASN B CA 1
ATOM 3130 C C . ASN B 1 172 ? 11.516 2.9 -7.398 1 92.5 172 ASN B C 1
ATOM 3132 O O . ASN B 1 172 ? 12.078 2.031 -6.73 1 92.5 172 ASN B O 1
ATOM 3136 N N . MET B 1 173 ? 10.289 3.355 -7.113 1 94.62 173 MET B N 1
ATOM 3137 C CA . MET B 1 173 ? 9.523 2.832 -5.984 1 94.62 173 MET B CA 1
ATOM 3138 C C . MET B 1 173 ? 8.547 1.758 -6.441 1 94.62 173 MET B C 1
ATOM 3140 O O . MET B 1 173 ? 7.613 1.409 -5.711 1 94.62 173 MET B O 1
ATOM 3144 N N . TRP B 1 174 ? 8.75 1.188 -7.605 1 95.44 174 TRP B N 1
ATOM 3145 C CA . TRP B 1 174 ? 7.797 0.258 -8.203 1 95.44 174 TRP B CA 1
ATOM 3146 C C . TRP B 1 174 ? 7.645 -0.993 -7.34 1 95.44 174 TRP B C 1
ATOM 3148 O O . TRP B 1 174 ? 6.555 -1.565 -7.254 1 95.44 174 TRP B O 1
ATOM 3158 N N . ALA B 1 175 ? 8.727 -1.431 -6.727 1 94.88 175 ALA B N 1
ATOM 3159 C CA . ALA B 1 175 ? 8.648 -2.648 -5.922 1 94.88 175 ALA B CA 1
ATOM 3160 C C . ALA B 1 175 ? 7.727 -2.455 -4.719 1 94.88 175 ALA B C 1
ATOM 3162 O O . ALA B 1 175 ? 6.859 -3.289 -4.453 1 94.88 175 ALA B O 1
ATOM 3163 N N . GLU B 1 176 ? 7.883 -1.331 -4.023 1 94.31 176 GLU B N 1
ATOM 3164 C CA . GLU B 1 176 ? 7.02 -1.012 -2.895 1 94.31 176 GLU B CA 1
ATOM 3165 C C . GLU B 1 176 ? 5.57 -0.824 -3.344 1 94.31 176 GLU B C 1
ATOM 3167 O O . GLU B 1 176 ? 4.645 -1.277 -2.67 1 94.31 176 GLU B O 1
ATOM 3172 N N . ALA B 1 177 ? 5.438 -0.165 -4.414 1 96 177 ALA B N 1
ATOM 3173 C CA . ALA B 1 177 ? 4.102 0.063 -4.953 1 96 177 ALA B CA 1
ATOM 3174 C C . ALA B 1 177 ? 3.434 -1.254 -5.344 1 96 177 ALA B C 1
ATOM 3176 O O . ALA B 1 177 ? 2.23 -1.433 -5.141 1 96 177 ALA B O 1
ATOM 3177 N N . LEU B 1 178 ? 4.191 -2.125 -5.895 1 96.62 178 LEU B N 1
ATOM 3178 C CA . LEU B 1 178 ? 3.676 -3.434 -6.285 1 96.62 178 LEU B CA 1
ATOM 3179 C C . LEU B 1 178 ? 3.182 -4.207 -5.066 1 96.62 178 LEU B C 1
ATOM 3181 O O . LEU B 1 178 ? 2.121 -4.836 -5.117 1 96.62 178 LEU B O 1
ATOM 3185 N N . LEU B 1 179 ? 3.951 -4.176 -4.062 1 95.88 179 LEU B N 1
ATOM 3186 C CA . LEU B 1 179 ? 3.547 -4.844 -2.832 1 95.88 179 LEU B CA 1
ATOM 3187 C C . LEU B 1 179 ? 2.254 -4.25 -2.287 1 95.88 179 LEU B C 1
ATOM 3189 O O . LEU B 1 179 ? 1.386 -4.977 -1.797 1 95.88 179 LEU B O 1
ATOM 3193 N N . SER B 1 180 ? 2.129 -2.953 -2.379 1 94.12 180 SER B N 1
ATOM 3194 C CA . SER B 1 180 ? 0.896 -2.289 -1.968 1 94.12 180 SER B CA 1
ATOM 3195 C C . SER B 1 180 ? -0.282 -2.729 -2.83 1 94.12 180 SER B C 1
ATOM 3197 O O . SER B 1 180 ? -1.369 -3 -2.314 1 94.12 180 SER B O 1
ATOM 3199 N N . PHE B 1 181 ? -0.045 -2.777 -4.09 1 96.69 181 PHE B N 1
ATOM 3200 C CA . PHE B 1 181 ? -1.089 -3.227 -5.008 1 96.69 181 PHE B CA 1
ATOM 3201 C C . PHE B 1 181 ? -1.552 -4.633 -4.652 1 96.69 181 PHE B C 1
ATOM 3203 O O . PHE B 1 181 ? -2.754 -4.902 -4.59 1 96.69 181 PHE B O 1
ATOM 3210 N N . THR B 1 182 ? -0.603 -5.477 -4.449 1 96.75 182 THR B N 1
ATOM 3211 C CA . THR B 1 182 ? -0.912 -6.863 -4.117 1 96.75 182 THR B CA 1
ATOM 3212 C C . THR B 1 182 ? -1.702 -6.945 -2.816 1 96.75 182 THR B C 1
ATOM 3214 O O . THR B 1 182 ? -2.639 -7.738 -2.701 1 96.75 182 THR B O 1
ATOM 3217 N N . TYR B 1 183 ? -1.322 -6.152 -1.893 1 95.62 183 TYR B N 1
ATOM 3218 C CA . TYR B 1 183 ? -2.049 -6.047 -0.632 1 95.62 183 TYR B CA 1
ATOM 3219 C C . TYR B 1 183 ? -3.518 -5.723 -0.876 1 95.62 183 TYR B C 1
ATOM 3221 O O . TYR B 1 183 ? -4.406 -6.363 -0.307 1 95.62 183 TYR B O 1
ATOM 3229 N N . LEU B 1 184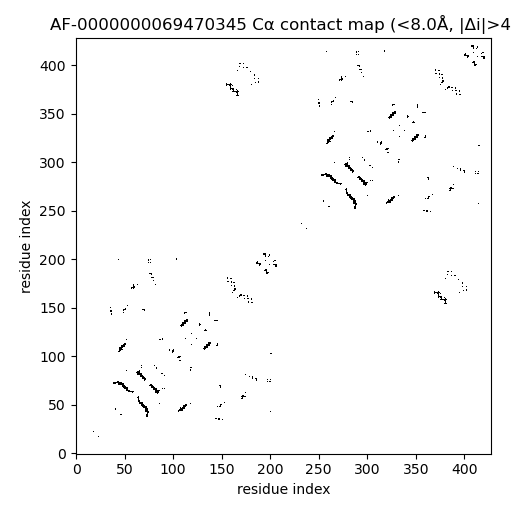 ? -3.752 -4.781 -1.71 1 94.31 184 LEU B N 1
ATOM 3230 C CA . LEU B 1 184 ? -5.113 -4.367 -2.027 1 94.31 184 LEU B CA 1
ATOM 3231 C C . LEU B 1 184 ? -5.863 -5.477 -2.762 1 94.31 184 LEU B C 1
ATOM 3233 O O . LEU B 1 184 ? -7.008 -5.785 -2.428 1 94.31 184 LEU B O 1
ATOM 3237 N N . LYS 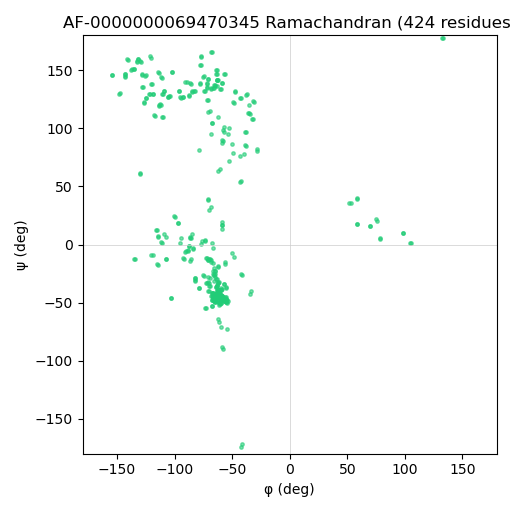B 1 185 ? -5.211 -6.062 -3.689 1 95 185 LYS B N 1
ATOM 3238 C CA . LYS B 1 185 ? -5.816 -7.113 -4.504 1 95 185 LYS B CA 1
ATOM 3239 C C . LYS B 1 185 ? -6.273 -8.281 -3.637 1 95 185 LYS B C 1
ATOM 3241 O O . LYS B 1 185 ? -7.344 -8.852 -3.863 1 95 185 LYS B O 1
ATOM 3246 N N . ASN B 1 186 ? -5.512 -8.633 -2.645 1 95.44 186 ASN B N 1
ATOM 3247 C CA . ASN B 1 186 ? -5.809 -9.766 -1.774 1 95.44 186 ASN B CA 1
ATOM 3248 C C . ASN B 1 186 ? -6.98 -9.469 -0.844 1 95.44 186 ASN B C 1
ATOM 3250 O O . ASN B 1 186 ? -7.531 -10.375 -0.218 1 95.44 186 ASN B O 1
ATOM 3254 N N . ARG B 1 187 ? -7.34 -8.234 -0.814 1 91.56 187 ARG B N 1
ATOM 3255 C CA . ARG B 1 187 ? -8.398 -7.832 0.108 1 91.56 187 ARG B CA 1
ATOM 3256 C C . ARG B 1 187 ? -9.633 -7.352 -0.649 1 91.56 187 ARG B C 1
ATOM 3258 O O . ARG B 1 187 ? -10.602 -6.902 -0.039 1 91.56 187 ARG B O 1
ATOM 3265 N N . PHE B 1 188 ? -9.547 -7.531 -1.874 1 88.88 188 PHE B N 1
ATOM 3266 C CA . PHE B 1 188 ? -10.656 -7.199 -2.758 1 88.88 188 PHE B CA 1
ATOM 3267 C C . PHE B 1 188 ? -11.648 -8.352 -2.832 1 88.88 188 PHE B C 1
ATOM 3269 O O . PHE B 1 188 ? -11.258 -9.508 -3.025 1 88.88 188 PHE B O 1
ATOM 3276 N N . ILE B 1 189 ? -12.875 -7.965 -2.662 1 82.12 189 ILE B N 1
ATOM 3277 C CA . ILE B 1 189 ? -13.914 -8.984 -2.752 1 82.12 189 ILE B CA 1
ATOM 3278 C C . ILE B 1 189 ? -14.07 -9.438 -4.203 1 82.12 189 ILE B C 1
ATOM 3280 O O . ILE B 1 189 ? -14.25 -8.602 -5.098 1 82.12 189 ILE B O 1
ATOM 3284 N N . GLN B 1 190 ? -13.953 -10.586 -4.367 1 81.06 190 GLN B N 1
ATOM 3285 C CA . GLN B 1 190 ? -14.133 -11.141 -5.703 1 81.06 190 GLN B CA 1
ATOM 3286 C C . GLN B 1 190 ? -15.609 -11.367 -6.016 1 81.06 190 GLN B C 1
ATOM 3288 O O . GLN B 1 190 ? -16.344 -11.906 -5.188 1 81.06 190 GLN B O 1
ATOM 3293 N N . ARG B 1 191 ? -16 -10.922 -7.156 1 73.56 191 ARG B N 1
ATOM 3294 C CA . ARG B 1 191 ? -17.406 -10.977 -7.559 1 73.56 191 ARG B CA 1
ATOM 3295 C C . ARG B 1 191 ? -17.922 -12.414 -7.578 1 73.56 191 ARG B C 1
ATOM 3297 O O . ARG B 1 191 ? -19.047 -12.68 -7.16 1 73.56 191 ARG B O 1
ATOM 3304 N N . LYS B 1 192 ? -17.078 -13.352 -8.008 1 72.19 192 LYS B N 1
ATOM 3305 C CA . LYS B 1 192 ? -17.516 -14.734 -8.188 1 72.19 192 LYS B CA 1
ATOM 3306 C C . LYS B 1 192 ? -17.766 -15.406 -6.844 1 72.19 192 LYS B C 1
ATOM 3308 O O . LYS B 1 192 ? -18.703 -16.188 -6.707 1 72.19 192 LYS B O 1
ATOM 3313 N N . THR B 1 193 ? -17 -15.031 -5.805 1 75.75 193 THR B N 1
ATOM 3314 C CA . THR B 1 193 ? -17.078 -15.773 -4.551 1 75.75 193 THR B CA 1
ATOM 3315 C C . THR B 1 193 ? -17.625 -14.891 -3.434 1 75.75 193 THR B C 1
ATOM 3317 O O . THR B 1 193 ? -18 -15.383 -2.371 1 75.75 193 THR B O 1
ATOM 3320 N N . ASN B 1 194 ? -17.625 -13.562 -3.631 1 82.19 194 ASN B N 1
ATOM 3321 C CA . ASN B 1 194 ? -18.016 -12.578 -2.631 1 82.19 194 ASN B CA 1
ATOM 3322 C C . ASN B 1 194 ? -17.172 -12.68 -1.369 1 82.19 194 ASN B C 1
ATOM 3324 O O . ASN B 1 194 ? -17.672 -12.5 -0.26 1 82.19 194 ASN B O 1
ATOM 3328 N N . ILE B 1 195 ? -16.109 -13.312 -1.516 1 90.44 195 ILE B N 1
ATOM 3329 C CA . ILE B 1 195 ? -15.109 -13.445 -0.46 1 90.44 195 ILE B CA 1
ATOM 3330 C C . ILE B 1 195 ? -13.75 -12.977 -0.973 1 90.44 195 ILE B C 1
ATOM 3332 O O . ILE B 1 195 ? -13.469 -13.062 -2.168 1 90.44 195 ILE B O 1
ATOM 3336 N N . THR B 1 196 ? -12.992 -12.398 -0.137 1 92.5 196 THR B N 1
ATOM 3337 C CA . THR B 1 196 ? -11.68 -11.945 -0.572 1 92.5 196 THR B CA 1
ATOM 3338 C C . THR B 1 196 ? -10.703 -13.117 -0.666 1 92.5 196 THR B C 1
ATOM 3340 O O . THR B 1 196 ? -10.859 -14.117 0.037 1 92.5 196 THR B O 1
ATOM 3343 N N . PRO B 1 197 ? -9.688 -13.016 -1.493 1 93.81 197 PRO B N 1
ATOM 3344 C CA . PRO B 1 197 ? -8.648 -14.055 -1.553 1 93.81 197 PRO B CA 1
ATOM 3345 C C . PRO B 1 197 ? -8.008 -14.328 -0.195 1 93.81 197 PRO B C 1
ATOM 3347 O O . PRO B 1 197 ? -7.754 -15.484 0.152 1 93.81 197 PRO B O 1
ATOM 3350 N N . LEU B 1 198 ? -7.84 -13.281 0.542 1 93.38 198 LEU B N 1
ATOM 3351 C CA . LEU B 1 198 ? -7.23 -13.43 1.858 1 93.38 198 LEU B CA 1
ATOM 3352 C C . LEU B 1 198 ? -8.125 -14.234 2.789 1 93.38 198 LEU B C 1
ATOM 3354 O O . LEU B 1 198 ? -7.656 -15.125 3.498 1 93.38 198 LEU B O 1
ATOM 3358 N N . GLU B 1 199 ? -9.383 -13.922 2.785 1 91.94 199 GLU B N 1
ATOM 3359 C CA . GLU B 1 199 ? -10.336 -14.648 3.623 1 91.94 199 GLU B CA 1
ATOM 3360 C C . GLU B 1 199 ? -10.445 -16.109 3.203 1 91.94 199 GLU B C 1
ATOM 3362 O O . GLU B 1 199 ? -10.484 -17 4.051 1 91.94 199 GLU B O 1
ATOM 3367 N N . LEU B 1 200 ? -10.523 -16.328 1.951 1 91.25 200 LEU B N 1
ATOM 3368 C CA . LEU B 1 200 ? -10.578 -17.703 1.443 1 91.25 200 LEU B CA 1
ATOM 3369 C C . LEU B 1 200 ? -9.32 -18.469 1.809 1 91.25 200 LEU B C 1
ATOM 3371 O O . LEU B 1 200 ? -9.391 -19.656 2.178 1 91.25 200 LEU B O 1
ATOM 3375 N N . TRP B 1 201 ? -8.18 -17.812 1.738 1 93.06 201 TRP B N 1
ATOM 3376 C CA . TRP B 1 201 ? -6.895 -18.391 2.109 1 93.06 201 TRP B CA 1
ATOM 3377 C C . TRP B 1 201 ? -6.875 -18.781 3.584 1 93.06 201 TRP B C 1
ATOM 3379 O O . TRP B 1 201 ? -6.32 -19.812 3.955 1 93.06 201 TRP B O 1
ATOM 3389 N N . CYS B 1 202 ? -7.605 -17.984 4.367 1 90.69 202 CYS B N 1
ATOM 3390 C CA . CYS B 1 202 ? -7.633 -18.219 5.809 1 90.69 202 CYS B CA 1
ATOM 3391 C C . CYS B 1 202 ? -8.727 -19.219 6.172 1 90.69 202 CYS B C 1
ATOM 3393 O O . CYS B 1 202 ? -8.906 -19.547 7.348 1 90.69 202 CYS B O 1
ATOM 3395 N N . GLY B 1 203 ? -9.484 -19.688 5.199 1 86.5 203 GLY B N 1
ATOM 3396 C CA . GLY B 1 203 ? -10.406 -20.781 5.438 1 86.5 203 GLY B CA 1
ATOM 3397 C C . GLY B 1 203 ? -11.852 -20.344 5.531 1 86.5 203 GLY B C 1
ATOM 3398 O O . GLY B 1 203 ? -12.734 -21.141 5.824 1 86.5 203 GLY B O 1
ATOM 3399 N N . LYS B 1 204 ? -12.094 -19 5.348 1 81.5 204 LYS B N 1
ATOM 3400 C CA . LYS B 1 204 ? -13.484 -18.562 5.32 1 81.5 204 LYS B CA 1
ATOM 3401 C C . LYS B 1 204 ? -14.195 -19.078 4.074 1 81.5 204 LYS B C 1
ATOM 3403 O O . LYS B 1 204 ? -13.625 -19.078 2.982 1 81.5 204 LYS B O 1
ATOM 3408 N N . LYS B 1 205 ? -15.383 -19.594 4.25 1 75.25 205 LYS B N 1
ATOM 3409 C CA . LYS B 1 205 ? -16.125 -20.172 3.131 1 75.25 205 LYS B CA 1
ATOM 3410 C C . LYS B 1 205 ? -17.016 -19.109 2.467 1 75.25 205 LYS B C 1
ATOM 3412 O O . LYS B 1 205 ? -17.547 -18.234 3.137 1 75.25 205 LYS B O 1
ATOM 3417 N N . PRO B 1 206 ? -17.047 -19.172 1.121 1 67.56 206 PRO B N 1
ATOM 3418 C CA . PRO B 1 206 ? -17.969 -18.266 0.433 1 67.56 206 PRO B CA 1
ATOM 3419 C C . PRO B 1 206 ? -19.422 -18.469 0.854 1 67.56 206 PRO B C 1
ATOM 3421 O O . PRO B 1 206 ? -19.797 -19.562 1.277 1 67.56 206 PRO B O 1
ATOM 3424 N N . SER B 1 207 ? -20.109 -17.297 1.013 1 56.03 207 SER B N 1
ATOM 3425 C CA . SER B 1 207 ? -21.531 -17.406 1.351 1 56.03 207 SER B CA 1
ATOM 3426 C C . SER B 1 207 ? -22.328 -18 0.189 1 56.03 207 SER B C 1
ATOM 3428 O O . SER B 1 207 ? -22.094 -17.641 -0.968 1 56.03 207 SER B O 1
ATOM 3430 N N . ILE B 1 208 ? -22.75 -19.219 0.19 1 45.16 208 ILE B N 1
ATOM 3431 C CA . ILE B 1 208 ? -23.609 -19.922 -0.768 1 45.16 208 ILE B CA 1
ATOM 3432 C C . ILE B 1 208 ? -24.844 -19.078 -1.074 1 45.16 208 ILE B C 1
ATOM 3434 O O . ILE B 1 208 ? -25.703 -19.484 -1.857 1 45.16 208 ILE B O 1
ATOM 3438 N N . ARG B 1 209 ? -25.188 -18.078 -0.476 1 41.5 209 ARG B N 1
ATOM 3439 C CA . ARG B 1 209 ? -26.516 -17.625 -0.851 1 41.5 209 ARG B CA 1
ATOM 3440 C C . ARG B 1 209 ? -26.578 -17.281 -2.336 1 41.5 209 ARG B C 1
ATOM 3442 O O . ARG B 1 209 ? -27.594 -17.516 -2.988 1 41.5 209 ARG B O 1
ATOM 3449 N N . HIS B 1 210 ? -25.672 -16.516 -2.889 1 38.25 210 HIS B N 1
ATOM 3450 C CA . HIS B 1 210 ? -25.984 -16 -4.223 1 38.25 210 HIS B CA 1
ATOM 3451 C C . HIS B 1 210 ? -25.562 -17 -5.301 1 38.25 210 HIS B C 1
ATOM 3453 O O . HIS B 1 210 ? -25.688 -16.719 -6.492 1 38.25 210 HIS B O 1
ATOM 3459 N N . ILE B 1 211 ? -24.75 -18.016 -5.031 1 34 211 ILE B N 1
ATOM 3460 C CA . ILE B 1 211 ? -24.656 -18.891 -6.188 1 34 211 ILE B CA 1
ATOM 3461 C C . ILE B 1 211 ? -26.031 -19.422 -6.559 1 34 211 ILE B C 1
ATOM 3463 O O . ILE B 1 211 ? -26.453 -20.484 -6.086 1 34 211 ILE B O 1
ATOM 3467 N N . LYS B 1 212 ? -27.141 -18.922 -6.152 1 28.31 212 LYS B N 1
ATOM 3468 C CA . LYS B 1 212 ? -28.297 -19.5 -6.828 1 28.31 212 LYS B CA 1
ATOM 3469 C C . LYS B 1 212 ? -28.016 -19.672 -8.32 1 28.31 212 LYS B C 1
ATOM 3471 O O . LYS B 1 212 ? -27.156 -19.016 -8.883 1 28.31 212 LYS B O 1
ATOM 3476 N N . LYS B 1 213 ? -29.125 -20.031 -9.039 1 29.91 213 LYS B N 1
ATOM 3477 C CA . LYS B 1 213 ? -29.562 -20.656 -10.289 1 29.91 213 LYS B CA 1
ATOM 3478 C C . LYS B 1 213 ? -29.094 -19.844 -11.492 1 29.91 213 LYS B C 1
ATOM 3480 O O . LYS B 1 213 ? -29.531 -18.719 -11.695 1 29.91 213 LYS B O 1
ATOM 3485 N N . ILE B 1 214 ? -27.703 -19.625 -11.82 1 22.02 214 ILE B N 1
ATOM 3486 C CA . ILE B 1 214 ? -27.875 -19.766 -13.266 1 22.02 214 ILE B CA 1
ATOM 3487 C C . ILE B 1 214 ? -28.203 -21.219 -13.594 1 22.02 214 ILE B C 1
ATOM 3489 O O . ILE B 1 214 ? -27.516 -22.141 -13.148 1 22.02 214 ILE B O 1
#

InterPro domains:
  IPR001584 Integrase, catalytic core [PF00665] (42-141)
  IPR001584 Integrase, catalytic core [PS50994] (40-205)
  IPR012337 Ribonuclease H-like superfamily [SSF53098] (40-199)
  IPR036397 Ribonuclease H superfamily [G3DSA:3.30.420.10] (36-213)
  IPR039537 Retrotransposon Ty1/copia-like [PTHR42648] (17-212)

Solvent-accessible surface area (backbone atoms only — not comparable to full-atom values): 24383 Å² total; per-residue (Å²): 134,88,77,82,82,76,88,71,82,81,72,70,83,71,69,78,79,70,70,57,64,68,64,50,56,70,56,59,77,56,67,73,76,71,72,75,74,76,68,88,47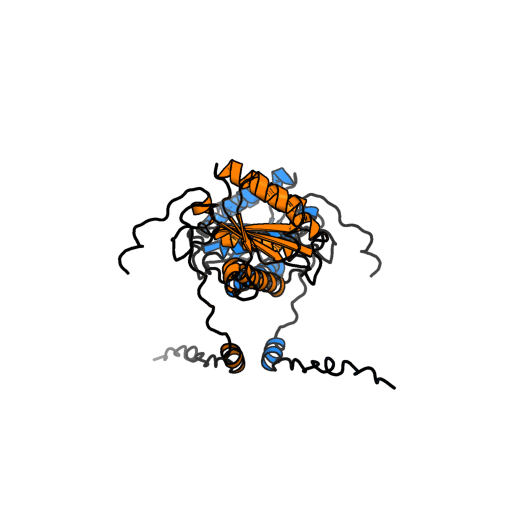,92,44,75,34,48,35,30,33,38,44,76,49,63,76,44,94,57,54,22,86,89,50,37,26,28,34,40,38,39,30,28,49,46,40,55,31,65,46,78,44,78,27,68,47,72,84,48,48,55,63,54,49,51,50,49,53,54,50,46,31,69,74,63,71,46,65,60,40,28,38,37,31,58,82,49,71,73,67,61,41,68,70,47,46,48,50,32,57,76,66,61,35,44,80,43,65,36,46,90,87,41,62,68,70,47,39,64,49,50,51,47,50,53,32,49,51,44,8,35,52,36,22,27,60,51,38,71,43,66,70,38,47,49,65,61,41,42,53,45,49,47,54,51,56,25,64,36,66,33,86,92,46,67,38,21,14,49,46,39,65,72,64,52,72,57,67,67,72,74,74,55,85,123,133,88,78,81,83,75,89,72,79,83,75,72,84,70,70,77,79,69,70,59,62,66,67,49,57,70,56,58,77,59,67,73,78,72,72,74,72,76,68,89,50,92,44,76,34,49,34,30,33,39,43,76,49,63,76,44,94,57,55,23,86,89,50,36,27,28,34,41,38,39,30,28,50,46,39,55,31,66,46,78,46,78,28,68,46,73,84,48,48,55,61,53,47,51,49,48,51,53,50,46,33,70,74,62,71,44,66,61,40,29,39,36,32,58,80,51,72,72,67,62,41,68,71,48,46,50,50,32,56,76,64,62,36,44,79,43,66,38,45,92,88,41,62,67,70,47,38,64,50,50,50,47,51,54,30,48,51,44,8,35,51,35,21,26,61,52,37,72,42,67,70,37,45,49,65,63,41,42,54,44,48,48,54,50,57,25,63,37,66,33,86,91,46,67,38,22,13,49,45,38,64,71,65,52,73,58,68,64,73,74,73,55,87,124

Sequence (428 aa):
MSKHKSVIGLENLKGSLECCDICKVSKLTKKPSKELPERTTSQPLELIHMDVWGPSPIKSKSGISYFLLIIDDYTRKVHVYVMYNKKNVFKYFLQFQAMADRQLNRKIKRIRTDNGMEFISKEFTENLKSSGIKVERTNIYCPEMNGVAERYNRTALEGVRSLLNEGKLPANMWAEALLSFTYLKNRFIQRKTNITPLELWCGKKPSIRHIKKIMSKHKSVIGLENLKGSLECCDICKVSKLTKKPSKELPERTTSQPLELIHMDVWGPSPIKSKSGISYFLLIIDDYTRKVHVYVMYNKKNVFKYFLQFQAMADRQLNRKIKRIRTDNGMEFISKEFTENLKSSGIKVERTNIYCPEMNGVAERYNRTALEGVRSLLNEGKLPANMWAEALLSFTYLKNRFIQRKTNITPLELWCGKKPSIRHIKKI

Nearest PDB structures (foldseek):
  8fnd-assembly1_G  TM=7.621E-01  e=4.477E-09  Homo sapiens
  8fnn-assembly1_A  TM=7.648E-01  e=5.763E-09  Homo sapiens
  8fng-assembly1_G  TM=7.615E-01  e=6.539E-09  Homo sapiens
  8w2r-assembly1_I  TM=6.888E-01  e=6.539E-09  Human immunodeficiency virus 1
  8fnj-assembly1_G  TM=7.018E-01  e=8.966E-09  Homo sapiens

Foldseek 3Di:
DDDDPDPDDPPPPPPPPPPPCVVVVVVPPPPPPPPQPDQPDDAWQQEKEKEKDFQAPAAAPVQWRIKIWIATRNLRQIDIGTDNDLLCNQVVVVVVQVVLCVQVVDHHAEYEYEPDPSCPDPVNVVVCVVSNYYYHYQDPVHPCVNVSVVVCVVVLQVVLVCCCVVVVHDPSCSVVSSVVSSVVQQCDQDPVQSHGSVCVSNPDHGDPPPVPDD/DPDDPPPDDPPPPPPDPPPPCVVVVVVPPPDPPPPQPDQPDDAWQQEKEKEKDFQAPAAAPVQWRIKIWIATRNLRQIDIGTDNDLLCNQVVVVVVQVVLCVQVVDHHAEYEYEPDPSCPDPVNVVVCVVSNHYYHYQDPVHPCVNVSVVVCVVVLQVVLVCCCVVVVHDPSCSVVSSVVSSVVQQCDQDPVQSHGSVCVSNPDHGDPPPVPDD

pLDDT: mean 77.78, std 24.67, range [22.02, 97.62]

Secondary structure (DSSP, 8-state):
--------------------HHHHHTTTT-------PPP--SSTTSEEEEEEE---SS--TT---EEEEEEETTT--EEEEEESSGGGHHHHHHHHHHHHHHHHS----EEEE-S-GGG--HHHHHHHHHHT-EEEE--TT-GGGGHHHHHHHHHHHHHHHHHHHHTT--GGGHHHHHHHHHHHHTTSPPTTTSS-HHHHHTTPPP-SSS----/---------TT---------THHHHTTTT-------PPP--SSTTSEEEEEEE---SS--TT---EEEEEEETTT--EEEEEESSGGGHHHHHHHHHHHHHHHHS----EEEE-S-GGG--HHHHHHHHHHT-EEEE--TT-GGGGHHHHHHHHHHHHHHHHHHHHTT--GGGHHHHHHHHHHHHTTSPPTTTSS-HHHHHTTPPP-SSS----